Protein AF-0000000084988416 (afdb_homodimer)

InterPro domains:
  IPR000760 Inositol monophosphatase-like [PF00459] (20-254)
  IPR000760 Inositol monophosphatase-like [PR00377] (47-67)
  IPR000760 Inositol monophosphatase-like [PR00377] (88-104)
  IPR000760 Inositol monophosphatase-like [PR00377] (183-204)
  IPR000760 Inositol monophosphatase-like [PR00377] (214-238)

Organism: Nitrosospira multiformis (strain ATCC 25196 / NCIMB 11849 / C 71) (NCBI:txid323848)

pLDDT: mean 88.2, std 15.15, range [28.0, 98.81]

Foldseek 3Di:
DDPPPPPPPDDLPDDVVQVQVLFQVLLVLLVVLQDQDDDQDPVNLVVSLVVSQVVSVVSSVVSVCVSPNDAEAEPVVGDDDAQAAKYKFWRSKFPSVCSHHDDLWIKIWIFMDHSQATAWIWIATSVVGWIWIFGHPDAIDIVRHGAAADADDQQQAAEEEEEEDPDPVCRVLVVQLVVLSVVRYPYYDYGRGLLVVLLCRGRHNHAKYKYQADDCNRPRNSQRSNVRRQKAKAALVRHGDTNPGRMIMIHHPVNCVVSSVSND/DDPPPPPPPDDQPDDVVQVQVLFQVLLVLLVVLQDQDDDQDVVNLVVSLVVSQVVSVVSSVVSVCVSPNDAEAEPVVGDDDAQAAKYKFWRSKFPSVCSHHDDLWIKIWIFMDHSQATAWIWIATSVVGWIWIFGHPAAIDIVRHGAAADADDQQQAAEEEEEEDPPPVCRVLVVQLVVLSVVRYPYYDYGRGLLVVLLCRGRHNHAKYKYQADDCNRPRNSQRSLVRRQKAKAALVRHGDTNPGRMIMIHHPVNCVVSSVSND

Secondary structure (DSSP, 8-state):
--------S---SS-HHHHHHHHHHHHHHHHHH----S---HHHHHHHHHHHHHHHHHHHHHHHHHHS--EEEETTTB----SSSEEEEEEEEE-HHHHTSSS---EEEEEEEETTEEEEEEEEETTTTEEEEEETTS-EEETTEEE-------GGG-EEEE---S-GGGHHHHHHHHHHHHTT-SEEEB-S-HHHHHHHHHTTSSSEEEES---HHHHHHHHHHHHHTT-EEE-TTSSBP-TT-S-EEEE-HHHHHHHHHHH-/--------S---SS-HHHHHHHHHHHHHHHHHH----S---HHHHHHHHHHHHHHHHHHHHHHHHHHS--EEEETTTB----SSSEEEEEEEEE-HHHHTSSS---EEEEEEEETTEEEEEEEEETTTTEEEEEETTS-EEETTEEE-------GGG-EEEE---S-GGGHHHHHHHHHHHHTT-SEEEE-S-HHHHHHHHHTTSSSEEEES---HHHHHHHHHHHHHTT-EEE-TTSSBP-TT-S-EEEE-HHHHHHHHHHH-

Structure (mmCIF, N/CA/C/O backbone):
data_AF-0000000084988416-model_v1
#
loop_
_entity.id
_entity.type
_entity.pdbx_description
1 polymer 'Inositol-1(Or 4)-monophosphatase'
#
loop_
_atom_site.group_PDB
_atom_site.id
_atom_site.type_symbol
_atom_site.label_atom_id
_atom_site.label_alt_id
_atom_site.label_comp_id
_atom_site.label_asym_id
_atom_site.label_entity_id
_atom_site.label_seq_id
_atom_site.pdbx_PDB_ins_code
_atom_site.Cartn_x
_atom_site.Cartn_y
_atom_site.Cartn_z
_atom_site.occupancy
_atom_site.B_iso_or_equiv
_atom_site.auth_seq_id
_atom_site.auth_comp_id
_atom_site.auth_asym_id
_atom_site.auth_atom_id
_atom_site.pdbx_PDB_model_num
ATOM 1 N N . MET A 1 1 ? 18.469 -50.469 -33.062 1 28.23 1 MET A N 1
ATOM 2 C CA . MET A 1 1 ? 18.297 -49.938 -31.703 1 28.23 1 MET A CA 1
ATOM 3 C C . MET A 1 1 ? 17.781 -48.5 -31.734 1 28.23 1 MET A C 1
ATOM 5 O O . MET A 1 1 ? 18.5 -47.594 -32.156 1 28.23 1 MET A O 1
ATOM 9 N N . GLU A 1 2 ? 16.562 -48.188 -32.094 1 29.75 2 GLU A N 1
ATOM 10 C CA . GLU A 1 2 ? 15.828 -47 -32.594 1 29.75 2 GLU A CA 1
ATOM 11 C C . GLU A 1 2 ? 15.789 -45.906 -31.562 1 29.75 2 GLU A C 1
ATOM 13 O O . GLU A 1 2 ? 15.523 -46.156 -30.391 1 29.75 2 GLU A O 1
ATOM 18 N N . ASN A 1 3 ? 16.656 -44.906 -31.625 1 32.72 3 ASN A N 1
ATOM 19 C CA . ASN A 1 3 ? 16.859 -43.75 -30.766 1 32.72 3 ASN A CA 1
ATOM 20 C C . ASN A 1 3 ? 15.531 -43.125 -30.344 1 32.72 3 ASN A C 1
ATOM 22 O O . ASN A 1 3 ? 14.82 -42.531 -31.172 1 32.72 3 ASN A O 1
ATOM 26 N N . LEU A 1 4 ? 14.688 -43.812 -29.562 1 29.36 4 LEU A N 1
ATOM 27 C CA . LEU A 1 4 ? 13.461 -43.281 -28.984 1 29.36 4 LEU A CA 1
ATOM 28 C C . LEU A 1 4 ? 13.641 -41.844 -28.531 1 29.36 4 LEU A C 1
ATOM 30 O O . LEU A 1 4 ? 14.375 -41.594 -27.562 1 29.36 4 LEU A O 1
ATOM 34 N N . LYS A 1 5 ? 13.828 -40.969 -29.406 1 34.69 5 LYS A N 1
ATOM 35 C CA . LYS A 1 5 ? 13.758 -39.531 -29.234 1 34.69 5 LYS A CA 1
ATOM 36 C C . LYS A 1 5 ? 12.773 -39.156 -28.125 1 34.69 5 LYS A C 1
ATOM 38 O O . LYS A 1 5 ? 11.562 -39.312 -28.281 1 34.69 5 LYS A O 1
ATOM 43 N N . LEU A 1 6 ? 12.945 -39.5 -26.891 1 33.81 6 LEU A N 1
ATOM 44 C CA . LEU A 1 6 ? 12.234 -39.062 -25.703 1 33.81 6 LEU A CA 1
ATOM 45 C C . LEU A 1 6 ? 11.648 -37.656 -25.891 1 33.81 6 LEU A C 1
ATOM 47 O O . LEU A 1 6 ? 12.383 -36.719 -26.172 1 33.81 6 LEU A O 1
ATOM 51 N N . LYS A 1 7 ? 10.555 -37.562 -26.469 1 34.75 7 LYS A N 1
ATOM 52 C CA . LYS A 1 7 ? 9.703 -36.375 -26.641 1 34.75 7 LYS A CA 1
ATOM 53 C C . LYS A 1 7 ? 9.758 -35.5 -25.406 1 34.75 7 LYS A C 1
ATOM 55 O O . LYS A 1 7 ? 9.383 -35.906 -24.312 1 34.75 7 LYS A O 1
ATOM 60 N N . SER A 1 8 ? 10.766 -34.781 -25.094 1 36.84 8 SER A N 1
ATOM 61 C CA . SER A 1 8 ? 10.938 -33.812 -24.016 1 36.84 8 SER A CA 1
ATOM 62 C C . SER A 1 8 ? 9.609 -33.156 -23.641 1 36.84 8 SER A C 1
ATOM 64 O O . SER A 1 8 ? 8.859 -32.719 -24.516 1 36.84 8 SER A O 1
ATOM 66 N N . PHE A 1 9 ? 8.656 -33.719 -22.812 1 37.84 9 PHE A N 1
ATOM 67 C CA . PHE A 1 9 ? 7.461 -33.219 -22.156 1 37.84 9 PHE A CA 1
ATOM 68 C C . PHE A 1 9 ? 7.441 -31.688 -22.188 1 37.84 9 PHE A C 1
ATOM 70 O O . PHE A 1 9 ? 8.023 -31.031 -21.328 1 37.84 9 PHE A O 1
ATOM 77 N N . ALA A 1 10 ? 7.891 -30.906 -23.109 1 42.84 10 ALA A N 1
ATOM 78 C CA . ALA A 1 10 ? 8.328 -29.641 -23.688 1 42.84 10 ALA A CA 1
ATOM 79 C C . ALA A 1 10 ? 7.352 -28.516 -23.328 1 42.84 10 ALA A C 1
ATOM 81 O O . ALA A 1 10 ? 6.246 -28.781 -22.859 1 42.84 10 ALA A O 1
ATOM 82 N N . GLN A 1 11 ? 7.332 -27.281 -24.203 1 51.34 11 GLN A N 1
ATOM 83 C CA . GLN A 1 11 ? 7.086 -25.906 -24.641 1 51.34 11 GLN A CA 1
ATOM 84 C C . GLN A 1 11 ? 5.605 -25.688 -24.938 1 51.34 11 GLN A C 1
ATOM 86 O O . GLN A 1 11 ? 5.004 -26.422 -25.734 1 51.34 11 GLN A O 1
ATOM 91 N N . HIS A 1 12 ? 4.785 -25.531 -23.812 1 58.38 12 HIS A N 1
ATOM 92 C CA . HIS A 1 12 ? 3.49 -25.062 -24.281 1 58.38 12 HIS A CA 1
ATOM 93 C C . HIS A 1 12 ? 3.613 -24.359 -25.625 1 58.38 12 HIS A C 1
ATOM 95 O O . HIS A 1 12 ? 4.648 -23.766 -25.938 1 58.38 12 HIS A O 1
ATOM 101 N N . ASP A 1 13 ? 2.811 -24.812 -26.5 1 70.19 13 ASP A N 1
ATOM 102 C CA . ASP A 1 13 ? 2.787 -24.359 -27.891 1 70.19 13 ASP A CA 1
ATOM 103 C C . ASP A 1 13 ? 2.314 -22.906 -27.984 1 70.19 13 ASP A C 1
ATOM 105 O O . ASP A 1 13 ? 1.708 -22.5 -28.969 1 70.19 13 ASP A O 1
ATOM 109 N N . PHE A 1 14 ? 2.334 -22.281 -26.844 1 83 14 PHE A N 1
ATOM 110 C CA . PHE A 1 14 ? 1.997 -20.875 -26.969 1 83 14 PHE A CA 1
ATOM 111 C C . PHE A 1 14 ? 3.115 -20 -26.406 1 83 14 PHE A C 1
ATOM 113 O O . PHE A 1 14 ? 3.797 -20.391 -25.453 1 83 14 PHE A O 1
ATOM 120 N N . PRO A 1 15 ? 3.381 -19.031 -27.172 1 91.56 15 PRO A N 1
ATOM 121 C CA . PRO A 1 15 ? 4.336 -18.062 -26.609 1 91.56 15 PRO A CA 1
ATOM 122 C C . PRO A 1 15 ? 3.795 -17.328 -25.391 1 91.56 15 PRO A C 1
ATOM 124 O O . PRO A 1 15 ? 2.594 -17.062 -25.297 1 91.56 15 PRO A O 1
ATOM 127 N N . ILE A 1 16 ? 4.598 -17.031 -24.406 1 95.19 16 ILE A N 1
ATOM 128 C CA . ILE A 1 16 ? 4.172 -16.391 -23.172 1 95.19 16 ILE A CA 1
ATOM 129 C C . ILE A 1 16 ? 3.582 -15.016 -23.484 1 95.19 16 ILE A C 1
ATOM 131 O O . ILE A 1 16 ? 2.744 -14.508 -22.734 1 95.19 16 ILE A O 1
ATOM 135 N N . GLU A 1 17 ? 3.979 -14.414 -24.594 1 95.75 17 GLU A N 1
ATOM 136 C CA . GLU A 1 17 ? 3.475 -13.117 -25.031 1 95.75 17 GLU A CA 1
ATOM 137 C C . GLU A 1 17 ? 1.966 -13.156 -25.25 1 95.75 17 GLU A C 1
ATOM 139 O O . GLU A 1 17 ? 1.276 -12.156 -25.031 1 95.75 17 GLU A O 1
ATOM 144 N N . ASP A 1 18 ? 1.481 -14.281 -25.672 1 97.19 18 ASP A N 1
ATOM 145 C CA . ASP A 1 18 ? 0.038 -14.43 -25.812 1 97.19 18 ASP A CA 1
ATOM 146 C C . ASP A 1 18 ? -0.67 -14.344 -24.469 1 97.19 18 ASP A C 1
ATOM 148 O O . ASP A 1 18 ? -1.73 -13.727 -24.359 1 97.19 18 ASP A O 1
ATOM 152 N N . ILE A 1 19 ? -0.082 -14.953 -23.469 1 98 19 ILE A N 1
ATOM 153 C CA . ILE A 1 19 ? -0.656 -14.922 -22.125 1 98 19 ILE A CA 1
ATOM 154 C C . ILE A 1 19 ? -0.563 -13.508 -21.562 1 98 19 ILE A C 1
ATOM 156 O O . ILE A 1 19 ? -1.472 -13.055 -20.859 1 98 19 ILE A O 1
ATOM 160 N N . GLU A 1 20 ? 0.552 -12.844 -21.875 1 98.38 20 GLU A N 1
ATOM 161 C CA . GLU A 1 20 ? 0.711 -11.453 -21.469 1 98.38 20 GLU A CA 1
ATOM 162 C C . GLU A 1 20 ? -0.42 -10.586 -22.016 1 98.38 20 GLU A C 1
ATOM 164 O O . GLU A 1 20 ? -0.975 -9.75 -21.297 1 98.38 20 GLU A O 1
ATOM 169 N N . GLN A 1 21 ? -0.73 -10.805 -23.25 1 98.25 21 GLN A N 1
ATOM 170 C CA . GLN A 1 21 ? -1.805 -10.047 -23.875 1 98.25 21 GLN A CA 1
ATOM 171 C C . GLN A 1 21 ? -3.15 -10.352 -23.219 1 98.25 21 GLN A C 1
ATOM 173 O O . GLN A 1 21 ? -3.977 -9.453 -23.031 1 98.25 21 GLN A O 1
ATOM 178 N N . VAL A 1 22 ? -3.367 -11.578 -22.922 1 98.62 22 VAL A N 1
ATOM 179 C CA . VAL A 1 22 ? -4.594 -11.992 -22.25 1 98.62 22 VAL A CA 1
ATOM 180 C C . VAL A 1 22 ? -4.699 -11.273 -20.906 1 98.62 22 VAL A C 1
ATOM 182 O O . VAL A 1 22 ? -5.762 -10.758 -20.547 1 98.62 22 VAL A O 1
ATOM 185 N N . ALA A 1 23 ? -3.633 -11.227 -20.156 1 98.75 23 ALA A N 1
ATOM 186 C CA . ALA A 1 23 ? -3.609 -10.562 -18.859 1 98.75 23 ALA A CA 1
ATOM 187 C C . ALA A 1 23 ? -3.932 -9.07 -19 1 98.75 23 ALA A C 1
ATOM 189 O O . ALA A 1 23 ? -4.707 -8.523 -18.203 1 98.75 23 ALA A O 1
ATOM 190 N N . ARG A 1 24 ? -3.346 -8.477 -20.016 1 98.56 24 ARG A N 1
ATOM 191 C CA . ARG A 1 24 ? -3.598 -7.062 -20.25 1 98.56 24 ARG A CA 1
ATOM 192 C C . ARG A 1 24 ? -5.066 -6.812 -20.578 1 98.56 24 ARG A C 1
ATOM 194 O O . ARG A 1 24 ? -5.66 -5.852 -20.078 1 98.56 24 ARG A O 1
ATOM 201 N N . SER A 1 25 ? -5.605 -7.645 -21.406 1 98.56 25 SER A N 1
ATOM 202 C CA . SER A 1 25 ? -7.012 -7.512 -21.766 1 98.56 25 SER A CA 1
ATOM 203 C C . SER A 1 25 ? -7.914 -7.688 -20.547 1 98.56 25 SER A C 1
ATOM 205 O O . SER A 1 25 ? -8.867 -6.922 -20.359 1 98.56 25 SER A O 1
ATOM 207 N N . ALA A 1 26 ? -7.633 -8.672 -19.75 1 98.38 26 ALA A N 1
ATOM 208 C CA . ALA A 1 26 ? -8.383 -8.859 -18.516 1 98.38 26 ALA A CA 1
ATOM 209 C C . ALA A 1 26 ? -8.242 -7.648 -17.594 1 98.38 26 ALA A C 1
ATOM 211 O O . ALA A 1 26 ? -9.219 -7.215 -16.984 1 98.38 26 ALA A O 1
ATOM 212 N N . GLY A 1 27 ? -7.02 -7.137 -17.469 1 97.69 27 GLY A N 1
ATOM 213 C CA . GLY A 1 27 ? -6.77 -5.93 -16.703 1 97.69 27 GLY A CA 1
ATOM 214 C C . GLY A 1 27 ? -7.594 -4.742 -17.156 1 97.69 27 GLY A C 1
ATOM 215 O O . GLY A 1 27 ? -8.039 -3.936 -16.344 1 97.69 27 GLY A O 1
ATOM 216 N N . SER A 1 28 ? -7.766 -4.637 -18.453 1 96.94 28 SER A N 1
ATOM 217 C CA . SER A 1 28 ? -8.578 -3.562 -19 1 96.94 28 SER A CA 1
ATOM 218 C C . SER A 1 28 ? -10.031 -3.68 -18.547 1 96.94 28 SER A C 1
ATOM 220 O O . SER A 1 28 ? -10.703 -2.67 -18.312 1 96.94 28 SER A O 1
ATOM 222 N N . ILE A 1 29 ? -10.523 -4.883 -18.469 1 95.62 29 ILE A N 1
ATOM 223 C CA . ILE A 1 29 ? -11.875 -5.125 -17.984 1 95.62 29 ILE A CA 1
ATOM 224 C C . ILE A 1 29 ? -12.008 -4.621 -16.547 1 95.62 29 ILE A C 1
ATOM 226 O O . ILE A 1 29 ? -12.953 -3.906 -16.219 1 95.62 29 ILE A O 1
ATOM 230 N N . ILE A 1 30 ? -11.055 -4.93 -15.719 1 93.81 30 ILE A N 1
ATOM 231 C CA . ILE A 1 30 ? -11.062 -4.535 -14.32 1 93.81 30 ILE A CA 1
ATOM 232 C C . ILE A 1 30 ? -10.938 -3.018 -14.211 1 93.81 30 ILE A C 1
ATOM 234 O O . ILE A 1 30 ? -11.656 -2.387 -13.43 1 93.81 30 ILE A O 1
ATOM 238 N N . ARG A 1 31 ? -10.023 -2.488 -14.93 1 92.75 31 ARG A N 1
ATOM 239 C CA . ARG A 1 31 ? -9.758 -1.054 -14.891 1 92.75 31 ARG A CA 1
ATOM 240 C C . ARG A 1 31 ? -11.008 -0.26 -15.258 1 92.75 31 ARG A C 1
ATOM 242 O O . ARG A 1 31 ? -11.234 0.831 -14.727 1 92.75 31 ARG A O 1
ATOM 249 N N . ALA A 1 32 ? -11.82 -0.768 -16.156 1 90.5 32 ALA A N 1
ATOM 250 C CA . ALA A 1 32 ? -13.047 -0.107 -16.594 1 90.5 32 ALA A CA 1
ATOM 251 C C . ALA A 1 32 ? -14.023 0.056 -15.445 1 90.5 32 ALA A C 1
ATOM 253 O O . ALA A 1 32 ? -14.852 0.969 -15.445 1 90.5 32 ALA A O 1
ATOM 254 N N . HIS A 1 33 ? -13.898 -0.847 -14.5 1 87.56 33 HIS A N 1
ATOM 255 C CA . HIS A 1 33 ? -14.781 -0.791 -13.344 1 87.56 33 HIS A CA 1
ATOM 256 C C . HIS A 1 33 ? -14.133 -0.026 -12.195 1 87.56 33 HIS A C 1
ATOM 258 O O . HIS A 1 33 ? -14.781 0.237 -11.18 1 87.56 33 HIS A O 1
ATOM 264 N N . TYR A 1 34 ? -12.844 0.278 -12.328 1 84.44 34 TYR A N 1
ATOM 265 C CA . TYR A 1 34 ? -12.102 0.948 -11.266 1 84.44 34 TYR A CA 1
ATOM 266 C C . TYR A 1 34 ? -12.375 2.447 -11.273 1 84.44 34 TYR A C 1
ATOM 268 O O . TYR A 1 34 ? -12.141 3.125 -12.273 1 84.44 34 TYR A O 1
ATOM 276 N N . THR A 1 35 ? -13.148 2.891 -10.422 1 66.44 35 THR A N 1
ATOM 277 C CA . THR A 1 35 ? -13.422 4.316 -10.281 1 66.44 35 THR A CA 1
ATOM 278 C C . THR A 1 35 ? -12.805 4.852 -8.984 1 66.44 35 THR A C 1
ATOM 280 O O . THR A 1 35 ? -12.945 4.238 -7.93 1 66.44 35 THR A O 1
ATOM 283 N N . ARG A 1 36 ? -11.734 5.539 -9.141 1 60.69 36 ARG A N 1
ATOM 284 C CA . ARG A 1 36 ? -11.195 6.133 -7.926 1 60.69 36 ARG A CA 1
ATOM 285 C C . ARG A 1 36 ? -12.109 7.234 -7.398 1 60.69 36 ARG A C 1
ATOM 287 O O . ARG A 1 36 ? -11.758 7.949 -6.461 1 60.69 36 ARG A O 1
ATOM 294 N N . GLY A 1 37 ? -13.219 7.371 -8.07 1 52.56 37 GLY A N 1
ATOM 295 C CA . GLY A 1 37 ? -14.008 8.539 -7.711 1 52.56 37 GLY A CA 1
ATOM 296 C C . GLY A 1 37 ? -14.625 8.438 -6.328 1 52.56 37 GLY A C 1
ATOM 297 O O . GLY A 1 37 ? -14.688 7.352 -5.746 1 52.56 37 GLY A O 1
ATOM 298 N N . VAL A 1 38 ? -14.859 9.539 -5.684 1 48.22 38 VAL A N 1
ATOM 299 C CA . VAL A 1 38 ? -15.438 10.008 -4.43 1 48.22 38 VAL A CA 1
ATOM 300 C C . VAL A 1 38 ? -16.891 9.516 -4.316 1 48.22 38 VAL A C 1
ATOM 302 O O . VAL A 1 38 ? -17.609 9.492 -5.309 1 48.22 38 VAL A O 1
ATOM 305 N N . GLY A 1 39 ? -17.25 8.648 -3.264 1 47.25 39 GLY A N 1
ATOM 306 C CA . GLY A 1 39 ? -18.641 8.461 -2.861 1 47.25 39 GLY A CA 1
ATOM 307 C C . GLY A 1 39 ? -19.188 7.09 -3.23 1 47.25 39 GLY A C 1
ATOM 308 O O . GLY A 1 39 ? -20.375 6.941 -3.506 1 47.25 39 GLY A O 1
ATOM 309 N N . CYS A 1 40 ? -18.297 6.203 -3.451 1 49.19 40 CYS A N 1
ATOM 310 C CA . CYS A 1 40 ? -18.906 4.918 -3.783 1 49.19 40 CYS A CA 1
ATOM 311 C C . CYS A 1 40 ? -19.641 4.332 -2.582 1 49.19 40 CYS A C 1
ATOM 313 O O . CYS A 1 40 ? -19.062 4.18 -1.508 1 49.19 40 CYS A O 1
ATOM 315 N N . GLU A 1 41 ? -20.875 4.438 -2.588 1 48.97 41 GLU A N 1
ATOM 316 C CA . GLU A 1 41 ? -21.656 3.721 -1.578 1 48.97 41 GLU A CA 1
ATOM 317 C C . GLU A 1 41 ? -21.266 2.244 -1.537 1 48.97 41 GLU A C 1
ATOM 319 O O . GLU A 1 41 ? -21.047 1.624 -2.582 1 48.97 41 GLU A O 1
ATOM 324 N N . PHE A 1 42 ? -20.844 1.749 -0.296 1 51.88 42 PHE A N 1
ATOM 325 C CA . PHE A 1 42 ? -20.344 0.414 0.022 1 51.88 42 PHE A CA 1
ATOM 326 C C . PHE A 1 42 ? -21.141 -0.648 -0.726 1 51.88 42 PHE A C 1
ATOM 328 O O . PHE A 1 42 ? -20.578 -1.611 -1.242 1 51.88 42 PHE A O 1
ATOM 335 N N . LYS A 1 43 ? -22.656 -0.593 -0.512 1 49.91 43 LYS A N 1
ATOM 336 C CA . LYS A 1 43 ? -23.516 -1.585 -1.147 1 49.91 43 LYS A CA 1
ATOM 337 C C . LYS A 1 43 ? -23.188 -1.729 -2.631 1 49.91 43 LYS A C 1
ATOM 339 O O . LYS A 1 43 ? -23.203 -2.838 -3.17 1 49.91 43 LYS A O 1
ATOM 344 N N . SER A 1 44 ? -22.719 -0.719 -3.072 1 59.22 44 SER A N 1
ATOM 345 C CA . SER A 1 44 ? -22.453 -0.577 -4.5 1 59.22 44 SER A CA 1
ATOM 346 C C . SER A 1 44 ? -21 -0.94 -4.824 1 59.22 44 SER A C 1
ATOM 348 O O . SER A 1 44 ? -20.719 -1.469 -5.902 1 59.22 44 SER A O 1
ATOM 350 N N . ARG A 1 45 ? -20.312 -1.12 -3.748 1 63.75 45 ARG A N 1
ATOM 351 C CA . ARG A 1 45 ? -18.922 -1.519 -3.932 1 63.75 45 ARG A CA 1
ATOM 352 C C . ARG A 1 45 ? -18.812 -3.02 -4.18 1 63.75 45 ARG A C 1
ATOM 354 O O . ARG A 1 45 ? -18.094 -3.451 -5.082 1 63.75 45 ARG A O 1
ATOM 361 N N . ARG A 1 46 ? -19.562 -3.695 -3.35 1 69.12 46 ARG A N 1
ATOM 362 C CA . ARG A 1 46 ? -19.562 -5.148 -3.469 1 69.12 46 ARG A CA 1
ATOM 363 C C . ARG A 1 46 ? -20.078 -5.59 -4.836 1 69.12 46 ARG A C 1
ATOM 365 O O . ARG A 1 46 ? -19.562 -6.543 -5.422 1 69.12 46 ARG A O 1
ATOM 372 N N . GLN A 1 47 ? -20.953 -4.805 -5.199 1 70.19 47 GLN A N 1
ATOM 373 C CA . GLN A 1 47 ? -21.531 -5.152 -6.496 1 70.19 47 GLN A CA 1
ATOM 374 C C . GLN A 1 47 ? -20.531 -4.906 -7.625 1 70.19 47 GLN A C 1
ATOM 376 O O . GLN A 1 47 ? -20.422 -5.719 -8.547 1 70.19 47 GLN A O 1
ATOM 381 N N . VAL A 1 48 ? -19.812 -3.85 -7.535 1 72.25 48 VAL A N 1
ATOM 382 C CA . VAL A 1 48 ? -18.844 -3.492 -8.562 1 72.25 48 VAL A CA 1
ATOM 383 C C . VAL A 1 48 ? -17.734 -4.539 -8.617 1 72.25 48 VAL A C 1
ATOM 385 O O . VAL A 1 48 ? -17.359 -5.004 -9.703 1 72.25 48 VAL A O 1
ATOM 388 N N . VAL A 1 49 ? -17.391 -4.949 -7.543 1 77.62 49 VAL A N 1
ATOM 389 C CA . VAL A 1 49 ? -16.297 -5.926 -7.457 1 77.62 49 VAL A CA 1
ATOM 390 C C . VAL A 1 49 ? -16.781 -7.27 -8.008 1 77.62 49 VAL A C 1
ATOM 392 O O . VAL A 1 49 ? -16.047 -7.93 -8.758 1 77.62 49 VAL A O 1
ATOM 395 N N . THR A 1 50 ? -17.969 -7.496 -7.73 1 79.5 50 THR A N 1
ATOM 396 C CA . THR A 1 50 ? -18.531 -8.766 -8.188 1 79.5 50 THR A CA 1
ATOM 397 C C . THR A 1 50 ? -18.609 -8.812 -9.703 1 79.5 50 THR A C 1
ATOM 399 O O . THR A 1 50 ? -18.188 -9.789 -10.328 1 79.5 50 THR A O 1
ATOM 402 N N . ILE A 1 51 ? -19.031 -7.77 -10.258 1 86 51 ILE A N 1
ATOM 403 C CA . ILE A 1 51 ? -19.203 -7.723 -11.703 1 86 51 ILE A CA 1
ATOM 404 C C . ILE A 1 51 ? -17.828 -7.77 -12.383 1 86 51 ILE A C 1
ATOM 406 O O . ILE A 1 51 ? -17.625 -8.539 -13.328 1 86 51 ILE A O 1
ATOM 410 N N . ALA A 1 52 ? -16.906 -6.984 -11.906 1 89.75 52 ALA A N 1
ATOM 411 C CA . ALA A 1 52 ? -15.57 -6.949 -12.477 1 89.75 52 ALA A CA 1
ATOM 412 C C . ALA A 1 52 ? -14.891 -8.312 -12.383 1 89.75 52 ALA A C 1
ATOM 414 O O . ALA A 1 52 ? -14.289 -8.781 -13.352 1 89.75 52 ALA A O 1
ATOM 415 N N . ASP A 1 53 ? -15.062 -8.938 -11.258 1 92.38 53 ASP A N 1
ATOM 416 C CA . ASP A 1 53 ? -14.484 -10.258 -11.016 1 92.38 53 ASP A CA 1
ATOM 417 C C . ASP A 1 53 ? -15.039 -11.289 -12 1 92.38 53 ASP A C 1
ATOM 419 O O . ASP A 1 53 ? -14.273 -12.039 -12.609 1 92.38 53 ASP A O 1
ATOM 423 N N . ARG A 1 54 ? -16.281 -11.32 -12.156 1 93.12 54 ARG A N 1
ATOM 424 C CA . ARG A 1 54 ? -16.953 -12.32 -12.992 1 93.12 54 ARG A CA 1
ATOM 425 C C . ARG A 1 54 ? -16.625 -12.109 -14.469 1 93.12 54 ARG A C 1
ATOM 427 O O . ARG A 1 54 ? -16.312 -13.062 -15.18 1 93.12 54 ARG A O 1
ATOM 434 N N . GLU A 1 55 ? -16.688 -10.898 -14.914 1 95.19 55 GLU A N 1
ATOM 435 C CA . GLU A 1 55 ? -16.391 -10.586 -16.312 1 95.19 55 GLU A CA 1
ATOM 436 C C . GLU A 1 55 ? -14.945 -10.93 -16.672 1 95.19 55 GLU A C 1
ATOM 438 O O . GLU A 1 55 ? -14.68 -11.523 -17.719 1 95.19 55 GLU A O 1
ATOM 443 N N . SER A 1 56 ? -14.062 -10.555 -15.797 1 96.81 56 SER A N 1
ATOM 444 C CA . SER A 1 56 ? -12.648 -10.828 -16.016 1 96.81 56 SER A CA 1
ATOM 445 C C . SER A 1 56 ? -12.375 -12.328 -16.047 1 96.81 56 SER A C 1
ATOM 447 O O . SER A 1 56 ? -11.656 -12.82 -16.922 1 96.81 56 SER A O 1
ATOM 449 N N . GLU A 1 57 ? -12.969 -13.086 -15.125 1 97.12 57 GLU A N 1
ATOM 450 C CA . GLU A 1 57 ? -12.711 -14.516 -15.07 1 97.12 57 GLU A CA 1
ATOM 451 C C . GLU A 1 57 ? -13.273 -15.227 -16.297 1 97.12 57 GLU A C 1
ATOM 453 O O . GLU A 1 57 ? -12.641 -16.125 -16.844 1 97.12 57 GLU A O 1
ATOM 458 N N . GLN A 1 58 ? -14.469 -14.875 -16.703 1 97.12 58 GLN A N 1
ATOM 459 C CA . GLN A 1 58 ? -15.07 -15.469 -17.891 1 97.12 58 GLN A CA 1
ATOM 460 C C . GLN A 1 58 ? -14.188 -15.258 -19.125 1 97.12 58 GLN A C 1
ATOM 462 O O . GLN A 1 58 ? -13.961 -16.188 -19.891 1 97.12 58 GLN A O 1
ATOM 467 N N . PHE A 1 59 ? -13.703 -14.062 -19.281 1 98.31 59 PHE A N 1
ATOM 468 C CA . PHE A 1 59 ? -12.805 -13.742 -20.391 1 98.31 59 PHE A CA 1
ATOM 469 C C . PHE A 1 59 ? -11.547 -14.594 -20.328 1 98.31 59 PHE A C 1
ATOM 471 O O . PHE A 1 59 ? -11.117 -15.156 -21.344 1 98.31 59 PHE A O 1
ATOM 478 N N . LEU A 1 60 ? -10.977 -14.648 -19.125 1 98.56 60 LEU A N 1
ATOM 479 C CA . LEU A 1 60 ? -9.75 -15.414 -18.938 1 98.56 60 LEU A CA 1
ATOM 480 C C . LEU A 1 60 ? -9.953 -16.875 -19.281 1 98.56 60 LEU A C 1
ATOM 482 O O . LEU A 1 60 ? -9.164 -17.469 -20.031 1 98.56 60 LEU A O 1
ATOM 486 N N . LYS A 1 61 ? -10.992 -17.469 -18.766 1 98 61 LYS A N 1
ATOM 487 C CA . LYS A 1 61 ? -11.273 -18.891 -18.984 1 98 61 LYS A CA 1
ATOM 488 C C . LYS A 1 61 ? -11.43 -19.203 -20.469 1 98 61 LYS A C 1
ATOM 490 O O . LYS A 1 61 ? -10.766 -20.109 -20.984 1 98 61 LYS A O 1
ATOM 495 N N . GLU A 1 62 ? -12.203 -18.422 -21.125 1 98.19 62 GLU A N 1
ATOM 496 C CA . GLU A 1 62 ? -12.484 -18.656 -22.531 1 98.19 62 GLU A CA 1
ATOM 497 C C . GLU A 1 62 ? -11.219 -18.5 -23.375 1 98.19 62 GLU A C 1
ATOM 499 O O . GLU A 1 62 ? -10.93 -19.344 -24.234 1 98.19 62 GLU A O 1
ATOM 504 N N . THR A 1 63 ? -10.484 -17.484 -23.125 1 98.25 63 THR A N 1
ATOM 505 C CA . THR A 1 63 ? -9.328 -17.172 -23.953 1 98.25 63 THR A CA 1
ATOM 506 C C . THR A 1 63 ? -8.18 -18.141 -23.672 1 98.25 63 THR A C 1
ATOM 508 O O . THR A 1 63 ? -7.527 -18.625 -24.594 1 98.25 63 THR A O 1
ATOM 511 N N . LEU A 1 64 ? -7.934 -18.438 -22.406 1 98.06 64 LEU A N 1
ATOM 512 C CA . LEU A 1 64 ? -6.824 -19.297 -22.031 1 98.06 64 LEU A CA 1
ATOM 513 C C . LEU A 1 64 ? -7.051 -20.719 -22.531 1 98.06 64 LEU A C 1
ATOM 515 O O . LEU A 1 64 ? -6.125 -21.375 -23.016 1 98.06 64 LEU A O 1
ATOM 519 N N . LEU A 1 65 ? -8.289 -21.219 -22.422 1 97 65 LEU A N 1
ATOM 520 C CA . LEU A 1 65 ? -8.594 -22.578 -22.859 1 97 65 LEU A CA 1
ATOM 521 C C . LEU A 1 65 ? -8.523 -22.688 -24.375 1 97 65 LEU A C 1
ATOM 523 O O . LEU A 1 65 ? -8.242 -23.766 -24.906 1 97 65 LEU A O 1
ATOM 527 N N . LYS A 1 66 ? -8.758 -21.609 -25.031 1 96.38 66 LYS A N 1
ATOM 528 C CA . LYS A 1 66 ? -8.57 -21.594 -26.484 1 96.38 66 LYS A CA 1
ATOM 529 C C . LYS A 1 66 ? -7.09 -21.672 -26.844 1 96.38 66 LYS A C 1
ATOM 531 O O . LYS A 1 66 ? -6.715 -22.359 -27.812 1 96.38 66 LYS A O 1
ATOM 536 N N . LEU A 1 67 ? -6.262 -21 -26.078 1 95.38 67 LEU A N 1
ATOM 537 C CA . LEU A 1 67 ? -4.824 -20.969 -26.344 1 95.38 67 LEU A CA 1
ATOM 538 C C . LEU A 1 67 ? -4.176 -22.297 -25.969 1 95.38 67 LEU A C 1
ATOM 540 O O . LEU A 1 67 ? -3.281 -22.766 -26.672 1 95.38 67 LEU A O 1
ATOM 544 N N . HIS A 1 68 ? -4.586 -22.875 -24.875 1 96.38 68 HIS A N 1
ATOM 545 C CA . HIS A 1 68 ? -4.07 -24.141 -24.359 1 96.38 68 HIS A CA 1
ATOM 546 C C . HIS A 1 68 ? -5.145 -24.906 -23.594 1 96.38 68 HIS A C 1
ATOM 548 O O . HIS A 1 68 ? -5.336 -24.672 -22.391 1 96.38 68 HIS A O 1
ATOM 554 N N . PRO A 1 69 ? -5.836 -25.766 -24.391 1 96.31 69 PRO A N 1
ATOM 555 C CA . PRO A 1 69 ? -6.898 -26.531 -23.734 1 96.31 69 PRO A CA 1
ATOM 556 C C . PRO A 1 69 ? -6.379 -27.422 -22.609 1 96.31 69 PRO A C 1
ATOM 558 O O . PRO A 1 69 ? -5.535 -28.297 -22.859 1 96.31 69 PRO A O 1
ATOM 561 N N . CYS A 1 70 ? -6.812 -27.234 -21.422 1 96 70 CYS A N 1
ATOM 562 C CA . CYS A 1 70 ? -6.469 -28.031 -20.25 1 96 70 CYS A CA 1
ATOM 563 C C . CYS A 1 70 ? -7.449 -27.766 -19.109 1 96 70 CYS A C 1
ATOM 565 O O . CYS A 1 70 ? -8.539 -27.234 -19.328 1 96 70 CYS A O 1
ATOM 567 N N . HIS A 1 71 ? -7.156 -28.234 -17.953 1 96.75 71 HIS A N 1
ATOM 568 C CA . HIS A 1 71 ? -8.008 -27.984 -16.797 1 96.75 71 HIS A CA 1
ATOM 569 C C . HIS A 1 71 ? -7.938 -26.516 -16.375 1 96.75 71 HIS A C 1
ATOM 571 O O . HIS A 1 71 ? -6.996 -25.812 -16.719 1 96.75 71 HIS A O 1
ATOM 577 N N . PHE A 1 72 ? -9.008 -26.125 -15.625 1 97.06 72 PHE A N 1
ATOM 578 C CA . PHE A 1 72 ? -9.109 -24.719 -15.242 1 97.06 72 PHE A CA 1
ATOM 579 C C . PHE A 1 72 ? -9.578 -24.594 -13.797 1 97.06 72 PHE A C 1
ATOM 581 O O . PHE A 1 72 ? -10.516 -25.281 -13.383 1 97.06 72 PHE A O 1
ATOM 588 N N . TYR A 1 73 ? -8.859 -23.812 -13.031 1 97.12 73 TYR A N 1
ATOM 589 C CA . TYR A 1 73 ? -9.273 -23.375 -11.695 1 97.12 73 TYR A CA 1
ATOM 590 C C . TYR A 1 73 ? -9.359 -21.859 -11.625 1 97.12 73 TYR A C 1
ATOM 592 O O . TYR A 1 73 ? -8.383 -21.156 -11.914 1 97.12 73 TYR A O 1
ATOM 600 N N . GLY A 1 74 ? -10.523 -21.359 -11.266 1 94.62 74 GLY A N 1
ATOM 601 C CA . GLY A 1 74 ? -10.734 -19.938 -11.047 1 94.62 74 GLY A CA 1
ATOM 602 C C . GLY A 1 74 ? -11.133 -19.594 -9.625 1 94.62 74 GLY A C 1
ATOM 603 O O . GLY A 1 74 ? -11.891 -20.344 -9 1 94.62 74 GLY A O 1
ATOM 604 N N . GLU A 1 75 ? -10.633 -18.484 -9.102 1 87.25 75 GLU A N 1
ATOM 605 C CA . GLU A 1 75 ? -10.953 -18.078 -7.738 1 87.25 75 GLU A CA 1
ATOM 606 C C . GLU A 1 75 ? -12.461 -18.016 -7.523 1 87.25 75 GLU A C 1
ATOM 608 O O . GLU A 1 75 ? -12.969 -18.438 -6.484 1 87.25 75 GLU A O 1
ATOM 613 N N . GLU A 1 76 ? -13.164 -17.438 -8.492 1 83.88 76 GLU A N 1
ATOM 614 C CA . GLU A 1 76 ? -14.594 -17.203 -8.352 1 83.88 76 GLU A CA 1
ATOM 615 C C . GLU A 1 76 ? -15.391 -18.469 -8.633 1 83.88 76 GLU A C 1
ATOM 617 O O . GLU A 1 76 ? -16.281 -18.828 -7.863 1 83.88 76 GLU A O 1
ATOM 622 N N . SER A 1 77 ? -15.039 -19.125 -9.781 1 86.19 77 SER A N 1
ATOM 623 C CA . SER A 1 77 ? -15.781 -20.297 -10.203 1 86.19 77 SER A CA 1
ATOM 624 C C . SER A 1 77 ? -15.32 -21.547 -9.453 1 86.19 77 SER A C 1
ATOM 626 O O . SER A 1 77 ? -16.016 -22.562 -9.445 1 86.19 77 SER A O 1
ATOM 628 N N . GLY A 1 78 ? -14.172 -21.422 -8.852 1 86.94 78 GLY A N 1
ATOM 629 C CA . GLY A 1 78 ? -13.625 -22.547 -8.133 1 86.94 78 GLY A CA 1
ATOM 630 C C . GLY A 1 78 ? -13.102 -23.641 -9.055 1 86.94 78 GLY A C 1
ATOM 631 O O . GLY A 1 78 ? -12.648 -23.359 -10.164 1 86.94 78 GLY A O 1
ATOM 632 N N . GLY A 1 79 ? -13.008 -24.875 -8.562 1 88 79 GLY A N 1
ATOM 633 C CA . GLY A 1 79 ? -12.469 -26.062 -9.219 1 88 79 GLY A CA 1
ATOM 634 C C . GLY A 1 79 ? -11.562 -26.875 -8.32 1 88 79 GLY A C 1
ATOM 635 O O . GLY A 1 79 ? -11.375 -26.547 -7.148 1 88 79 GLY A O 1
ATOM 636 N N . ILE A 1 80 ? -11.188 -27.938 -8.93 1 91.06 80 ILE A N 1
ATOM 637 C CA . ILE A 1 80 ? -10.281 -28.828 -8.195 1 91.06 80 ILE A CA 1
ATOM 638 C C . ILE A 1 80 ? -8.867 -28.688 -8.75 1 91.06 80 ILE A C 1
ATOM 640 O O . ILE A 1 80 ? -8.672 -28.625 -9.969 1 91.06 80 ILE A O 1
ATOM 644 N N . ILE A 1 81 ? -7.984 -28.578 -7.781 1 93.31 81 ILE A N 1
ATOM 645 C CA . ILE A 1 81 ? -6.586 -28.562 -8.195 1 93.31 81 ILE A CA 1
ATOM 646 C C . ILE A 1 81 ? -6.137 -29.984 -8.539 1 93.31 81 ILE A C 1
ATOM 648 O O . ILE A 1 81 ? -6.305 -30.891 -7.734 1 93.31 81 ILE A O 1
ATOM 652 N N . ILE A 1 82 ? -5.5 -30.062 -9.68 1 91.56 82 ILE A N 1
ATOM 653 C CA . ILE A 1 82 ? -5.137 -31.406 -10.125 1 91.56 82 ILE A CA 1
ATOM 654 C C . ILE A 1 82 ? -3.633 -31.609 -9.961 1 91.56 82 ILE A C 1
ATOM 656 O O . ILE A 1 82 ? -2.863 -30.656 -9.953 1 91.56 82 ILE A O 1
ATOM 660 N N . GLU A 1 83 ? -3.283 -32.875 -9.852 1 92.12 83 GLU A N 1
ATOM 661 C CA . GLU A 1 83 ? -1.886 -33.219 -9.602 1 92.12 83 GLU A CA 1
ATOM 662 C C . GLU A 1 83 ? -1.203 -33.719 -10.867 1 92.12 83 GLU A C 1
ATOM 664 O O . GLU A 1 83 ? 0.019 -33.875 -10.898 1 92.12 83 GLU A O 1
ATOM 669 N N . GLN A 1 84 ? -2.045 -34.062 -11.852 1 94.31 84 GLN A N 1
ATOM 670 C CA . GLN A 1 84 ? -1.519 -34.562 -13.109 1 94.31 84 GLN A CA 1
ATOM 671 C C . GLN A 1 84 ? -2.051 -33.75 -14.289 1 94.31 84 GLN A C 1
ATOM 673 O O . GLN A 1 84 ? -3.25 -33.469 -14.367 1 94.31 84 GLN A O 1
ATOM 678 N N . GLY A 1 85 ? -1.086 -33.438 -15.18 1 95.62 85 GLY A N 1
ATOM 679 C CA . GLY A 1 85 ? -1.476 -32.656 -16.359 1 95.62 85 GLY A CA 1
ATOM 680 C C . GLY A 1 85 ? -1.343 -31.156 -16.156 1 95.62 85 GLY A C 1
ATOM 681 O O . GLY A 1 85 ? -0.743 -30.703 -15.172 1 95.62 85 GLY A O 1
ATOM 682 N N . ASP A 1 86 ? -1.826 -30.453 -17.172 1 96.94 86 ASP A N 1
ATOM 683 C CA . ASP A 1 86 ? -1.769 -28.984 -17.141 1 96.94 86 ASP A CA 1
ATOM 684 C C . ASP A 1 86 ? -3.07 -28.406 -16.609 1 96.94 86 ASP A C 1
ATOM 686 O O . ASP A 1 86 ? -4.156 -28.922 -16.891 1 96.94 86 ASP A O 1
ATOM 690 N N . GLN A 1 87 ? -2.924 -27.312 -15.859 1 97.81 87 GLN A N 1
ATOM 691 C CA . GLN A 1 87 ? -4.09 -26.609 -15.328 1 97.81 87 GLN A CA 1
ATOM 692 C C . GLN A 1 87 ? -3.834 -25.109 -15.227 1 97.81 87 GLN A C 1
ATOM 694 O O . GLN A 1 87 ? -2.84 -24.688 -14.641 1 97.81 87 GLN A O 1
ATOM 699 N N . TRP A 1 88 ? -4.758 -24.359 -15.828 1 98.06 88 TRP A N 1
ATOM 700 C CA . TRP A 1 88 ? -4.738 -22.922 -15.578 1 98.06 88 TRP A CA 1
ATOM 701 C C . TRP A 1 88 ? -5.281 -22.609 -14.195 1 98.06 88 TRP A C 1
ATOM 703 O O . TRP A 1 88 ? -6.289 -23.172 -13.766 1 98.06 88 TRP A O 1
ATOM 713 N N . VAL A 1 89 ? -4.609 -21.766 -13.492 1 98.12 89 VAL A N 1
ATOM 714 C CA . VAL A 1 89 ? -5.059 -21.25 -12.203 1 98.12 89 VAL A CA 1
ATOM 715 C C . VAL A 1 89 ? -5.066 -19.719 -12.234 1 98.12 89 VAL A C 1
ATOM 717 O O . VAL A 1 89 ? -4.023 -19.094 -12.398 1 98.12 89 VAL A O 1
ATOM 720 N N . VAL A 1 90 ? -6.305 -19.109 -12.008 1 98.38 90 VAL A N 1
ATOM 721 C CA . VAL A 1 90 ? -6.352 -17.672 -12.242 1 98.38 90 VAL A CA 1
ATOM 722 C C . VAL A 1 90 ? -7.039 -16.969 -11.07 1 98.38 90 VAL A C 1
ATOM 724 O O . VAL A 1 90 ? -7.938 -17.547 -10.445 1 98.38 90 VAL A O 1
ATOM 727 N N . ASP A 1 91 ? -6.562 -15.859 -10.727 1 97.56 91 ASP A N 1
ATOM 728 C CA . ASP A 1 91 ? -7.262 -14.836 -9.961 1 97.56 91 ASP A CA 1
ATOM 729 C C . ASP A 1 91 ? -7.586 -13.625 -10.828 1 97.56 91 ASP A C 1
ATOM 731 O O . ASP A 1 91 ? -6.691 -12.844 -11.172 1 97.56 91 ASP A O 1
ATOM 735 N N . PRO A 1 92 ? -8.82 -13.469 -11.172 1 97.19 92 PRO A N 1
ATOM 736 C CA . PRO A 1 92 ? -9.18 -12.398 -12.102 1 97.19 92 PRO A CA 1
ATOM 737 C C . PRO A 1 92 ? -8.969 -11.008 -11.508 1 97.19 92 PRO A C 1
ATOM 739 O O . PRO A 1 92 ? -8.742 -10.039 -12.242 1 97.19 92 PRO A O 1
ATOM 742 N N . LEU A 1 93 ? -9.078 -10.914 -10.25 1 94.94 93 LEU A N 1
ATOM 743 C CA . LEU A 1 93 ? -8.938 -9.633 -9.562 1 94.94 93 LEU A CA 1
ATOM 744 C C . LEU A 1 93 ? -8.477 -9.836 -8.125 1 94.94 93 LEU A C 1
ATOM 746 O O . LEU A 1 93 ? -9.297 -10.055 -7.23 1 94.94 93 LEU A O 1
ATOM 750 N N . ASP A 1 94 ? -7.219 -9.742 -7.949 1 94.12 94 ASP A N 1
ATOM 751 C CA . ASP A 1 94 ? -6.688 -9.719 -6.586 1 94.12 94 ASP A CA 1
ATOM 752 C C . ASP A 1 94 ? -6.637 -8.297 -6.043 1 94.12 94 ASP A C 1
ATOM 754 O O . ASP A 1 94 ? -6.141 -7.387 -6.715 1 94.12 94 ASP A O 1
ATOM 758 N N . GLY A 1 95 ? -7.074 -8.125 -4.785 1 91.31 95 GLY A N 1
ATOM 759 C CA . GLY A 1 95 ? -7.176 -6.797 -4.211 1 91.31 95 GLY A CA 1
ATOM 760 C C . GLY A 1 95 ? -8.562 -6.199 -4.336 1 91.31 95 GLY A C 1
ATOM 761 O O . GLY A 1 95 ? -8.711 -4.996 -4.57 1 91.31 95 GLY A O 1
ATOM 762 N N . THR A 1 96 ? -9.562 -6.977 -4.207 1 85.25 96 THR A N 1
ATOM 763 C CA . THR A 1 96 ? -10.945 -6.551 -4.359 1 85.25 96 THR A CA 1
ATOM 764 C C . THR A 1 96 ? -11.281 -5.434 -3.373 1 85.25 96 THR A C 1
ATOM 766 O O . THR A 1 96 ? -11.992 -4.488 -3.715 1 85.25 96 THR A O 1
ATOM 769 N N . GLU A 1 97 ? -10.727 -5.531 -2.197 1 83.56 97 GLU A N 1
ATOM 770 C CA . GLU A 1 97 ? -10.953 -4.496 -1.195 1 83.56 97 GLU A CA 1
ATOM 771 C C . GLU A 1 97 ? -10.391 -3.152 -1.648 1 83.56 97 GLU A C 1
ATOM 773 O O . GLU A 1 97 ? -10.953 -2.102 -1.343 1 83.56 97 GLU A O 1
ATOM 778 N N . ASN A 1 98 ? -9.328 -3.225 -2.342 1 89.44 98 ASN A N 1
ATOM 779 C CA . ASN A 1 98 ? -8.648 -2.02 -2.801 1 89.44 98 ASN A CA 1
ATOM 780 C C . ASN A 1 98 ? -9.383 -1.37 -3.971 1 89.44 98 ASN A C 1
ATOM 782 O O . ASN A 1 98 ? -9.172 -0.19 -4.258 1 89.44 98 ASN A O 1
ATOM 786 N N . MET A 1 99 ? -10.203 -2.107 -4.664 1 84.44 99 MET A N 1
ATOM 787 C CA . MET A 1 99 ? -10.938 -1.613 -5.828 1 84.44 99 MET A CA 1
ATOM 788 C C . MET A 1 99 ? -11.812 -0.422 -5.453 1 84.44 99 MET A C 1
ATOM 790 O O . MET A 1 99 ? -11.992 0.494 -6.258 1 84.44 99 MET A O 1
ATOM 794 N N . THR A 1 100 ? -12.289 -0.435 -4.238 1 77.94 100 THR A N 1
ATOM 795 C CA . THR A 1 100 ? -13.164 0.65 -3.807 1 77.94 100 THR A CA 1
ATOM 796 C C . THR A 1 100 ? -12.516 1.45 -2.68 1 77.94 100 THR A C 1
ATOM 798 O O . THR A 1 100 ? -13.18 2.26 -2.027 1 77.94 100 THR A O 1
ATOM 801 N N . GLY A 1 101 ? -11.328 1.231 -2.498 1 84.5 101 GLY A N 1
ATOM 802 C CA . GLY A 1 101 ? -10.633 1.875 -1.392 1 84.5 101 GLY A CA 1
ATOM 803 C C . GLY A 1 101 ? -9.188 2.201 -1.7 1 84.5 101 GLY A C 1
ATOM 804 O O . GLY A 1 101 ? -8.883 2.754 -2.76 1 84.5 101 GLY A O 1
ATOM 805 N N . TYR A 1 102 ? -8.445 2.018 -0.689 1 89.81 102 TYR A N 1
ATOM 806 C CA . TYR A 1 102 ? -7.012 2.291 -0.707 1 89.81 102 TYR A CA 1
ATOM 807 C C . TYR A 1 102 ? -6.23 1.153 -0.061 1 89.81 102 TYR A C 1
ATOM 809 O O . TYR A 1 102 ? -6.723 0.497 0.859 1 89.81 102 TYR A O 1
ATOM 817 N N . PRO A 1 103 ? -5.016 0.835 -0.716 1 94.44 103 PRO A N 1
ATOM 818 C CA . PRO A 1 103 ? -4.242 1.551 -1.734 1 94.44 103 PRO A CA 1
ATOM 819 C C . PRO A 1 103 ? -4.629 1.155 -3.156 1 94.44 103 PRO A C 1
ATOM 821 O O . PRO A 1 103 ? -5.375 0.192 -3.352 1 94.44 103 PRO A O 1
ATOM 824 N N . PRO A 1 104 ? -4.16 1.992 -4.164 1 93.62 104 PRO A N 1
ATOM 825 C CA . PRO A 1 104 ? -4.473 1.679 -5.559 1 93.62 104 PRO A CA 1
ATOM 826 C C . PRO A 1 104 ? -3.629 0.531 -6.109 1 93.62 104 PRO A C 1
ATOM 828 O O . PRO A 1 104 ? -2.867 0.721 -7.062 1 93.62 104 PRO A O 1
ATOM 831 N N . LEU A 1 105 ? -3.857 -0.635 -5.555 1 95.44 105 LEU A N 1
ATOM 832 C CA . LEU A 1 105 ? -3.152 -1.863 -5.906 1 95.44 105 LEU A CA 1
ATOM 833 C C . LEU A 1 105 ? -4.137 -2.996 -6.18 1 95.44 105 LEU A C 1
ATOM 835 O O . LEU A 1 105 ? -4.918 -3.371 -5.301 1 95.44 105 LEU A O 1
ATOM 839 N N . LEU A 1 106 ? -4.18 -3.461 -7.355 1 94.94 106 LEU A N 1
ATOM 840 C CA . LEU A 1 106 ? -4.926 -4.641 -7.773 1 94.94 106 LEU A CA 1
ATOM 841 C C . LEU A 1 106 ? -4.238 -5.332 -8.945 1 94.94 106 LEU A C 1
ATOM 843 O O . LEU A 1 106 ? -3.379 -4.742 -9.602 1 94.94 106 LEU A O 1
ATOM 847 N N . ALA A 1 107 ? -4.605 -6.582 -9.133 1 97.44 107 ALA A N 1
ATOM 848 C CA . ALA A 1 107 ? -3.877 -7.289 -10.18 1 97.44 107 ALA A CA 1
ATOM 849 C C . ALA A 1 107 ? -4.688 -8.469 -10.719 1 97.44 107 ALA A C 1
ATOM 851 O O . ALA A 1 107 ? -5.574 -8.984 -10.031 1 97.44 107 ALA A O 1
ATOM 852 N N . VAL A 1 108 ? -4.363 -8.82 -11.969 1 98.31 108 VAL A N 1
ATOM 853 C CA . VAL A 1 108 ? -4.762 -10.078 -12.586 1 98.31 108 VAL A CA 1
ATOM 854 C C . VAL A 1 108 ? -3.635 -11.102 -12.453 1 98.31 108 VAL A C 1
ATOM 856 O O . VAL A 1 108 ? -2.469 -10.781 -12.703 1 98.31 108 VAL A O 1
ATOM 859 N N . SER A 1 109 ? -3.998 -12.305 -12.031 1 98.69 109 SER A N 1
ATOM 860 C CA . SER A 1 109 ? -2.996 -13.352 -11.867 1 98.69 109 SER A CA 1
ATOM 861 C C . SER A 1 109 ? -3.332 -14.578 -12.711 1 98.69 109 SER A C 1
ATOM 863 O O . SER A 1 109 ? -4.434 -15.117 -12.617 1 98.69 109 SER A O 1
ATOM 865 N N . ILE A 1 110 ? -2.391 -14.969 -13.586 1 98.75 110 ILE A N 1
ATOM 866 C CA . ILE A 1 110 ? -2.523 -16.156 -14.422 1 98.75 110 ILE A CA 1
ATOM 867 C C . ILE A 1 110 ? -1.351 -17.109 -14.172 1 98.75 110 ILE A C 1
ATOM 869 O O . ILE A 1 110 ? -0.199 -16.766 -14.453 1 98.75 110 ILE A O 1
ATOM 873 N N . GLY A 1 111 ? -1.681 -18.266 -13.648 1 98.25 111 GLY A N 1
ATOM 874 C CA . GLY A 1 111 ? -0.675 -19.297 -13.453 1 98.25 111 GLY A CA 1
ATOM 875 C C . GLY A 1 111 ? -0.975 -20.578 -14.211 1 98.25 111 GLY A C 1
ATOM 876 O O . GLY A 1 111 ? -2.127 -20.844 -14.562 1 98.25 111 GLY A O 1
ATOM 877 N N . LEU A 1 112 ? 0.072 -21.328 -14.539 1 97.81 112 LEU A N 1
ATOM 878 C CA . LEU A 1 112 ? -0.058 -22.672 -15.109 1 97.81 112 LEU A CA 1
ATOM 879 C C . LEU A 1 112 ? 0.633 -23.703 -14.234 1 97.81 112 LEU A C 1
ATOM 881 O O . LEU A 1 112 ? 1.813 -23.562 -13.906 1 97.81 112 LEU A O 1
ATOM 885 N N . LEU A 1 113 ? -0.138 -24.672 -13.844 1 97.12 113 LEU A N 1
ATOM 886 C CA . LEU A 1 113 ? 0.407 -25.844 -13.164 1 97.12 113 LEU A CA 1
ATOM 887 C C . LEU A 1 113 ? 0.662 -26.984 -14.156 1 97.12 113 LEU A C 1
ATOM 889 O O . LEU A 1 113 ? -0.158 -27.234 -15.047 1 97.12 113 LEU A O 1
ATOM 893 N N . ARG A 1 114 ? 1.775 -27.594 -14.078 1 96.88 114 ARG A N 1
ATOM 894 C CA . ARG A 1 114 ? 2.086 -28.859 -14.75 1 96.88 114 ARG A CA 1
ATOM 895 C C . ARG A 1 114 ? 2.436 -29.953 -13.742 1 96.88 114 ARG A C 1
ATOM 897 O O . ARG A 1 114 ? 3.449 -29.859 -13.047 1 96.88 114 ARG A O 1
ATOM 904 N N . ASN A 1 115 ? 1.55 -30.953 -13.672 1 96.19 115 ASN A N 1
ATOM 905 C CA . ASN A 1 115 ? 1.702 -32.031 -12.688 1 96.19 115 ASN A CA 1
ATOM 906 C C . ASN A 1 115 ? 1.881 -31.453 -11.281 1 96.19 115 ASN A C 1
ATOM 908 O O . ASN A 1 115 ? 2.793 -31.859 -10.562 1 96.19 115 ASN A O 1
ATOM 912 N N . GLY A 1 116 ? 1.119 -30.359 -11.008 1 95.12 116 GLY A N 1
ATOM 913 C CA . GLY A 1 116 ? 1.069 -29.797 -9.672 1 95.12 116 GLY A CA 1
ATOM 914 C C . GLY A 1 116 ? 2.17 -28.781 -9.414 1 95.12 116 GLY A C 1
ATOM 915 O O . GLY A 1 116 ? 2.246 -28.203 -8.328 1 95.12 116 GLY A O 1
ATOM 916 N N . LYS A 1 117 ? 3.025 -28.547 -10.375 1 95.88 117 LYS A N 1
ATOM 917 C CA . LYS A 1 117 ? 4.133 -27.609 -10.219 1 95.88 117 LYS A CA 1
ATOM 918 C C . LYS A 1 117 ? 3.883 -26.328 -11 1 95.88 117 LYS A C 1
ATOM 920 O O . LYS A 1 117 ? 3.512 -26.375 -12.172 1 95.88 117 LYS A O 1
ATOM 925 N N . PRO A 1 118 ? 4.078 -25.203 -10.344 1 97.19 118 PRO A N 1
ATOM 926 C CA . PRO A 1 118 ? 3.967 -23.938 -11.086 1 97.19 118 PRO A CA 1
ATOM 927 C C . PRO A 1 118 ? 5.035 -23.797 -12.172 1 97.19 118 PRO A C 1
ATOM 929 O O . PRO A 1 118 ? 6.23 -23.828 -11.867 1 97.19 118 PRO A O 1
ATOM 932 N N . VAL A 1 119 ? 4.629 -23.547 -13.461 1 96.88 119 VAL A N 1
ATOM 933 C CA . VAL A 1 119 ? 5.617 -23.547 -14.531 1 96.88 119 VAL A CA 1
ATOM 934 C C . VAL A 1 119 ? 5.539 -22.234 -15.305 1 96.88 119 VAL A C 1
ATOM 936 O O . VAL A 1 119 ? 6.441 -21.906 -16.078 1 96.88 119 VAL A O 1
ATOM 939 N N . LEU A 1 120 ? 4.484 -21.531 -15.141 1 97.75 120 LEU A N 1
ATOM 940 C CA . LEU A 1 120 ? 4.281 -20.25 -15.805 1 97.75 120 LEU A CA 1
ATOM 941 C C . LEU A 1 120 ? 3.463 -19.297 -14.93 1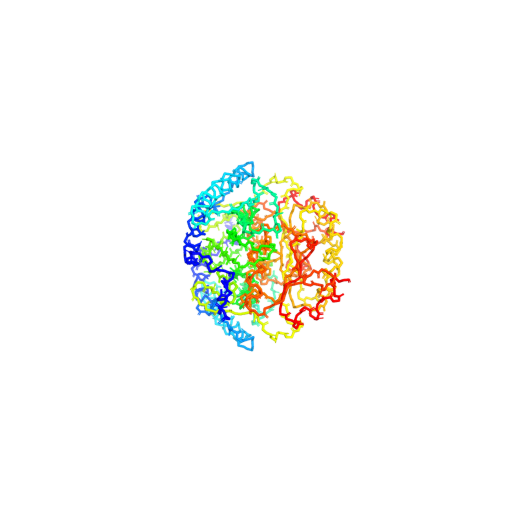 97.75 120 LEU A C 1
ATOM 943 O O . LEU A 1 120 ? 2.525 -19.734 -14.258 1 97.75 120 LEU A O 1
ATOM 947 N N . GLY A 1 121 ? 3.84 -18.031 -14.953 1 98.44 121 GLY A N 1
ATOM 948 C CA . GLY A 1 121 ? 3.092 -17 -14.25 1 98.44 121 GLY A CA 1
ATOM 949 C C . GLY A 1 121 ? 3.111 -15.656 -14.961 1 98.44 121 GLY A C 1
ATOM 950 O O . GLY A 1 121 ? 4.16 -15.211 -15.438 1 98.44 121 GLY A O 1
ATOM 951 N N . VAL A 1 122 ? 1.936 -15.094 -15.07 1 98.75 122 VAL A N 1
ATOM 952 C CA . VAL A 1 122 ? 1.778 -13.727 -15.562 1 98.75 122 VAL A CA 1
ATOM 953 C C . VAL A 1 122 ? 0.887 -12.938 -14.617 1 98.75 122 VAL A C 1
ATOM 955 O O . VAL A 1 122 ? -0.213 -13.375 -14.273 1 98.75 122 VAL A O 1
ATOM 958 N N . ILE A 1 123 ? 1.409 -11.867 -14.156 1 98.81 123 ILE A N 1
ATOM 959 C CA . ILE A 1 123 ? 0.668 -10.953 -13.289 1 98.81 123 ILE A CA 1
ATOM 960 C C . ILE A 1 123 ? 0.644 -9.555 -13.914 1 98.81 123 ILE A C 1
ATOM 962 O O . ILE A 1 123 ? 1.668 -9.07 -14.391 1 98.81 123 ILE A O 1
ATOM 966 N N . TYR A 1 124 ? -0.549 -8.977 -13.93 1 98.75 124 TYR A N 1
ATOM 967 C CA . TYR A 1 124 ? -0.682 -7.648 -14.508 1 98.75 124 TYR A CA 1
ATOM 968 C C . TYR A 1 124 ? -1.366 -6.691 -13.539 1 98.75 124 TYR A C 1
ATOM 970 O O . TYR A 1 124 ? -2.451 -6.984 -13.031 1 98.75 124 TYR A O 1
ATOM 978 N N . ASP A 1 125 ? -0.676 -5.629 -13.219 1 97.44 125 ASP A N 1
ATOM 979 C CA . ASP A 1 125 ? -1.201 -4.492 -12.461 1 97.44 125 ASP A CA 1
ATOM 980 C C . ASP A 1 125 ? -1.753 -3.42 -13.398 1 97.44 125 ASP A C 1
ATOM 982 O O . ASP A 1 125 ? -0.996 -2.609 -13.938 1 97.44 125 ASP A O 1
ATOM 986 N N . PRO A 1 126 ? -3.076 -3.375 -13.578 1 96.31 126 PRO A N 1
ATOM 987 C CA . PRO A 1 126 ? -3.65 -2.451 -14.555 1 96.31 126 PRO A CA 1
ATOM 988 C C . PRO A 1 126 ? -3.598 -0.996 -14.102 1 96.31 126 PRO A C 1
ATOM 990 O O . PRO A 1 126 ? -3.752 -0.082 -14.914 1 96.31 126 PRO A O 1
ATOM 993 N N . ILE A 1 127 ? -3.416 -0.749 -12.844 1 93.69 127 ILE A N 1
ATOM 994 C CA . ILE A 1 127 ? -3.393 0.614 -12.328 1 93.69 127 ILE A CA 1
ATOM 995 C C . ILE A 1 127 ? -2.062 1.277 -12.68 1 93.69 127 ILE A C 1
ATOM 997 O O . ILE A 1 127 ? -2.031 2.439 -13.094 1 93.69 127 ILE A O 1
ATOM 1001 N N . HIS A 1 128 ? -1.024 0.512 -12.594 1 93.31 128 HIS A N 1
ATOM 1002 C CA . HIS A 1 128 ? 0.299 1.073 -12.844 1 93.31 128 HIS A CA 1
ATOM 1003 C C . HIS A 1 128 ? 0.85 0.608 -14.188 1 93.31 128 HIS A C 1
ATOM 1005 O O . HIS A 1 128 ? 1.979 0.946 -14.555 1 93.31 128 HIS A O 1
ATOM 1011 N N . ASP A 1 129 ? 0.078 -0.164 -14.883 1 94.94 129 ASP A N 1
ATOM 1012 C CA . ASP A 1 129 ? 0.477 -0.711 -16.172 1 94.94 129 ASP A CA 1
ATOM 1013 C C . ASP A 1 129 ? 1.805 -1.458 -16.078 1 94.94 129 ASP A C 1
ATOM 1015 O O . ASP A 1 129 ? 2.736 -1.188 -16.828 1 94.94 129 ASP A O 1
ATOM 1019 N N . THR A 1 130 ? 1.883 -2.301 -15.156 1 95.88 130 THR A N 1
ATOM 1020 C CA . THR A 1 130 ? 3.068 -3.121 -14.922 1 95.88 130 THR A CA 1
ATOM 1021 C C . THR A 1 130 ? 2.758 -4.598 -15.156 1 95.88 130 THR A C 1
ATOM 1023 O O . THR A 1 130 ? 1.809 -5.137 -14.586 1 95.88 130 THR A O 1
ATOM 1026 N N . LEU A 1 131 ? 3.541 -5.207 -16 1 98.12 131 LEU A N 1
ATOM 1027 C CA . LEU A 1 131 ? 3.334 -6.609 -16.344 1 98.12 131 LEU A CA 1
ATOM 1028 C C . LEU A 1 131 ? 4.539 -7.453 -15.945 1 98.12 131 LEU A C 1
ATOM 1030 O O . LEU A 1 131 ? 5.676 -7.125 -16.297 1 98.12 131 LEU A O 1
ATOM 1034 N N . TYR A 1 132 ? 4.262 -8.484 -15.164 1 97.88 132 TYR A N 1
ATOM 1035 C CA . TYR A 1 132 ? 5.254 -9.484 -14.766 1 97.88 132 TYR A CA 1
ATOM 1036 C C . TYR A 1 132 ? 5.027 -10.797 -15.5 1 97.88 132 TYR A C 1
ATOM 1038 O O . TYR A 1 132 ? 3.891 -11.273 -15.602 1 97.88 132 TYR A O 1
ATOM 1046 N N . SER A 1 133 ? 6.062 -11.383 -16.047 1 98.12 133 SER A N 1
ATOM 1047 C CA . SER A 1 133 ? 5.91 -12.656 -16.734 1 98.12 133 SER A CA 1
ATOM 1048 C C . SER A 1 133 ? 7.129 -13.547 -16.516 1 98.12 133 SER A C 1
ATOM 1050 O O . SER A 1 133 ? 8.266 -13.078 -16.547 1 98.12 133 SER A O 1
ATOM 1052 N N . ALA A 1 134 ? 6.824 -14.789 -16.203 1 97.19 134 ALA A N 1
ATOM 1053 C CA . ALA A 1 134 ? 7.867 -15.773 -15.961 1 97.19 134 ALA A CA 1
ATOM 1054 C C . ALA A 1 134 ? 7.438 -17.156 -16.438 1 97.19 134 ALA A C 1
ATOM 1056 O O . ALA A 1 134 ? 6.266 -17.531 -16.328 1 97.19 134 ALA A O 1
ATOM 1057 N N . GLN A 1 135 ? 8.391 -17.875 -16.969 1 95.56 135 GLN A N 1
ATOM 1058 C CA . GLN A 1 135 ? 8.227 -19.266 -17.359 1 95.56 135 GLN A CA 1
ATOM 1059 C C . GLN A 1 135 ? 9.414 -20.109 -16.906 1 95.56 135 GLN A C 1
ATOM 1061 O O . GLN A 1 135 ? 10.555 -19.641 -16.922 1 95.56 135 GLN A O 1
ATOM 1066 N N . GLU A 1 136 ? 9.07 -21.281 -16.484 1 91.19 136 GLU A N 1
ATOM 1067 C CA . GLU A 1 136 ? 10.133 -22.172 -16.031 1 91.19 136 GLU A CA 1
ATOM 1068 C C . GLU A 1 136 ? 11.266 -22.234 -17.047 1 91.19 136 GLU A C 1
ATOM 1070 O O . GLU A 1 136 ? 11.031 -22.266 -18.25 1 91.19 136 GLU A O 1
ATOM 1075 N N . GLU A 1 137 ? 12.523 -22.219 -16.594 1 86.5 137 GLU A N 1
ATOM 1076 C CA . GLU A 1 137 ? 13.766 -22.328 -17.344 1 86.5 137 GLU A CA 1
ATOM 1077 C C . GLU A 1 137 ? 14.031 -21.062 -18.141 1 86.5 137 GLU A C 1
ATOM 1079 O O . GLU A 1 137 ? 14.836 -21.062 -19.078 1 86.5 137 GLU A O 1
ATOM 1084 N N . HIS A 1 138 ? 13.242 -20.047 -17.938 1 89.56 138 HIS A N 1
ATOM 1085 C CA . HIS A 1 138 ? 13.484 -18.719 -18.5 1 89.56 138 HIS A CA 1
ATOM 1086 C C . HIS A 1 138 ? 13.742 -17.688 -17.406 1 89.56 138 HIS A C 1
ATOM 1088 O O . HIS A 1 138 ? 14.281 -18.016 -16.344 1 89.56 138 HIS A O 1
ATOM 1094 N N . GLN A 1 139 ? 13.516 -16.422 -17.781 1 91.44 139 GLN A N 1
ATOM 1095 C CA . GLN A 1 139 ? 13.758 -15.328 -16.828 1 91.44 139 GLN A CA 1
ATOM 1096 C C . GLN A 1 139 ? 12.469 -14.578 -16.516 1 91.44 139 GLN A C 1
ATOM 1098 O O . GLN A 1 139 ? 11.516 -14.617 -17.281 1 91.44 139 GLN A O 1
ATOM 1103 N N . LEU A 1 140 ? 12.461 -14.031 -15.398 1 95.5 140 LEU A N 1
ATOM 1104 C CA . LEU A 1 140 ? 11.375 -13.109 -15.07 1 95.5 140 LEU A CA 1
ATOM 1105 C C . LEU A 1 140 ? 11.555 -11.773 -15.773 1 95.5 140 LEU A C 1
ATOM 1107 O O . LEU A 1 140 ? 12.664 -11.227 -15.797 1 95.5 140 LEU A O 1
ATOM 1111 N N . LYS A 1 141 ? 10.469 -11.312 -16.328 1 95.81 141 LYS A N 1
ATOM 1112 C CA . LYS A 1 141 ? 10.477 -9.992 -16.938 1 95.81 141 LYS A CA 1
ATOM 1113 C C . LYS A 1 141 ? 9.422 -9.086 -16.312 1 95.81 141 LYS A C 1
ATOM 1115 O O . LYS A 1 141 ? 8.32 -9.539 -15.992 1 95.81 141 LYS A O 1
ATOM 1120 N N . ILE A 1 142 ? 9.805 -7.863 -16.156 1 94.69 142 ILE A N 1
ATOM 1121 C CA . ILE A 1 142 ? 8.883 -6.785 -15.805 1 94.69 142 ILE A CA 1
ATOM 1122 C C . ILE A 1 142 ? 8.812 -5.777 -16.953 1 94.69 142 ILE A C 1
ATOM 1124 O O . ILE A 1 142 ? 9.812 -5.133 -17.281 1 94.69 142 ILE A O 1
ATOM 1128 N N . ASN A 1 143 ? 7.676 -5.73 -17.484 1 94.62 143 ASN A N 1
ATOM 1129 C CA . ASN A 1 143 ? 7.496 -4.898 -18.672 1 94.62 143 ASN A CA 1
ATOM 1130 C C . ASN A 1 143 ? 8.586 -5.156 -19.703 1 94.62 143 ASN A C 1
ATOM 1132 O O . ASN A 1 143 ? 9.148 -4.215 -20.266 1 94.62 143 ASN A O 1
ATOM 1136 N N . GLY A 1 144 ? 8.875 -6.348 -19.844 1 92.94 144 GLY A N 1
ATOM 1137 C CA . GLY A 1 144 ? 9.781 -6.773 -20.891 1 92.94 144 GLY A CA 1
ATOM 1138 C C . GLY A 1 144 ? 11.234 -6.766 -20.453 1 92.94 144 GLY A C 1
ATOM 1139 O O . GLY A 1 144 ? 12.109 -7.262 -21.172 1 92.94 144 GLY A O 1
ATOM 1140 N N . GLU A 1 145 ? 11.586 -6.301 -19.312 1 92.75 145 GLU A N 1
ATOM 1141 C CA . GLU A 1 145 ? 12.961 -6.234 -18.812 1 92.75 145 GLU A CA 1
ATOM 1142 C C . GLU A 1 145 ? 13.227 -7.316 -17.781 1 92.75 145 GLU A C 1
ATOM 1144 O O . GLU A 1 145 ? 12.445 -7.496 -16.844 1 92.75 145 GLU A O 1
ATOM 1149 N N . VAL A 1 146 ? 14.375 -7.949 -17.922 1 94 146 VAL A N 1
ATOM 1150 C CA . VAL A 1 146 ? 14.727 -9.039 -17.031 1 94 146 VAL A CA 1
ATOM 1151 C C . VAL A 1 146 ? 15.031 -8.492 -15.633 1 94 146 VAL A C 1
ATOM 1153 O O . VAL A 1 146 ? 15.672 -7.449 -15.5 1 94 146 VAL A O 1
ATOM 1156 N N . THR A 1 147 ? 14.523 -9.18 -14.641 1 91.56 147 THR A N 1
ATOM 1157 C CA . THR A 1 147 ? 14.82 -8.836 -13.25 1 91.56 147 THR A CA 1
ATOM 1158 C C . THR A 1 147 ? 14.953 -10.094 -12.398 1 91.56 147 THR A C 1
ATOM 1160 O O . THR A 1 147 ? 14.688 -11.203 -12.867 1 91.56 147 THR A O 1
ATOM 1163 N N . ARG A 1 148 ? 15.5 -9.875 -11.164 1 92.81 148 ARG A N 1
ATOM 1164 C CA . ARG A 1 148 ? 15.727 -10.984 -10.25 1 92.81 148 ARG A CA 1
ATOM 1165 C C . ARG A 1 148 ? 15.516 -10.555 -8.797 1 92.81 148 ARG A C 1
ATOM 1167 O O . ARG A 1 148 ? 15.461 -9.359 -8.5 1 92.81 148 ARG A O 1
ATOM 1174 N N . VAL A 1 149 ? 15.352 -11.547 -7.969 1 92.81 149 VAL A N 1
ATOM 1175 C CA . VAL A 1 149 ? 15.25 -11.297 -6.535 1 92.81 149 VAL A CA 1
ATOM 1176 C C . VAL A 1 149 ? 16.484 -10.562 -6.047 1 92.81 149 VAL A C 1
ATOM 1178 O O . VAL A 1 149 ? 17.594 -10.758 -6.578 1 92.81 149 VAL A O 1
ATOM 1181 N N . ARG A 1 150 ? 16.266 -9.727 -5.062 1 85.75 150 ARG A N 1
ATOM 1182 C CA . ARG A 1 150 ? 17.406 -9.023 -4.48 1 85.75 150 ARG A CA 1
ATOM 1183 C C . ARG A 1 150 ? 18.266 -9.977 -3.66 1 85.75 150 ARG A C 1
ATOM 1185 O O . ARG A 1 150 ? 17.766 -10.672 -2.773 1 85.75 150 ARG A O 1
ATOM 1192 N N . SER A 1 151 ? 19.516 -10.195 -3.977 1 72.81 151 SER A N 1
ATOM 1193 C CA . SER A 1 151 ? 20.406 -11.172 -3.371 1 72.81 151 SER A CA 1
ATOM 1194 C C . SER A 1 151 ? 20.812 -10.758 -1.962 1 72.81 151 SER A C 1
ATOM 1196 O O . SER A 1 151 ? 20.984 -11.609 -1.084 1 72.81 151 SER A O 1
ATOM 1198 N N . SER A 1 152 ? 21.328 -9.617 -1.623 1 61.69 152 SER A N 1
ATOM 1199 C CA . SER A 1 152 ? 22.078 -9.539 -0.372 1 61.69 152 SER A CA 1
ATOM 1200 C C . SER A 1 152 ? 21.656 -8.32 0.446 1 61.69 152 SER A C 1
ATOM 1202 O O . SER A 1 152 ? 22.469 -7.438 0.716 1 61.69 152 SER A O 1
ATOM 1204 N N . PRO A 1 153 ? 20.281 -8.367 0.851 1 67.06 153 PRO A N 1
ATOM 1205 C CA . PRO A 1 153 ? 20.094 -7.262 1.796 1 67.06 153 PRO A CA 1
ATOM 1206 C C . PRO A 1 153 ? 20.438 -7.652 3.232 1 67.06 153 PRO A C 1
ATOM 1208 O O . PRO A 1 153 ? 20.391 -8.836 3.584 1 67.06 153 PRO A O 1
ATOM 1211 N N . GLU A 1 154 ? 21.219 -6.922 3.973 1 85.56 154 GLU A N 1
ATOM 1212 C CA . GLU A 1 154 ? 21.25 -7.098 5.422 1 85.56 154 GLU A CA 1
ATOM 1213 C C . GLU A 1 154 ? 19.844 -7.305 5.988 1 85.56 154 GLU A C 1
ATOM 1215 O O . GLU A 1 154 ? 18.953 -6.504 5.734 1 85.56 154 GLU A O 1
ATOM 1220 N N . PRO A 1 155 ? 19.656 -8.469 6.617 1 89.56 155 PRO A N 1
ATOM 1221 C CA . PRO A 1 155 ? 18.328 -8.758 7.164 1 89.56 155 PRO A CA 1
ATOM 1222 C C . PRO A 1 155 ? 17.719 -7.57 7.898 1 89.56 155 PRO A C 1
ATOM 1224 O O . PRO A 1 155 ? 16.5 -7.344 7.82 1 89.56 155 PRO A O 1
ATOM 1227 N N . ALA A 1 156 ? 18.578 -6.789 8.539 1 89.19 156 ALA A N 1
ATOM 1228 C CA . ALA A 1 156 ? 18.094 -5.652 9.32 1 89.19 156 ALA A CA 1
ATOM 1229 C C . ALA A 1 156 ? 17.547 -4.555 8.414 1 89.19 156 ALA A C 1
ATOM 1231 O O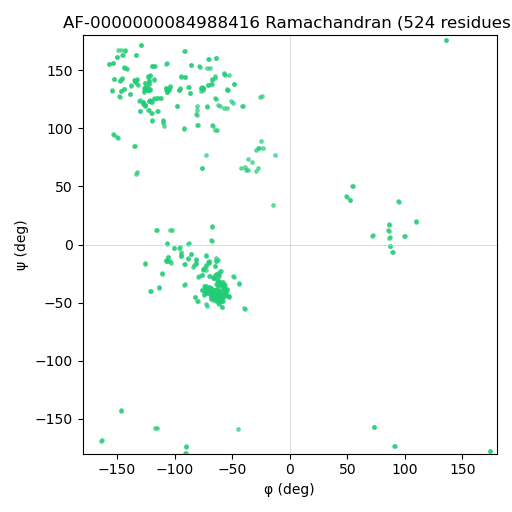 . ALA A 1 156 ? 16.828 -3.66 8.875 1 89.19 156 ALA A O 1
ATOM 1232 N N . ASN A 1 157 ? 17.828 -4.621 7.141 1 87.19 157 ASN A N 1
ATOM 1233 C CA . ASN A 1 157 ? 17.359 -3.617 6.191 1 87.19 157 ASN A CA 1
ATOM 1234 C C . ASN A 1 157 ? 16.188 -4.133 5.359 1 87.19 157 ASN A C 1
ATOM 1236 O O . ASN A 1 157 ? 15.75 -3.473 4.418 1 87.19 157 ASN A O 1
ATOM 1240 N N . ALA A 1 158 ? 15.609 -5.254 5.75 1 91.44 158 ALA A N 1
ATOM 1241 C CA . ALA A 1 158 ? 14.594 -5.926 4.945 1 91.44 158 ALA A CA 1
ATOM 1242 C C . ALA A 1 158 ? 13.25 -5.215 5.059 1 91.44 158 ALA A C 1
ATOM 1244 O O . ALA A 1 158 ? 12.867 -4.766 6.141 1 91.44 158 ALA A O 1
ATOM 1245 N N . VAL A 1 159 ? 12.688 -5.059 3.963 1 92.56 159 VAL A N 1
ATOM 1246 C CA . VAL A 1 159 ? 11.273 -4.695 3.914 1 92.56 159 VAL A CA 1
ATOM 1247 C C . VAL A 1 159 ? 10.43 -5.945 3.682 1 92.56 159 VAL A C 1
ATOM 1249 O O . VAL A 1 159 ? 10.555 -6.605 2.648 1 92.56 159 VAL A O 1
ATOM 1252 N N . VAL A 1 160 ? 9.562 -6.215 4.645 1 95.06 160 VAL A N 1
ATOM 1253 C CA . VAL A 1 160 ? 8.836 -7.484 4.66 1 95.06 160 VAL A CA 1
ATOM 1254 C C . VAL A 1 160 ? 7.355 -7.234 4.398 1 95.06 160 VAL A C 1
ATOM 1256 O O . VAL A 1 160 ? 6.742 -6.367 5.031 1 95.06 160 VAL A O 1
ATOM 1259 N N . GLY A 1 161 ? 6.836 -7.945 3.381 1 96 161 GLY A N 1
ATOM 1260 C CA . GLY A 1 161 ? 5.402 -7.938 3.158 1 96 161 GLY A CA 1
ATOM 1261 C C . GLY A 1 161 ? 4.68 -9.055 3.889 1 96 161 GLY A C 1
ATOM 1262 O O . GLY A 1 161 ? 5.199 -10.164 4.004 1 96 161 GLY A O 1
ATOM 1263 N N . LEU A 1 162 ? 3.498 -8.711 4.34 1 93.31 162 LEU A N 1
ATOM 1264 C CA . LEU A 1 162 ? 2.65 -9.734 4.949 1 93.31 162 LEU A CA 1
ATOM 1265 C C . LEU A 1 162 ? 1.183 -9.492 4.617 1 93.31 162 LEU A C 1
ATOM 1267 O O . LEU A 1 162 ? 0.799 -8.375 4.262 1 93.31 162 LEU A O 1
ATOM 1271 N N . ASP A 1 163 ? 0.436 -10.5 4.582 1 89.75 163 ASP A N 1
ATOM 1272 C CA . ASP A 1 163 ? -1.018 -10.398 4.504 1 89.75 163 ASP A CA 1
ATOM 1273 C C . ASP A 1 163 ? -1.683 -11.203 5.621 1 89.75 163 ASP A C 1
ATOM 1275 O O . ASP A 1 163 ? -1.314 -12.352 5.875 1 89.75 163 ASP A O 1
ATOM 1279 N N . PHE A 1 164 ? -2.648 -10.43 6.242 1 85.62 164 PHE A N 1
ATOM 1280 C CA . PHE A 1 164 ? -3.451 -11.141 7.234 1 85.62 164 PHE A CA 1
ATOM 1281 C C . PHE A 1 164 ? -4.555 -11.945 6.559 1 85.62 164 PHE A C 1
ATOM 1283 O O . PHE A 1 164 ? -5.223 -11.453 5.648 1 85.62 164 PHE A O 1
ATOM 1290 N N . SER A 1 165 ? -4.547 -13.18 6.715 1 73.38 165 SER A N 1
ATOM 1291 C CA . SER A 1 165 ? -5.578 -14.031 6.125 1 73.38 165 SER A CA 1
ATOM 1292 C C . SER A 1 165 ? -6.973 -13.586 6.562 1 73.38 165 SER A C 1
ATOM 1294 O O . SER A 1 165 ? -7.133 -12.984 7.625 1 73.38 165 SER A O 1
ATOM 1296 N N . SER A 1 166 ? -7.926 -13.75 5.645 1 68.38 166 SER A N 1
ATOM 1297 C CA . SER A 1 166 ? -9.32 -13.484 5.988 1 68.38 166 SER A CA 1
ATOM 1298 C C . SER A 1 166 ? -9.82 -14.438 7.066 1 68.38 166 SER A C 1
ATOM 1300 O O . SER A 1 166 ? -10.859 -14.211 7.676 1 68.38 166 SER A O 1
ATOM 1302 N N . GLU A 1 167 ? -8.992 -15.492 7.25 1 71.5 167 GLU A N 1
ATOM 1303 C CA . GLU A 1 167 ? -9.336 -16.453 8.297 1 71.5 167 GLU A CA 1
ATOM 1304 C C . GLU A 1 167 ? -8.891 -15.945 9.672 1 71.5 167 GLU A C 1
ATOM 1306 O O . GLU A 1 167 ? -7.715 -16.047 10.023 1 71.5 167 GLU A O 1
ATOM 1311 N N . MET A 1 168 ? -9.797 -15.633 10.5 1 72.12 168 MET A N 1
ATOM 1312 C CA . MET A 1 168 ? -9.562 -14.961 11.773 1 72.12 168 MET A CA 1
ATOM 1313 C C . MET A 1 168 ? -8.719 -15.828 12.703 1 72.12 168 MET A C 1
ATOM 1315 O O . MET A 1 168 ? -7.922 -15.305 13.492 1 72.12 168 MET A O 1
ATOM 1319 N N . HIS A 1 169 ? -8.906 -17.141 12.516 1 77.25 169 HIS A N 1
ATOM 1320 C CA . HIS A 1 169 ? -8.234 -18.031 13.453 1 77.25 169 HIS A CA 1
ATOM 1321 C C . HIS A 1 169 ? -6.727 -18.031 13.242 1 77.25 169 HIS A C 1
ATOM 1323 O O . HIS A 1 169 ? -5.973 -18.453 14.117 1 77.25 169 HIS A O 1
ATOM 1329 N N . THR A 1 170 ? -6.238 -17.531 12.125 1 76.12 170 THR A N 1
ATOM 1330 C CA . THR A 1 170 ? -4.809 -17.484 11.844 1 76.12 170 THR A CA 1
ATOM 1331 C C . THR A 1 170 ? -4.184 -16.203 12.383 1 76.12 170 THR A C 1
ATOM 1333 O O . THR A 1 170 ? -2.957 -16.094 12.477 1 76.12 170 THR A O 1
ATOM 1336 N N . ARG A 1 171 ? -4.965 -15.305 12.766 1 79.38 171 ARG A N 1
ATOM 1337 C CA . ARG A 1 171 ? -4.492 -13.945 13.031 1 79.38 171 ARG A CA 1
ATOM 1338 C C . ARG A 1 171 ? -3.594 -13.914 14.266 1 79.38 171 ARG A C 1
ATOM 1340 O O . ARG A 1 171 ? -2.547 -13.266 14.258 1 79.38 171 ARG A O 1
ATOM 1347 N N . PRO A 1 172 ? -3.922 -14.688 15.344 1 80.5 172 PRO A N 1
ATOM 1348 C CA . PRO A 1 172 ? -3.021 -14.664 16.5 1 80.5 172 PRO A CA 1
ATOM 1349 C C . PRO A 1 172 ? -1.617 -15.164 16.156 1 80.5 172 PRO A C 1
ATOM 1351 O O . PRO A 1 172 ? -0.627 -14.57 16.594 1 80.5 172 PRO A O 1
ATOM 1354 N N . GLU A 1 173 ? -1.581 -16.203 15.398 1 83.19 173 GLU A N 1
ATOM 1355 C CA . GLU A 1 173 ? -0.281 -16.719 14.992 1 83.19 173 GLU A CA 1
ATOM 1356 C C . GLU A 1 173 ? 0.476 -15.719 14.133 1 83.19 173 GLU A C 1
ATOM 1358 O O . GLU A 1 173 ? 1.68 -15.523 14.312 1 83.19 173 GLU A O 1
ATOM 1363 N N . THR A 1 174 ? -0.219 -15.117 13.25 1 86.12 174 THR A N 1
ATOM 1364 C CA . THR A 1 174 ? 0.388 -14.117 12.375 1 86.12 174 THR A CA 1
ATOM 1365 C C . THR A 1 174 ? 0.907 -12.938 13.188 1 86.12 174 THR A C 1
ATOM 1367 O O . THR A 1 174 ? 1.97 -12.391 12.883 1 86.12 174 THR A O 1
ATOM 1370 N N . LEU A 1 175 ? 0.215 -12.633 14.219 1 88.38 175 LEU A N 1
ATOM 1371 C CA . LEU A 1 175 ? 0.621 -11.523 15.086 1 88.38 175 LEU A CA 1
ATOM 1372 C C . LEU A 1 175 ? 1.907 -11.867 15.828 1 88.38 175 LEU A C 1
ATOM 1374 O O . LEU A 1 175 ? 2.777 -11.008 15.992 1 88.38 175 LEU A O 1
ATOM 1378 N N . GLY A 1 176 ? 1.966 -13.039 16.312 1 87.81 176 GLY A N 1
ATOM 1379 C CA . GLY A 1 176 ? 3.205 -13.477 16.938 1 87.81 176 GLY A CA 1
ATOM 1380 C C . GLY A 1 176 ? 4.395 -13.43 15.992 1 87.81 176 GLY A C 1
ATOM 1381 O O . GLY A 1 176 ? 5.473 -12.969 16.375 1 87.81 176 GLY A O 1
ATOM 1382 N N . GLN A 1 177 ? 4.219 -13.883 14.812 1 89.62 177 GLN A N 1
ATOM 1383 C CA . GLN A 1 177 ? 5.254 -13.828 13.789 1 89.62 177 GLN A CA 1
ATOM 1384 C C . GLN A 1 177 ? 5.656 -12.391 13.492 1 89.62 177 GLN A C 1
ATOM 1386 O O . GLN A 1 177 ? 6.848 -12.078 13.414 1 89.62 177 GLN A O 1
ATOM 1391 N N . LEU A 1 178 ? 4.648 -11.609 13.383 1 90.25 178 LEU A N 1
ATOM 1392 C CA . LEU A 1 178 ? 4.879 -10.195 13.102 1 90.25 178 LEU A CA 1
ATOM 1393 C C . LEU A 1 178 ? 5.707 -9.547 14.211 1 90.25 178 LEU A C 1
ATOM 1395 O O . LEU A 1 178 ? 6.613 -8.758 13.938 1 90.25 178 LEU A O 1
ATOM 1399 N N . SER A 1 179 ? 5.402 -9.867 15.398 1 90.75 179 SER A N 1
ATOM 1400 C CA . SER A 1 179 ? 6.141 -9.328 16.531 1 90.75 179 SER A CA 1
ATOM 1401 C C . SER A 1 179 ? 7.629 -9.641 16.422 1 90.75 179 SER A C 1
ATOM 1403 O O . SER A 1 179 ? 8.469 -8.781 16.688 1 90.75 179 SER A O 1
ATOM 1405 N N . ARG A 1 180 ? 7.922 -10.797 16.031 1 91.75 180 ARG A N 1
ATOM 1406 C CA . ARG A 1 180 ? 9.312 -11.211 15.898 1 91.75 180 ARG A CA 1
ATOM 1407 C C . ARG A 1 180 ? 9.969 -10.562 14.688 1 91.75 180 ARG A C 1
ATOM 1409 O O . ARG A 1 180 ? 11.109 -10.109 14.758 1 91.75 180 ARG A O 1
ATOM 1416 N N . ILE A 1 181 ? 9.266 -10.445 13.633 1 92.06 181 ILE A N 1
ATOM 1417 C CA . ILE A 1 181 ? 9.773 -9.859 12.398 1 92.06 181 ILE A CA 1
ATOM 1418 C C . ILE A 1 181 ? 10.086 -8.383 12.625 1 92.06 181 ILE A C 1
ATOM 1420 O O . ILE A 1 181 ? 11.102 -7.875 12.141 1 92.06 181 ILE A O 1
ATOM 1424 N N . LEU A 1 182 ? 9.227 -7.75 13.359 1 90.44 182 LEU A N 1
ATOM 1425 C CA . LEU A 1 182 ? 9.359 -6.316 13.586 1 90.44 182 LEU A CA 1
ATOM 1426 C C . LEU A 1 182 ? 10.625 -6.008 14.383 1 90.44 182 LEU A C 1
ATOM 1428 O O . LEU A 1 182 ? 11.102 -4.871 14.383 1 90.44 182 LEU A O 1
ATOM 1432 N N . GLN A 1 183 ? 11.141 -6.953 15.016 1 88.81 183 GLN A N 1
ATOM 1433 C CA . GLN A 1 183 ? 12.367 -6.758 15.781 1 88.81 183 GLN A CA 1
ATOM 1434 C C . GLN A 1 183 ? 13.594 -6.82 14.875 1 88.81 183 GLN A C 1
ATOM 1436 O O . GLN A 1 183 ? 14.688 -6.398 15.273 1 88.81 183 GLN A O 1
ATOM 1441 N N . GLN A 1 184 ? 13.383 -7.258 13.75 1 89 184 GLN A N 1
ATOM 1442 C CA . GLN A 1 184 ? 14.531 -7.504 12.875 1 89 184 GLN A CA 1
ATOM 1443 C C . GLN A 1 184 ? 14.43 -6.684 11.594 1 89 184 GLN A C 1
ATOM 1445 O O . GLN A 1 184 ? 15.43 -6.129 11.125 1 89 184 GLN A O 1
ATOM 1450 N N . ALA A 1 185 ? 13.258 -6.594 11.062 1 90.62 185 ALA A N 1
ATOM 1451 C CA . ALA A 1 185 ? 13.055 -5.98 9.758 1 90.62 185 ALA A CA 1
ATOM 1452 C C . ALA A 1 185 ? 13.078 -4.457 9.859 1 90.62 185 ALA A C 1
ATOM 1454 O O . ALA A 1 185 ? 12.742 -3.891 10.898 1 90.62 185 ALA A O 1
ATOM 1455 N N . ARG A 1 186 ? 13.453 -3.861 8.766 1 87.25 186 ARG A N 1
ATOM 1456 C CA . ARG A 1 186 ? 13.398 -2.404 8.688 1 87.25 186 ARG A CA 1
ATOM 1457 C C . ARG A 1 186 ? 11.961 -1.907 8.625 1 87.25 186 ARG A C 1
ATOM 1459 O O . ARG A 1 186 ? 11.617 -0.91 9.258 1 87.25 186 ARG A O 1
ATOM 1466 N N . ALA A 1 187 ? 11.227 -2.604 7.863 1 89.94 187 ALA A N 1
ATOM 1467 C CA . ALA A 1 187 ? 9.836 -2.193 7.676 1 89.94 187 ALA A CA 1
ATOM 1468 C C . ALA A 1 187 ? 8.953 -3.387 7.316 1 89.94 187 ALA A C 1
ATOM 1470 O O . ALA A 1 187 ? 9.445 -4.395 6.801 1 89.94 187 ALA A O 1
ATOM 1471 N N . VAL A 1 188 ? 7.684 -3.201 7.625 1 93.25 188 VAL A N 1
ATOM 1472 C CA . VAL A 1 188 ? 6.672 -4.188 7.262 1 93.25 188 VAL A CA 1
ATOM 1473 C C . VAL A 1 188 ? 5.559 -3.516 6.465 1 93.25 188 VAL A C 1
ATOM 1475 O O . VAL A 1 188 ? 5.168 -2.385 6.762 1 93.25 188 VAL A O 1
ATOM 1478 N N . LYS A 1 189 ? 5.129 -4.211 5.449 1 95.88 189 LYS A N 1
ATOM 1479 C CA . LYS A 1 189 ? 4.043 -3.719 4.602 1 95.88 189 LYS A CA 1
ATOM 1480 C C . LYS A 1 189 ? 2.875 -4.699 4.578 1 95.88 189 LYS A C 1
ATOM 1482 O O . LYS A 1 189 ? 3.076 -5.91 4.473 1 95.88 189 LYS A O 1
ATOM 1487 N N . VAL A 1 190 ? 1.692 -4.188 4.746 1 95.88 190 VAL A N 1
ATOM 1488 C CA . VAL A 1 190 ? 0.444 -4.914 4.551 1 95.88 190 VAL A CA 1
ATOM 1489 C C . VAL A 1 190 ? -0.384 -4.242 3.459 1 95.88 190 VAL A C 1
ATOM 1491 O O . VAL A 1 190 ? -1.047 -3.232 3.707 1 95.88 190 VAL A O 1
ATOM 1494 N N . LEU A 1 191 ? -0.434 -4.883 2.314 1 95.94 191 LEU A N 1
ATOM 1495 C CA . LEU A 1 191 ? -0.928 -4.188 1.13 1 95.94 191 LEU A CA 1
ATOM 1496 C C . LEU A 1 191 ? -2.273 -4.758 0.689 1 95.94 191 LEU A C 1
ATOM 1498 O O . LEU A 1 191 ? -3.004 -4.113 -0.067 1 95.94 191 LEU A O 1
ATOM 1502 N N . GLY A 1 192 ? -2.543 -5.977 1.011 1 93.31 192 GLY A N 1
ATOM 1503 C CA . GLY A 1 192 ? -3.822 -6.59 0.693 1 93.31 192 GLY A CA 1
ATOM 1504 C C . GLY A 1 192 ? -3.859 -7.203 -0.694 1 93.31 192 GLY A C 1
ATOM 1505 O O . GLY A 1 192 ? -4.934 -7.504 -1.218 1 93.31 192 GLY A O 1
ATOM 1506 N N . VAL A 1 193 ? -2.727 -7.316 -1.314 1 95.31 193 VAL A N 1
ATOM 1507 C CA . VAL A 1 193 ? -2.627 -7.906 -2.646 1 95.31 193 VAL A CA 1
ATOM 1508 C C . VAL A 1 193 ? -1.453 -8.883 -2.695 1 95.31 193 VAL A C 1
ATOM 1510 O O . VAL A 1 193 ? -0.391 -8.562 -3.232 1 95.31 193 VAL A O 1
ATOM 1513 N N . PRO A 1 194 ? -1.691 -10.109 -2.275 1 95.38 194 PRO A N 1
ATOM 1514 C CA . PRO A 1 194 ? -0.595 -11.078 -2.188 1 95.38 194 PRO A CA 1
ATOM 1515 C C . PRO A 1 194 ? 0.047 -11.367 -3.543 1 95.38 194 PRO A C 1
ATOM 1517 O O . PRO A 1 194 ? 1.252 -11.617 -3.617 1 95.38 194 PRO A O 1
ATOM 1520 N N . VAL A 1 195 ? -0.728 -11.32 -4.598 1 96.75 195 VAL A N 1
ATOM 1521 C CA . VAL A 1 195 ? -0.213 -11.586 -5.938 1 96.75 195 VAL A CA 1
ATOM 1522 C C . VAL A 1 195 ? 0.876 -10.57 -6.277 1 96.75 195 VAL A C 1
ATOM 1524 O O . VAL A 1 195 ? 1.953 -10.938 -6.75 1 96.75 195 VAL A O 1
ATOM 1527 N N . LEU A 1 196 ? 0.603 -9.359 -5.98 1 97.69 196 LEU A N 1
ATOM 1528 C CA . LEU A 1 196 ? 1.59 -8.32 -6.258 1 97.69 196 LEU A CA 1
ATOM 1529 C C . LEU A 1 196 ? 2.752 -8.406 -5.273 1 97.69 196 LEU A C 1
ATOM 1531 O O . LEU A 1 196 ? 3.895 -8.109 -5.633 1 97.69 196 LEU A O 1
ATOM 1535 N N . SER A 1 197 ? 2.488 -8.75 -4.07 1 97.44 197 SER A N 1
ATOM 1536 C CA . SER A 1 197 ? 3.566 -8.906 -3.1 1 97.44 197 SER A CA 1
ATOM 1537 C C . SER A 1 197 ? 4.574 -9.953 -3.551 1 97.44 197 SER A C 1
ATOM 1539 O O . SER A 1 197 ? 5.785 -9.727 -3.49 1 97.44 197 SER A O 1
ATOM 1541 N N . LEU A 1 198 ? 4.086 -11.047 -4.023 1 97.75 198 LEU A N 1
ATOM 1542 C CA . LEU A 1 198 ? 4.977 -12.086 -4.52 1 97.75 198 LEU A CA 1
ATOM 1543 C C . LEU A 1 198 ? 5.742 -11.609 -5.75 1 97.75 198 LEU A C 1
ATOM 1545 O O . LEU A 1 198 ? 6.945 -11.859 -5.875 1 97.75 198 LEU A O 1
ATOM 1549 N N . ALA A 1 199 ? 5.027 -10.969 -6.652 1 97.69 199 ALA A N 1
ATOM 1550 C CA . ALA A 1 199 ? 5.68 -10.43 -7.848 1 97.69 199 ALA A CA 1
ATOM 1551 C C . ALA A 1 199 ? 6.805 -9.469 -7.473 1 97.69 199 ALA A C 1
ATOM 1553 O O . ALA A 1 199 ? 7.867 -9.477 -8.102 1 97.69 199 ALA A O 1
ATOM 1554 N N . GLU A 1 200 ? 6.578 -8.711 -6.469 1 95.75 200 GLU A N 1
ATOM 1555 C CA . GLU A 1 200 ? 7.543 -7.68 -6.098 1 95.75 200 GLU A CA 1
ATOM 1556 C C . GLU A 1 200 ? 8.711 -8.273 -5.32 1 95.75 200 GLU A C 1
ATOM 1558 O O . GLU A 1 200 ? 9.82 -7.73 -5.348 1 95.75 200 GLU A O 1
ATOM 1563 N N . VAL A 1 201 ? 8.484 -9.344 -4.637 1 96.19 201 VAL A N 1
ATOM 1564 C CA . VAL A 1 201 ? 9.617 -10.109 -4.113 1 96.19 201 VAL A CA 1
ATOM 1565 C C . VAL A 1 201 ? 10.484 -10.609 -5.266 1 96.19 201 VAL A C 1
ATOM 1567 O O . VAL A 1 201 ? 11.703 -10.438 -5.254 1 96.19 201 VAL A O 1
ATOM 1570 N N . ALA A 1 202 ? 9.828 -11.234 -6.219 1 96.69 202 ALA A N 1
ATOM 1571 C CA . ALA A 1 202 ? 10.539 -11.766 -7.379 1 96.69 202 ALA A CA 1
ATOM 1572 C C . ALA A 1 202 ? 11.328 -10.672 -8.086 1 96.69 202 ALA A C 1
ATOM 1574 O O . ALA A 1 202 ? 12.422 -10.914 -8.602 1 96.69 202 ALA A O 1
ATOM 1575 N N . ALA A 1 203 ? 10.789 -9.516 -8.078 1 93.69 203 ALA A N 1
ATOM 1576 C CA . ALA A 1 203 ? 11.391 -8.398 -8.805 1 93.69 203 ALA A CA 1
ATOM 1577 C C . ALA A 1 203 ? 12.453 -7.699 -7.953 1 93.69 203 ALA A C 1
ATOM 1579 O O . ALA A 1 203 ? 13.094 -6.75 -8.406 1 93.69 203 ALA A O 1
ATOM 1580 N N . GLY A 1 204 ? 12.555 -8.039 -6.742 1 91.12 204 GLY A N 1
ATOM 1581 C CA . GLY A 1 204 ? 13.594 -7.484 -5.879 1 91.12 204 GLY A CA 1
ATOM 1582 C C . GLY A 1 204 ? 13.188 -6.176 -5.23 1 91.12 204 GLY A C 1
ATOM 1583 O O . GLY A 1 204 ? 14.031 -5.434 -4.734 1 91.12 204 GLY A O 1
ATOM 1584 N N . ARG A 1 205 ? 11.93 -5.895 -5.219 1 90.88 205 ARG A N 1
ATOM 1585 C CA . ARG A 1 205 ? 11.469 -4.633 -4.656 1 90.88 205 ARG A CA 1
ATOM 1586 C C . ARG A 1 205 ? 10.805 -4.852 -3.299 1 90.88 205 ARG A C 1
ATOM 1588 O O . ARG A 1 205 ? 10.516 -3.891 -2.582 1 90.88 205 ARG A O 1
ATOM 1595 N N . LEU A 1 206 ? 10.547 -6.023 -2.943 1 93.31 206 LEU A N 1
ATOM 1596 C CA . LEU A 1 206 ? 10.289 -6.535 -1.602 1 93.31 206 LEU A CA 1
ATOM 1597 C C . LEU A 1 206 ? 11.281 -7.629 -1.236 1 93.31 206 LEU A C 1
ATOM 1599 O O . LEU A 1 206 ? 11.688 -8.422 -2.094 1 93.31 206 LEU A O 1
ATOM 1603 N N . ASP A 1 207 ? 11.656 -7.676 0.016 1 94 207 ASP A N 1
ATOM 1604 C CA . ASP A 1 207 ? 12.719 -8.609 0.378 1 94 207 ASP A CA 1
ATOM 1605 C C . ASP A 1 207 ? 12.148 -9.961 0.8 1 94 207 ASP A C 1
ATOM 1607 O O . ASP A 1 207 ? 12.789 -10.992 0.618 1 94 207 ASP A O 1
ATOM 1611 N N . LEU A 1 208 ? 11.055 -9.891 1.397 1 96.06 208 LEU A N 1
ATOM 1612 C CA . LEU A 1 208 ? 10.414 -11.094 1.908 1 96.06 208 LEU A CA 1
ATOM 1613 C C . LEU A 1 208 ? 8.898 -10.922 1.974 1 96.06 208 LEU A C 1
ATOM 1615 O O . LEU A 1 208 ? 8.414 -9.82 2.25 1 96.06 208 LEU A O 1
ATOM 1619 N N . PHE A 1 209 ? 8.203 -12 1.651 1 97.19 209 PHE A N 1
ATOM 1620 C CA . PHE A 1 209 ? 6.758 -12.039 1.824 1 97.19 209 PHE A CA 1
ATOM 1621 C C . PHE A 1 209 ? 6.332 -13.32 2.529 1 97.19 209 PHE A C 1
ATOM 1623 O O . PHE A 1 209 ? 6.859 -14.398 2.242 1 97.19 209 PHE A O 1
ATOM 1630 N N . PHE A 1 210 ? 5.41 -13.172 3.471 1 94.94 210 PHE A N 1
ATOM 1631 C CA . PHE A 1 210 ? 4.867 -14.375 4.094 1 94.94 210 PHE A CA 1
ATOM 1632 C C . PHE A 1 210 ? 3.373 -14.219 4.348 1 94.94 210 PHE A C 1
ATOM 1634 O O . PHE A 1 210 ? 2.873 -13.109 4.512 1 94.94 210 PHE A O 1
ATOM 1641 N N . ARG A 1 211 ? 2.703 -15.281 4.332 1 93.12 211 ARG A N 1
ATOM 1642 C CA . ARG A 1 211 ? 1.259 -15.375 4.52 1 93.12 211 ARG A CA 1
ATOM 1643 C C . ARG A 1 211 ? 0.865 -16.75 5.062 1 93.12 211 ARG A C 1
ATOM 1645 O O . ARG A 1 211 ? 1.285 -17.766 4.527 1 93.12 211 ARG A O 1
ATOM 1652 N N . PRO A 1 212 ? 0.016 -16.766 6.109 1 87.69 212 PRO A N 1
ATOM 1653 C CA . PRO A 1 212 ? -0.318 -18.031 6.754 1 87.69 212 PRO A CA 1
ATOM 1654 C C . PRO A 1 212 ? -1.309 -18.859 5.941 1 87.69 212 PRO A C 1
ATOM 1656 O O . PRO A 1 212 ? -1.423 -20.078 6.148 1 87.69 212 PRO A O 1
ATOM 1659 N N . SER A 1 213 ? -2.086 -18.25 5.164 1 82.56 213 SER A N 1
ATOM 1660 C CA . SER A 1 213 ? -3.059 -18.984 4.359 1 82.56 213 SER A CA 1
ATOM 1661 C C . SER A 1 213 ? -2.863 -18.719 2.873 1 82.56 213 SER A C 1
ATOM 1663 O O . SER A 1 213 ? -2.578 -17.578 2.479 1 82.56 213 SER A O 1
ATOM 1665 N N . THR A 1 214 ? -3.002 -19.891 2.221 1 79.12 214 THR A N 1
ATOM 1666 C CA . THR A 1 214 ? -2.723 -19.766 0.794 1 79.12 214 THR A CA 1
ATOM 1667 C C . THR A 1 214 ? -3.918 -20.234 -0.033 1 79.12 214 THR A C 1
ATOM 1669 O O . THR A 1 214 ? -4.582 -21.203 0.319 1 79.12 214 THR A O 1
ATOM 1672 N N . LYS A 1 215 ? -4.262 -19.5 -0.949 1 87.56 215 LYS A N 1
ATOM 1673 C CA . LYS A 1 215 ? -5.137 -19.906 -2.049 1 87.56 215 LYS A CA 1
ATOM 1674 C C . LYS A 1 215 ? -4.348 -20.062 -3.346 1 87.56 215 LYS A C 1
ATOM 1676 O O . LYS A 1 215 ? -3.498 -19.234 -3.67 1 87.56 215 LYS A O 1
ATOM 1681 N N . ALA A 1 216 ? -4.641 -21.156 -4.012 1 91.5 216 ALA A N 1
ATOM 1682 C CA . ALA A 1 216 ? -3.869 -21.469 -5.211 1 91.5 216 ALA A CA 1
ATOM 1683 C C . ALA A 1 216 ? -3.855 -20.297 -6.184 1 91.5 216 ALA A C 1
ATOM 1685 O O . ALA A 1 216 ? -2.805 -19.938 -6.719 1 91.5 216 ALA A O 1
ATOM 1686 N N . ALA A 1 217 ? -5 -19.703 -6.367 1 94.31 217 ALA A N 1
ATOM 1687 C CA . ALA A 1 217 ? -5.137 -18.625 -7.34 1 94.31 217 ALA A CA 1
ATOM 1688 C C . ALA A 1 217 ? -4.227 -17.453 -6.992 1 94.31 217 ALA A C 1
ATOM 1690 O O . ALA A 1 217 ? -3.762 -16.734 -7.879 1 94.31 217 ALA A O 1
ATOM 1691 N N . ASP A 1 218 ? -3.846 -17.344 -5.738 1 93.94 218 ASP A N 1
ATOM 1692 C CA . ASP A 1 218 ? -3.016 -16.25 -5.273 1 93.94 218 ASP A CA 1
ATOM 1693 C C . ASP A 1 218 ? -1.532 -16.594 -5.355 1 93.94 218 ASP A C 1
ATOM 1695 O O . ASP A 1 218 ? -0.674 -15.711 -5.297 1 93.94 218 ASP A O 1
ATOM 1699 N N . MET A 1 219 ? -1.234 -17.844 -5.488 1 96.31 219 MET A N 1
ATOM 1700 C CA . MET A 1 219 ? 0.142 -18.234 -5.195 1 96.31 219 MET A CA 1
ATOM 1701 C C . MET A 1 219 ? 0.85 -18.719 -6.457 1 96.31 219 MET A C 1
ATOM 1703 O O . MET A 1 219 ? 2.033 -18.438 -6.656 1 96.31 219 MET A O 1
ATOM 1707 N N . VAL A 1 220 ? 0.181 -19.406 -7.328 1 97.44 220 VAL A N 1
ATOM 1708 C CA . VAL A 1 220 ? 0.803 -20.203 -8.375 1 97.44 220 VAL A CA 1
ATOM 1709 C C . VAL A 1 220 ? 1.684 -19.328 -9.258 1 97.44 220 VAL A C 1
ATOM 1711 O O . VAL A 1 220 ? 2.871 -19.609 -9.438 1 97.44 220 VAL A O 1
ATOM 1714 N N . ALA A 1 221 ? 1.13 -18.25 -9.789 1 98.31 221 ALA A N 1
ATOM 1715 C CA . ALA A 1 221 ? 1.896 -17.359 -10.656 1 98.31 221 ALA A CA 1
ATOM 1716 C C . ALA A 1 221 ? 3.096 -16.766 -9.922 1 98.31 221 ALA A C 1
ATOM 1718 O O . ALA A 1 221 ? 4.215 -16.781 -10.438 1 98.31 221 ALA A O 1
ATOM 1719 N N . GLY A 1 222 ? 2.859 -16.297 -8.719 1 98.25 222 GLY A N 1
ATOM 1720 C CA . GLY A 1 222 ? 3.91 -15.672 -7.934 1 98.25 222 GLY A CA 1
ATOM 1721 C C . GLY A 1 222 ? 5.023 -16.625 -7.551 1 98.25 222 GLY A C 1
ATOM 1722 O O . GLY A 1 222 ? 6.199 -16.266 -7.566 1 98.25 222 GLY A O 1
ATOM 1723 N N . VAL A 1 223 ? 4.672 -17.828 -7.199 1 98.19 223 VAL A N 1
ATOM 1724 C CA . VAL A 1 223 ? 5.66 -18.844 -6.828 1 98.19 223 VAL A CA 1
ATOM 1725 C C . VAL A 1 223 ? 6.582 -19.125 -8.016 1 98.19 223 VAL A C 1
ATOM 1727 O O . VAL A 1 223 ? 7.805 -19.172 -7.859 1 98.19 223 VAL A O 1
ATOM 1730 N N . CYS A 1 224 ? 6.004 -19.297 -9.16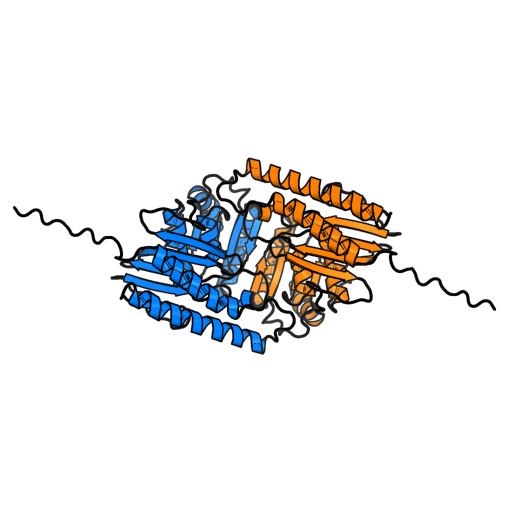4 1 98.19 224 CYS A N 1
ATOM 1731 C CA . CYS A 1 224 ? 6.805 -19.5 -10.367 1 98.19 224 CYS A CA 1
ATOM 1732 C C . CYS A 1 224 ? 7.773 -18.328 -10.562 1 98.19 224 CYS A C 1
ATOM 1734 O O . CYS A 1 224 ? 8.961 -18.547 -10.82 1 98.19 224 CYS A O 1
ATOM 1736 N N . MET A 1 225 ? 7.297 -17.141 -10.359 1 98.31 225 MET A N 1
ATOM 1737 C CA . MET A 1 225 ? 8.102 -15.938 -10.578 1 98.31 225 MET A CA 1
ATOM 1738 C C . MET A 1 225 ? 9.281 -15.891 -9.617 1 98.31 225 MET A C 1
ATOM 1740 O O . MET A 1 225 ? 10.414 -15.633 -10.031 1 98.31 225 MET A O 1
ATOM 1744 N N . VAL A 1 226 ? 9.031 -16.109 -8.352 1 97.94 226 VAL A N 1
ATOM 1745 C CA . VAL A 1 226 ? 10.086 -16.016 -7.34 1 97.94 226 VAL A CA 1
ATOM 1746 C C . VAL A 1 226 ? 11.156 -17.062 -7.621 1 97.94 226 VAL A C 1
ATOM 1748 O O . VAL A 1 226 ? 12.352 -16.766 -7.594 1 97.94 226 VAL A O 1
ATOM 1751 N N . ARG A 1 227 ? 10.766 -18.25 -7.977 1 97.69 227 ARG A N 1
ATOM 1752 C CA . ARG A 1 227 ? 11.719 -19.328 -8.242 1 97.69 227 ARG A CA 1
ATOM 1753 C C . ARG A 1 227 ? 12.547 -19.031 -9.484 1 97.69 227 ARG A C 1
ATOM 1755 O O . ARG A 1 227 ? 13.773 -19.141 -9.469 1 97.69 227 ARG A O 1
ATOM 1762 N N . VAL A 1 228 ? 11.898 -18.578 -10.516 1 96.88 228 VAL A N 1
ATOM 1763 C CA . VAL A 1 228 ? 12.555 -18.297 -11.789 1 96.88 228 VAL A CA 1
ATOM 1764 C C . VAL A 1 228 ? 13.531 -17.141 -11.617 1 96.88 228 VAL A C 1
ATOM 1766 O O . VAL A 1 228 ? 14.578 -17.094 -12.266 1 96.88 228 VAL A O 1
ATOM 1769 N N . SER A 1 229 ? 13.266 -16.281 -10.703 1 96.06 229 SER A N 1
ATOM 1770 C CA . SER A 1 229 ? 14.086 -15.086 -10.5 1 96.06 229 SER A CA 1
ATOM 1771 C C . SER A 1 229 ? 15.242 -15.375 -9.539 1 96.06 229 SER A C 1
ATOM 1773 O O . SER A 1 229 ? 16.031 -14.477 -9.219 1 96.06 229 SER A O 1
ATOM 1775 N N . GLY A 1 230 ? 15.336 -16.578 -9.078 1 95.38 230 GLY A N 1
ATOM 1776 C CA . GLY A 1 230 ? 16.469 -16.984 -8.25 1 95.38 230 GLY A CA 1
ATOM 1777 C C . GLY A 1 230 ? 16.125 -16.984 -6.766 1 95.38 230 GLY A C 1
ATOM 1778 O O . GLY A 1 230 ? 17.016 -17.203 -5.93 1 95.38 230 GLY A O 1
ATOM 1779 N N . GLY A 1 231 ? 14.875 -16.781 -6.465 1 96.62 231 GLY A N 1
ATOM 1780 C CA . GLY A 1 231 ? 14.445 -16.812 -5.074 1 96.62 231 GLY A CA 1
ATOM 1781 C C . GLY A 1 231 ? 14.016 -18.203 -4.625 1 96.62 231 GLY A C 1
ATOM 1782 O O . GLY A 1 231 ? 14.156 -19.172 -5.367 1 96.62 231 GLY A O 1
ATOM 1783 N N . LYS A 1 232 ? 13.609 -18.219 -3.357 1 97.06 232 LYS A N 1
ATOM 1784 C CA . LYS A 1 232 ? 13.102 -19.438 -2.734 1 97.06 232 LYS A CA 1
ATOM 1785 C C . LYS A 1 232 ? 11.695 -19.234 -2.18 1 97.06 232 LYS A C 1
ATOM 1787 O O . LYS A 1 232 ? 11.367 -18.141 -1.716 1 97.06 232 LYS A O 1
ATOM 1792 N N . VAL A 1 233 ? 10.922 -20.266 -2.281 1 98.19 233 VAL A N 1
ATOM 1793 C CA . VAL A 1 233 ? 9.594 -20.281 -1.685 1 98.19 233 VAL A CA 1
ATOM 1794 C C . VAL A 1 233 ? 9.445 -21.516 -0.802 1 98.19 233 VAL A C 1
ATOM 1796 O O . VAL A 1 233 ? 9.594 -22.656 -1.273 1 98.19 233 VAL A O 1
ATOM 1799 N N . VAL A 1 234 ? 9.141 -21.281 0.468 1 97.62 234 VAL A N 1
ATOM 1800 C CA . VAL A 1 234 ? 9.023 -22.375 1.42 1 97.62 234 VAL A CA 1
ATOM 1801 C C . VAL A 1 234 ? 7.754 -22.219 2.248 1 97.62 234 VAL A C 1
ATOM 1803 O O . VAL A 1 234 ? 7.105 -21.156 2.197 1 97.62 234 VAL A O 1
ATOM 1806 N N . ASP A 1 235 ? 7.367 -23.297 2.883 1 95.31 235 ASP A N 1
ATOM 1807 C CA . ASP A 1 235 ? 6.262 -23.203 3.836 1 95.31 235 ASP A CA 1
ATOM 1808 C C . ASP A 1 235 ? 6.777 -22.891 5.238 1 95.31 235 ASP A C 1
ATOM 1810 O O . ASP A 1 235 ? 7.949 -22.547 5.414 1 95.31 235 ASP A O 1
ATOM 1814 N N . TYR A 1 236 ? 5.918 -22.891 6.234 1 91.56 236 TYR A N 1
ATOM 1815 C CA . TYR A 1 236 ? 6.262 -22.453 7.582 1 91.56 236 TYR A CA 1
ATOM 1816 C C . TYR A 1 236 ? 7.152 -23.484 8.281 1 91.56 236 TYR A C 1
ATOM 1818 O O . TYR A 1 236 ? 7.734 -23.188 9.328 1 91.56 236 TYR A O 1
ATOM 1826 N N . GLU A 1 237 ? 7.316 -24.625 7.688 1 92.44 237 GLU A N 1
ATOM 1827 C CA . GLU A 1 237 ? 8.227 -25.641 8.219 1 92.44 237 GLU A CA 1
ATOM 1828 C C . GLU A 1 237 ? 9.594 -25.562 7.539 1 92.44 237 GLU A C 1
ATOM 1830 O O . GLU A 1 237 ? 10.492 -26.344 7.859 1 92.44 237 GLU A O 1
ATOM 1835 N N . GLY A 1 238 ? 9.734 -24.703 6.602 1 94.19 238 GLY A N 1
ATOM 1836 C CA . GLY A 1 238 ? 10.984 -24.531 5.875 1 94.19 238 GLY A CA 1
ATOM 1837 C C . GLY A 1 238 ? 11.109 -25.469 4.688 1 94.19 238 GLY A C 1
ATOM 1838 O O . GLY A 1 238 ? 12.164 -25.516 4.043 1 94.19 238 GLY A O 1
ATOM 1839 N N . MET A 1 239 ? 10.109 -26.156 4.418 1 96.06 239 MET A N 1
ATOM 1840 C CA . MET A 1 239 ? 10.102 -27.078 3.279 1 96.06 239 MET A CA 1
ATOM 1841 C C . MET A 1 239 ? 9.703 -26.344 2 1 96.06 239 MET A C 1
ATOM 1843 O O . MET A 1 239 ? 8.992 -25.344 2.049 1 96.06 239 MET A O 1
ATOM 1847 N N . GLU A 1 240 ? 10.172 -26.906 0.874 1 97.19 240 GLU A N 1
ATOM 1848 C CA . GLU A 1 240 ? 9.781 -26.328 -0.405 1 97.19 240 GLU A CA 1
ATOM 1849 C C . GLU A 1 240 ? 8.258 -26.219 -0.518 1 97.19 240 GLU A C 1
ATOM 1851 O O . GLU A 1 240 ? 7.539 -27.172 -0.21 1 97.19 240 GLU A O 1
ATOM 1856 N N . TRP A 1 241 ? 7.781 -25.109 -0.936 1 97.19 241 TRP A N 1
ATOM 1857 C CA . TRP A 1 241 ? 6.348 -24.859 -1.028 1 97.19 241 TRP A CA 1
ATOM 1858 C C . TRP A 1 241 ? 5.719 -25.719 -2.123 1 97.19 241 TRP A C 1
ATOM 1860 O O . TRP A 1 241 ? 6.285 -25.859 -3.209 1 97.19 241 TRP A O 1
ATOM 1870 N N . THR A 1 242 ? 4.57 -26.266 -1.851 1 95.56 242 THR A N 1
ATOM 1871 C CA . THR A 1 242 ? 3.713 -26.938 -2.818 1 95.56 242 THR A CA 1
ATOM 1872 C C . THR A 1 242 ? 2.285 -26.406 -2.738 1 95.56 242 THR A C 1
ATOM 1874 O O . THR A 1 242 ? 1.959 -25.625 -1.844 1 95.56 242 THR A O 1
ATOM 1877 N N . ILE A 1 243 ? 1.476 -26.812 -3.66 1 93.5 243 ILE A N 1
ATOM 1878 C CA . ILE A 1 243 ? 0.093 -26.359 -3.729 1 93.5 243 ILE A CA 1
ATOM 1879 C C . ILE A 1 243 ? -0.66 -26.797 -2.475 1 93.5 243 ILE A C 1
ATOM 1881 O O . ILE A 1 243 ? -1.75 -26.297 -2.189 1 93.5 243 ILE A O 1
ATOM 1885 N N . HIS A 1 244 ? -0.102 -27.688 -1.684 1 91.69 244 HIS A N 1
ATOM 1886 C CA . HIS A 1 244 ? -0.738 -28.219 -0.482 1 91.69 244 HIS A CA 1
ATOM 1887 C C . HIS A 1 244 ? -0.2 -27.531 0.772 1 91.69 244 HIS A C 1
ATOM 1889 O O . HIS A 1 244 ? -0.685 -27.781 1.877 1 91.69 244 HIS A O 1
ATOM 1895 N N . SER A 1 245 ? 0.71 -26.688 0.617 1 92.75 245 SER A N 1
ATOM 1896 C CA . SER A 1 245 ? 1.307 -26.016 1.764 1 92.75 245 SER A CA 1
ATOM 1897 C C . SER A 1 245 ? 0.306 -25.078 2.436 1 92.75 245 SER A C 1
ATOM 1899 O O . SER A 1 245 ? -0.478 -24.406 1.758 1 92.75 245 SER A O 1
ATOM 1901 N N . LYS A 1 246 ? 0.223 -24.906 3.791 1 84.06 246 LYS A N 1
ATOM 1902 C CA . LYS A 1 246 ? -0.703 -24.078 4.551 1 84.06 246 LYS A CA 1
ATOM 1903 C C . LYS A 1 246 ? -0.21 -22.641 4.625 1 84.06 246 LYS A C 1
ATOM 1905 O O . LYS A 1 246 ? -1.006 -21.703 4.797 1 84.06 246 LYS A O 1
ATOM 1910 N N . GLY A 1 247 ? 1.053 -22.375 4.395 1 91.06 247 GLY A N 1
ATOM 1911 C CA . GLY A 1 247 ? 1.652 -21.047 4.41 1 91.06 247 GLY A CA 1
ATOM 1912 C C . GLY A 1 247 ? 2.775 -20.891 3.406 1 91.06 247 GLY A C 1
ATOM 1913 O O . GLY A 1 247 ? 3.201 -21.859 2.781 1 91.06 247 GLY A O 1
ATOM 1914 N N . ILE A 1 248 ? 3.09 -19.641 3.281 1 95.56 248 ILE A N 1
ATOM 1915 C CA . ILE A 1 248 ? 4.121 -19.375 2.285 1 95.56 248 ILE A CA 1
ATOM 1916 C C . ILE A 1 248 ? 5.109 -18.344 2.83 1 95.56 248 ILE A C 1
ATOM 1918 O O . ILE A 1 248 ? 4.715 -17.391 3.496 1 95.56 248 ILE A O 1
ATOM 1922 N N . ILE A 1 249 ? 6.348 -18.562 2.637 1 96.56 249 ILE A N 1
ATOM 1923 C CA . ILE A 1 249 ? 7.449 -17.625 2.826 1 96.56 249 ILE A CA 1
ATOM 1924 C C . ILE A 1 249 ? 8.273 -17.531 1.543 1 96.56 249 ILE A C 1
ATOM 1926 O O . ILE A 1 249 ? 8.75 -18.547 1.026 1 96.56 249 ILE A O 1
ATOM 1930 N N . ALA A 1 250 ? 8.359 -16.375 0.998 1 97.69 250 ALA A N 1
ATOM 1931 C CA . ALA A 1 250 ? 9.062 -16.172 -0.267 1 97.69 250 ALA A CA 1
ATOM 1932 C C . ALA A 1 250 ? 10.125 -15.094 -0.139 1 97.69 250 ALA A C 1
ATOM 1934 O O . ALA A 1 250 ? 9.891 -14.047 0.466 1 97.69 250 ALA A O 1
ATOM 1935 N N . GLY A 1 251 ? 11.305 -15.273 -0.602 1 96.62 251 GLY A N 1
ATOM 1936 C CA . GLY A 1 251 ? 12.438 -14.359 -0.578 1 96.62 251 GLY A CA 1
ATOM 1937 C C . GLY A 1 251 ? 13.719 -14.977 -1.107 1 96.62 251 GLY A C 1
ATOM 1938 O O . GLY A 1 251 ? 13.695 -16.078 -1.677 1 96.62 251 GLY A O 1
ATOM 1939 N N . SER A 1 252 ? 14.766 -14.234 -1.071 1 95.56 252 SER A N 1
ATOM 1940 C CA . SER A 1 252 ? 16.062 -14.828 -1.365 1 95.56 252 SER A CA 1
ATOM 1941 C C . SER A 1 252 ? 16.438 -15.883 -0.335 1 95.56 252 SER A C 1
ATOM 1943 O O . SER A 1 252 ? 15.852 -15.945 0.746 1 95.56 252 SER A O 1
ATOM 1945 N N . SER A 1 253 ? 17.375 -16.734 -0.727 1 94.19 253 SER A N 1
ATOM 1946 C CA . SER A 1 253 ? 17.828 -17.75 0.204 1 94.19 253 SER A CA 1
ATOM 1947 C C . SER A 1 253 ? 18.312 -17.141 1.51 1 94.19 253 SER A C 1
ATOM 1949 O O . SER A 1 253 ? 18.016 -17.641 2.594 1 94.19 253 SER A O 1
ATOM 1951 N N . ALA A 1 254 ? 19.016 -16.062 1.416 1 93.19 254 ALA A N 1
ATOM 1952 C CA . ALA A 1 254 ? 19.547 -15.383 2.592 1 93.19 254 ALA A CA 1
ATOM 1953 C C . ALA A 1 254 ? 18.422 -14.867 3.486 1 93.19 254 ALA A C 1
ATOM 1955 O O . ALA A 1 254 ? 18.5 -14.984 4.711 1 93.19 254 ALA A O 1
ATOM 1956 N N . MET A 1 255 ? 17.438 -14.312 2.875 1 94.69 255 MET A N 1
ATOM 1957 C CA . MET A 1 255 ? 16.312 -13.766 3.641 1 94.69 255 MET A CA 1
ATOM 1958 C C . MET A 1 255 ? 15.531 -14.891 4.32 1 94.69 255 MET A C 1
ATOM 1960 O O . MET A 1 255 ? 15.125 -14.75 5.477 1 94.69 255 MET A O 1
ATOM 1964 N N . ILE A 1 256 ? 15.305 -15.961 3.6 1 95.12 256 ILE A N 1
ATOM 1965 C CA . ILE A 1 256 ? 14.594 -17.094 4.176 1 95.12 256 ILE A CA 1
ATOM 1966 C C . ILE A 1 256 ? 15.359 -17.625 5.387 1 95.12 256 ILE A C 1
ATOM 1968 O O . ILE A 1 256 ? 14.773 -17.859 6.445 1 95.12 256 ILE A O 1
ATOM 1972 N N . GLU A 1 257 ? 16.609 -17.781 5.273 1 93.69 257 GLU A N 1
ATOM 1973 C CA . GLU A 1 257 ? 17.438 -18.281 6.371 1 93.69 257 GLU A CA 1
ATOM 1974 C C . GLU A 1 257 ? 17.359 -17.359 7.582 1 93.69 257 GLU A C 1
ATOM 1976 O O . GLU A 1 257 ? 17.266 -17.812 8.719 1 93.69 257 GLU A O 1
ATOM 1981 N N . ALA A 1 258 ? 17.359 -16.125 7.336 1 94.38 258 ALA A N 1
ATOM 1982 C CA . ALA A 1 258 ? 17.391 -15.125 8.406 1 94.38 258 ALA A CA 1
ATOM 1983 C C . ALA A 1 258 ? 16.047 -15.039 9.117 1 94.38 258 ALA A C 1
ATOM 1985 O O . ALA A 1 258 ? 15.992 -14.812 10.328 1 94.38 258 ALA A O 1
ATOM 1986 N N . TYR A 1 259 ? 14.953 -15.188 8.359 1 95.19 259 TYR A N 1
ATOM 1987 C CA . TYR A 1 259 ? 13.664 -14.828 8.93 1 95.19 259 TYR A CA 1
ATOM 1988 C C . TYR A 1 259 ? 12.844 -16.078 9.25 1 95.19 259 TYR A C 1
ATOM 1990 O O . TYR A 1 259 ? 11.844 -16 9.969 1 95.19 259 TYR A O 1
ATOM 1998 N N . LEU A 1 260 ? 13.203 -17.234 8.758 1 94.75 260 LEU A N 1
ATOM 1999 C CA . LEU A 1 260 ? 12.461 -18.469 9.008 1 94.75 260 LEU A CA 1
ATOM 2000 C C . LEU A 1 260 ? 12.305 -18.703 10.508 1 94.75 260 LEU A C 1
ATOM 2002 O O . LEU A 1 260 ? 11.227 -19.078 10.977 1 94.75 260 LEU A O 1
ATOM 2006 N N . PRO A 1 261 ? 13.25 -18.453 11.367 1 92.94 261 PRO A N 1
ATOM 2007 C CA . PRO A 1 261 ? 13.094 -18.672 12.812 1 92.94 261 PRO A CA 1
ATOM 2008 C C . PRO A 1 261 ? 12.023 -17.781 13.43 1 92.94 261 PRO A C 1
ATOM 2010 O O . PRO A 1 261 ? 11.445 -18.125 14.461 1 92.94 261 PRO A O 1
ATOM 2013 N N . CYS A 1 262 ? 11.766 -16.625 12.789 1 91.25 262 CYS A N 1
ATOM 2014 C CA . CYS A 1 262 ? 10.727 -15.719 13.281 1 91.25 262 CYS A CA 1
ATOM 2015 C C . CYS A 1 262 ? 9.336 -16.25 12.977 1 91.25 262 CYS A C 1
ATOM 2017 O O . CYS A 1 262 ? 8.352 -15.828 13.578 1 91.25 262 CYS A O 1
ATOM 2019 N N . LEU A 1 263 ? 9.258 -17.141 12.023 1 87.25 263 LEU A N 1
ATOM 2020 C CA . LEU A 1 263 ? 7.953 -17.516 11.484 1 87.25 263 LEU A CA 1
ATOM 2021 C C . LEU A 1 263 ? 7.559 -18.922 11.945 1 87.25 263 LEU A C 1
ATOM 2023 O O . LEU A 1 263 ? 6.426 -19.344 11.727 1 87.25 263 LEU A O 1
ATOM 2027 N N . THR A 1 264 ? 8.539 -19.656 12.5 1 77.44 264 THR A N 1
ATOM 2028 C CA . THR A 1 264 ? 8.305 -21.016 13 1 77.44 264 THR A CA 1
ATOM 2029 C C . THR A 1 264 ? 8.18 -21.016 14.516 1 77.44 264 THR A C 1
ATOM 2031 O O . THR A 1 264 ? 8.703 -20.125 15.195 1 77.44 264 THR A O 1
ATOM 2034 N N . MET B 1 1 ? -19.516 55.5 19.578 1 28 1 MET B N 1
ATOM 2035 C CA . MET B 1 1 ? -19.516 54.094 19.891 1 28 1 MET B CA 1
ATOM 2036 C C . MET B 1 1 ? -19.016 53.281 18.703 1 28 1 MET B C 1
ATOM 2038 O O . MET B 1 1 ? -19.781 53 17.766 1 28 1 MET B O 1
ATOM 2042 N N . GLU B 1 2 ? -17.812 53.438 18.172 1 29.36 2 GLU B N 1
ATOM 2043 C CA . GLU B 1 2 ? -17.109 53.125 16.922 1 29.36 2 GLU B CA 1
ATOM 2044 C C . GLU B 1 2 ? -17.031 51.625 16.703 1 29.36 2 GLU B C 1
ATOM 2046 O O . GLU B 1 2 ? -16.734 50.875 17.625 1 29.36 2 GLU B O 1
ATOM 2051 N N . ASN B 1 3 ? -17.922 51.062 15.891 1 33 3 ASN B N 1
ATOM 2052 C CA . ASN B 1 3 ? -18.016 49.656 15.453 1 33 3 ASN B CA 1
ATOM 2053 C C . ASN B 1 3 ? -16.641 49.062 15.211 1 33 3 ASN B C 1
ATOM 2055 O O . ASN B 1 3 ? -15.953 49.438 14.258 1 33 3 ASN B O 1
ATOM 2059 N N . LEU B 1 4 ? -15.797 48.938 16.219 1 30.62 4 LEU B N 1
ATOM 2060 C CA . LEU B 1 4 ? -14.531 48.219 16.156 1 30.62 4 LEU B CA 1
ATOM 2061 C C . LEU B 1 4 ? -14.648 46.969 15.266 1 30.62 4 LEU B C 1
ATOM 2063 O O . LEU B 1 4 ? -15.305 46 15.648 1 30.62 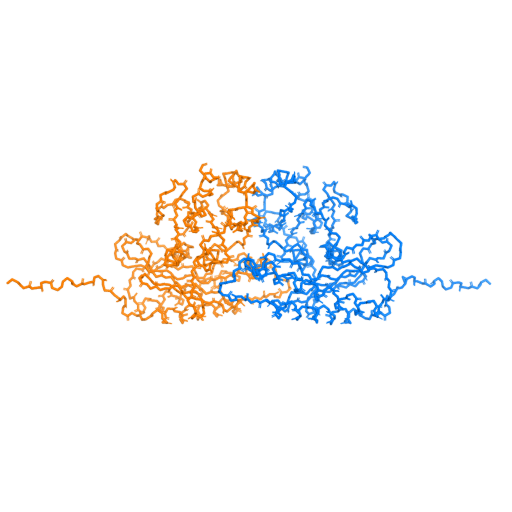4 LEU B O 1
ATOM 2067 N N . LYS B 1 5 ? -14.898 47.188 14.031 1 35.09 5 LYS B N 1
ATOM 2068 C CA . LYS B 1 5 ? -14.758 46.188 12.969 1 35.09 5 LYS B CA 1
ATOM 2069 C C . LYS B 1 5 ? -13.695 45.156 13.32 1 35.09 5 LYS B C 1
ATOM 2071 O O . LYS B 1 5 ? -12.5 45.469 13.352 1 35.09 5 LYS B O 1
ATOM 2076 N N . LEU B 1 6 ? -13.812 44.312 14.32 1 32.69 6 LEU B N 1
ATOM 2077 C CA . LEU B 1 6 ? -13.016 43.156 14.672 1 32.69 6 LEU B CA 1
ATOM 2078 C C . LEU B 1 6 ? -12.367 42.531 13.438 1 32.69 6 LEU B C 1
ATOM 2080 O O . LEU B 1 6 ? -13.07 42.156 12.5 1 32.69 6 LEU B O 1
ATOM 2084 N N . LYS B 1 7 ? -11.266 43.031 12.984 1 33.69 7 LYS B N 1
ATOM 2085 C CA . LYS B 1 7 ? -10.383 42.5 11.953 1 33.69 7 LYS B CA 1
ATOM 2086 C C . LYS B 1 7 ? -10.375 40.969 11.961 1 33.69 7 LYS B C 1
ATOM 2088 O O . LYS B 1 7 ? -10.008 40.344 12.961 1 33.69 7 LYS B O 1
ATOM 2093 N N . SER B 1 8 ? -11.383 40.25 11.57 1 37.38 8 SER B N 1
ATOM 2094 C CA . SER B 1 8 ? -11.484 38.812 11.383 1 37.38 8 SER B CA 1
ATOM 2095 C C . SER B 1 8 ? -10.125 38.188 11.117 1 37.38 8 SER B C 1
ATOM 2097 O O . SER B 1 8 ? -9.312 38.75 10.375 1 37.38 8 SER B O 1
ATOM 2099 N N . PHE B 1 9 ? -9.266 37.719 12.086 1 37.69 9 PHE B N 1
ATOM 2100 C CA . PHE B 1 9 ? -8.039 36.938 12.023 1 37.69 9 PHE B CA 1
ATOM 2101 C C . PHE B 1 9 ? -7.852 36.344 10.633 1 37.69 9 PHE B C 1
ATOM 2103 O O . PHE B 1 9 ? -8.594 35.438 10.227 1 37.69 9 PHE B O 1
ATOM 2110 N N . ALA B 1 10 ? -7.434 36.969 9.547 1 42.69 10 ALA B N 1
ATOM 2111 C CA . ALA B 1 10 ? -7.316 37.219 8.117 1 42.69 10 ALA B CA 1
ATOM 2112 C C . ALA B 1 10 ? -6.848 36 7.355 1 42.69 10 ALA B C 1
ATOM 2114 O O . ALA B 1 10 ? -6.109 35.156 7.898 1 42.69 10 ALA B O 1
ATOM 2115 N N . GLN B 1 11 ? -7.418 35.531 6.168 1 52.75 11 GLN B N 1
ATOM 2116 C CA . GLN B 1 11 ? -7.328 34.875 4.859 1 52.75 11 GLN B CA 1
ATOM 2117 C C . GLN B 1 11 ? -5.91 34.969 4.301 1 52.75 11 GLN B C 1
ATOM 2119 O O . GLN B 1 11 ? -5.316 36.062 4.277 1 52.75 11 GLN B O 1
ATOM 2124 N N . HIS B 1 12 ? -5 34 4.77 1 58.91 12 HIS B N 1
ATOM 2125 C CA . HIS B 1 12 ? -3.768 34.094 3.996 1 58.91 12 HIS B CA 1
ATOM 2126 C C . HIS B 1 12 ? -4.023 34.688 2.611 1 58.91 12 HIS B C 1
ATOM 2128 O O . HIS B 1 12 ? -5.109 34.5 2.051 1 58.91 12 HIS B O 1
ATOM 2134 N N . ASP B 1 13 ? -3.271 35.688 2.326 1 70.56 13 ASP B N 1
ATOM 2135 C CA . ASP B 1 13 ? -3.365 36.469 1.092 1 70.56 13 ASP B CA 1
ATOM 2136 C C . ASP B 1 13 ? -2.957 35.625 -0.116 1 70.56 13 ASP B C 1
ATOM 2138 O O . ASP B 1 13 ? -2.445 36.156 -1.104 1 70.56 13 ASP B O 1
ATOM 2142 N N . PHE B 1 14 ? -2.926 34.312 0.125 1 82.75 14 PHE B N 1
ATOM 2143 C CA . PHE B 1 14 ? -2.646 33.531 -1.063 1 82.75 14 PHE B CA 1
ATOM 2144 C C . PHE B 1 14 ? -3.756 32.5 -1.307 1 82.75 14 PHE B C 1
ATOM 2146 O O . PHE B 1 14 ? -4.355 32 -0.359 1 82.75 14 PHE B O 1
ATOM 2153 N N . PRO B 1 15 ? -4.105 32.469 -2.514 1 91.56 15 PRO B N 1
ATOM 2154 C CA . PRO B 1 15 ? -5.055 31.406 -2.84 1 91.56 15 PRO B CA 1
ATOM 2155 C C . PRO B 1 15 ? -4.453 30.016 -2.666 1 91.56 15 PRO B C 1
ATOM 2157 O O . PRO B 1 15 ? -3.256 29.812 -2.887 1 91.56 15 PRO B O 1
ATOM 2160 N N . ILE B 1 16 ? -5.195 29.031 -2.234 1 95.19 16 ILE B N 1
ATOM 2161 C CA . ILE B 1 16 ? -4.707 27.688 -1.976 1 95.19 16 ILE B CA 1
ATOM 2162 C C . ILE B 1 16 ? -4.18 27.062 -3.27 1 95.19 16 ILE B C 1
ATOM 2164 O O . ILE B 1 16 ? -3.309 26.188 -3.24 1 95.19 16 ILE B O 1
ATOM 2168 N N . GLU B 1 17 ? -4.668 27.531 -4.418 1 95.75 17 GLU B N 1
ATOM 2169 C CA . GLU B 1 17 ? -4.23 27.047 -5.727 1 95.75 17 GLU B CA 1
ATOM 2170 C C . GLU B 1 17 ? -2.738 27.297 -5.934 1 95.75 17 GLU B C 1
ATOM 2172 O O . GLU B 1 17 ? -2.066 26.516 -6.613 1 95.75 17 GLU B O 1
ATOM 2177 N N . ASP B 1 18 ? -2.254 28.359 -5.359 1 97.19 18 ASP B N 1
ATOM 2178 C CA . ASP B 1 18 ? -0.819 28.609 -5.438 1 97.19 18 ASP B CA 1
ATOM 2179 C C . ASP B 1 18 ? -0.027 27.531 -4.695 1 97.19 18 ASP B C 1
ATOM 2181 O O . ASP B 1 18 ? 1.021 27.094 -5.172 1 97.19 18 ASP B O 1
ATOM 2185 N N . ILE B 1 19 ? -0.532 27.141 -3.559 1 98 19 ILE B N 1
ATOM 2186 C CA . ILE B 1 19 ? 0.128 26.109 -2.771 1 98 19 ILE B CA 1
ATOM 2187 C C . ILE B 1 19 ? 0.032 24.766 -3.496 1 98 19 ILE B C 1
ATOM 2189 O O . ILE B 1 19 ? 0.971 23.969 -3.463 1 98 19 ILE B O 1
ATOM 2193 N N . GLU B 1 20 ? -1.117 24.547 -4.133 1 98.38 20 GLU B N 1
ATOM 2194 C CA . GLU B 1 20 ? -1.289 23.328 -4.941 1 98.38 20 GLU B CA 1
ATOM 2195 C C . GLU B 1 20 ? -0.223 23.234 -6.027 1 98.38 20 GLU B C 1
ATOM 2197 O O . GLU B 1 20 ? 0.354 22.172 -6.25 1 98.38 20 GLU B O 1
ATOM 2202 N N . GLN B 1 21 ? 0.006 24.344 -6.66 1 98.25 21 GLN B N 1
ATOM 2203 C CA . GLN B 1 21 ? 1.013 24.391 -7.715 1 98.25 21 GLN B CA 1
ATOM 2204 C C . GLN B 1 21 ? 2.408 24.125 -7.152 1 98.25 21 GLN B C 1
ATOM 2206 O O . GLN B 1 21 ? 3.217 23.438 -7.781 1 98.25 21 GLN B O 1
ATOM 2211 N N . VAL B 1 22 ? 2.682 24.688 -6.031 1 98.62 22 VAL B N 1
ATOM 2212 C CA . VAL B 1 22 ? 3.961 24.453 -5.367 1 98.62 22 VAL B CA 1
ATOM 2213 C C . VAL B 1 22 ? 4.133 22.969 -5.07 1 98.62 22 VAL B C 1
ATOM 2215 O O . VAL B 1 22 ? 5.199 22.406 -5.312 1 98.62 22 VAL B O 1
ATOM 2218 N N . ALA B 1 23 ? 3.121 22.328 -4.566 1 98.75 23 ALA B N 1
ATOM 2219 C CA . ALA B 1 23 ? 3.164 20.891 -4.258 1 98.75 23 ALA B CA 1
ATOM 2220 C C . ALA B 1 23 ? 3.43 20.078 -5.512 1 98.75 23 ALA B C 1
ATOM 2222 O O . ALA B 1 23 ? 4.238 19.141 -5.488 1 98.7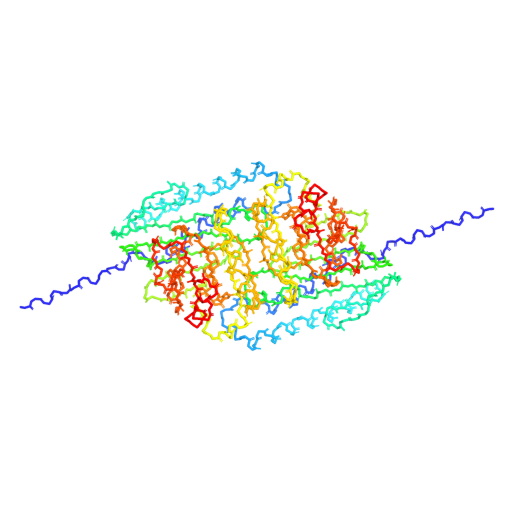5 23 ALA B O 1
ATOM 2223 N N . ARG B 1 24 ? 2.762 20.453 -6.57 1 98.56 24 ARG B N 1
ATOM 2224 C CA . ARG B 1 24 ? 2.955 19.75 -7.832 1 98.56 24 ARG B CA 1
ATOM 2225 C C . ARG B 1 24 ? 4.391 19.891 -8.328 1 98.56 24 ARG B C 1
ATOM 2227 O O . ARG B 1 24 ? 4.988 18.922 -8.797 1 98.56 24 ARG B O 1
ATOM 2234 N N . SER B 1 25 ? 4.895 21.078 -8.25 1 98.56 25 SER B N 1
ATOM 2235 C CA . SER B 1 25 ? 6.27 21.312 -8.672 1 98.56 25 SER B CA 1
ATOM 2236 C C . SER B 1 25 ? 7.254 20.516 -7.828 1 98.56 25 SER B C 1
ATOM 2238 O O . SER B 1 25 ? 8.195 19.922 -8.359 1 98.56 25 SER B O 1
ATOM 2240 N N . ALA B 1 26 ? 7.055 20.516 -6.539 1 98.38 26 ALA B N 1
ATOM 2241 C CA . ALA B 1 26 ? 7.895 19.703 -5.664 1 98.38 26 ALA B CA 1
ATOM 2242 C C . ALA B 1 26 ? 7.777 18.219 -6.012 1 98.38 26 ALA B C 1
ATOM 2244 O O . ALA B 1 26 ? 8.781 17.5 -6.016 1 98.38 26 ALA B O 1
ATOM 2245 N N . GLY B 1 27 ? 6.555 17.766 -6.25 1 97.69 27 GLY B N 1
ATOM 2246 C CA . GLY B 1 27 ? 6.324 16.391 -6.672 1 97.69 27 GLY B CA 1
ATOM 2247 C C . GLY B 1 27 ? 7.074 16.016 -7.938 1 97.69 27 GLY B C 1
ATOM 2248 O O . GLY B 1 27 ? 7.555 14.891 -8.07 1 97.69 27 GLY B O 1
ATOM 2249 N N . SER B 1 28 ? 7.152 16.953 -8.844 1 96.94 28 SER B N 1
ATOM 2250 C CA . SER B 1 28 ? 7.895 16.734 -10.078 1 96.94 28 SER B CA 1
ATOM 2251 C C . SER B 1 28 ? 9.375 16.5 -9.797 1 96.94 28 SER B C 1
ATOM 2253 O O . SER B 1 28 ? 10.023 15.695 -10.477 1 96.94 28 SER B O 1
ATOM 2255 N N . ILE B 1 29 ? 9.906 17.219 -8.852 1 95.5 29 ILE B N 1
ATOM 2256 C CA . ILE B 1 29 ? 11.297 17.031 -8.445 1 95.5 29 ILE B CA 1
ATOM 2257 C C . ILE B 1 29 ? 11.508 15.609 -7.938 1 95.5 29 ILE B C 1
ATOM 2259 O O . ILE B 1 29 ? 12.453 14.93 -8.344 1 95.5 29 ILE B O 1
ATOM 2263 N N . ILE B 1 30 ? 10.617 15.141 -7.117 1 93.69 30 ILE B N 1
ATOM 2264 C CA . ILE B 1 30 ? 10.703 13.812 -6.539 1 93.69 30 ILE B CA 1
ATOM 2265 C C . ILE B 1 30 ? 10.547 12.758 -7.637 1 93.69 30 ILE B C 1
ATOM 2267 O O . ILE B 1 30 ? 11.297 11.781 -7.676 1 93.69 30 ILE B O 1
ATOM 2271 N N . ARG B 1 31 ? 9.578 12.945 -8.43 1 92.62 31 ARG B N 1
ATOM 2272 C CA . ARG B 1 31 ? 9.281 12 -9.5 1 92.62 31 ARG B CA 1
ATOM 2273 C C . ARG B 1 31 ? 10.477 11.82 -10.422 1 92.62 31 ARG B C 1
ATOM 2275 O O . ARG B 1 31 ? 10.703 10.727 -10.953 1 92.62 31 ARG B O 1
ATOM 2282 N N . ALA B 1 32 ? 11.234 12.867 -10.664 1 90.12 32 ALA B N 1
ATOM 2283 C CA . ALA B 1 32 ? 12.406 12.828 -11.531 1 90.12 32 ALA B CA 1
ATOM 2284 C C . ALA B 1 32 ? 13.453 11.859 -10.984 1 90.12 32 ALA B C 1
ATOM 2286 O O . ALA B 1 32 ? 14.258 11.312 -11.75 1 90.12 32 ALA B O 1
ATOM 2287 N N . HIS B 1 33 ? 13.414 11.695 -9.688 1 87.06 33 HIS B N 1
ATOM 2288 C CA . HIS B 1 33 ? 14.367 10.797 -9.062 1 87.06 33 HIS B CA 1
ATOM 2289 C C . HIS B 1 33 ? 13.773 9.398 -8.883 1 87.06 33 HIS B C 1
ATOM 2291 O O . HIS B 1 33 ? 14.477 8.477 -8.469 1 87.06 33 HIS B O 1
ATOM 2297 N N . TYR B 1 34 ? 12.477 9.273 -9.125 1 84.44 34 TYR B N 1
ATOM 2298 C CA . TYR B 1 34 ? 11.781 8 -8.93 1 84.44 34 TYR B CA 1
ATOM 2299 C C . TYR B 1 34 ? 12.016 7.062 -10.109 1 84.44 34 TYR B C 1
ATOM 2301 O O . TYR B 1 34 ? 11.711 7.406 -11.25 1 84.44 34 TYR B O 1
ATOM 2309 N N . THR B 1 35 ? 12.82 6.156 -9.945 1 65.75 35 THR B N 1
ATOM 2310 C CA . THR B 1 35 ? 13.07 5.148 -10.969 1 65.75 35 THR B CA 1
ATOM 2311 C C . THR B 1 35 ? 12.508 3.795 -10.547 1 65.75 35 THR B C 1
ATOM 2313 O O . THR B 1 35 ? 12.711 3.359 -9.406 1 65.75 35 THR B O 1
ATOM 2316 N N . ARG B 1 36 ? 11.398 3.459 -11.086 1 60.25 36 ARG B N 1
ATOM 2317 C CA . ARG B 1 36 ? 10.898 2.129 -10.758 1 60.25 36 ARG B CA 1
ATOM 2318 C C . ARG B 1 36 ? 11.789 1.042 -11.344 1 60.25 36 ARG B C 1
ATOM 2320 O O . ARG B 1 36 ? 11.477 -0.146 -11.25 1 60.25 36 ARG B O 1
ATOM 2327 N N . GLY B 1 37 ? 12.836 1.466 -11.953 1 52.28 37 GLY B N 1
ATOM 2328 C CA . GLY B 1 37 ? 13.586 0.456 -12.688 1 52.28 37 GLY B CA 1
ATOM 2329 C C . GLY B 1 37 ? 14.328 -0.51 -11.781 1 52.28 37 GLY B C 1
ATOM 2330 O O . GLY B 1 37 ? 14.508 -0.241 -10.594 1 52.28 37 GLY B O 1
ATOM 2331 N N . VAL B 1 38 ? 14.547 -1.717 -12.211 1 47.78 38 VAL B N 1
ATOM 2332 C CA . VAL B 1 38 ? 15.211 -2.955 -11.82 1 47.78 38 VAL B CA 1
ATOM 2333 C C . VAL B 1 38 ? 16.672 -2.674 -11.477 1 47.78 38 VAL B C 1
ATOM 2335 O O . VAL B 1 38 ? 17.328 -1.873 -12.148 1 47.78 38 VAL B O 1
ATOM 2338 N N . GLY B 1 39 ? 17.141 -2.918 -10.156 1 47.03 39 GLY B N 1
ATOM 2339 C CA . GLY B 1 39 ? 18.562 -3.053 -9.852 1 47.03 39 GLY B CA 1
ATOM 2340 C C . GLY B 1 39 ? 19.125 -1.874 -9.07 1 47.03 39 GLY B C 1
ATOM 2341 O O . GLY B 1 39 ? 20.297 -1.528 -9.219 1 47.03 39 GLY B O 1
ATOM 2342 N N . CYS B 1 40 ? 18.234 -1.166 -8.477 1 48.91 40 CYS B N 1
ATOM 2343 C CA . CYS B 1 40 ? 18.875 -0.07 -7.754 1 48.91 40 CYS B CA 1
ATOM 2344 C C . CYS B 1 40 ? 19.719 -0.596 -6.59 1 48.91 40 CYS B C 1
ATOM 2346 O O . CYS B 1 40 ? 19.203 -1.336 -5.746 1 48.91 40 CYS B O 1
ATOM 2348 N N . GLU B 1 41 ? 20.922 -0.646 -6.762 1 48.5 41 GLU B N 1
ATOM 2349 C CA . GLU B 1 41 ? 21.797 -0.938 -5.625 1 48.5 41 GLU B CA 1
ATOM 2350 C C . GLU B 1 41 ? 21.453 -0.051 -4.43 1 48.5 41 GLU B C 1
ATOM 2352 O O .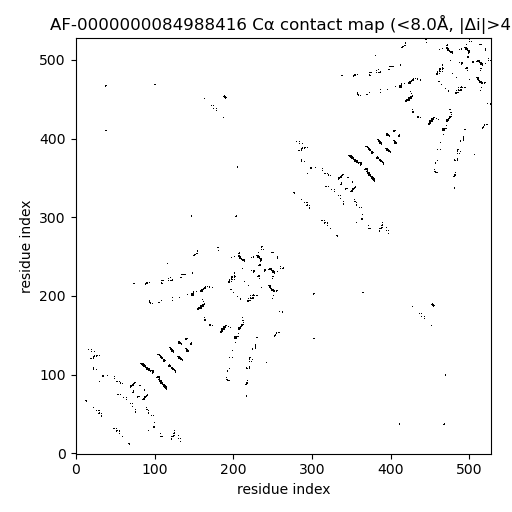 GLU B 1 41 ? 21.188 1.141 -4.594 1 48.5 41 GLU B O 1
ATOM 2357 N N . PHE B 1 42 ? 21.094 -0.709 -3.24 1 51.53 42 PHE B N 1
ATOM 2358 C CA . PHE B 1 42 ? 20.672 -0.123 -1.976 1 51.53 42 PHE B CA 1
ATOM 2359 C C . PHE B 1 42 ? 21.469 1.139 -1.665 1 51.53 42 PHE B C 1
ATOM 2361 O O . PHE B 1 42 ? 20.906 2.135 -1.202 1 51.53 42 PHE B O 1
ATOM 2368 N N . LYS B 1 43 ? 22.984 0.972 -1.655 1 49.47 43 LYS B N 1
ATOM 2369 C CA . LYS B 1 43 ? 23.844 2.104 -1.322 1 49.47 43 LYS B CA 1
ATOM 2370 C C . LYS B 1 43 ? 23.453 3.348 -2.111 1 49.47 43 LYS B C 1
ATOM 2372 O O . LYS B 1 43 ? 23.469 4.461 -1.58 1 49.47 43 LYS B O 1
ATOM 2377 N N . SER B 1 44 ? 22.938 3.062 -3.162 1 58.81 44 SER B N 1
ATOM 2378 C CA . SER B 1 44 ? 22.594 4.086 -4.141 1 58.81 44 SER B CA 1
ATOM 2379 C C . SER B 1 44 ? 21.141 4.527 -3.982 1 58.81 44 SER B C 1
ATOM 2381 O O . SER B 1 44 ? 20.797 5.688 -4.238 1 58.81 44 SER B O 1
ATOM 2383 N N . ARG B 1 45 ? 20.531 3.783 -3.111 1 63.25 45 ARG B N 1
ATOM 2384 C CA . ARG B 1 45 ? 19.141 4.137 -2.84 1 63.25 45 ARG B CA 1
ATOM 2385 C C . ARG B 1 45 ? 19.047 5.273 -1.825 1 63.25 45 ARG B C 1
ATOM 2387 O O . ARG B 1 45 ? 18.281 6.223 -2.014 1 63.25 45 ARG B O 1
ATOM 2394 N N . ARG B 1 46 ? 19.859 5.07 -0.812 1 68.75 46 ARG B N 1
ATOM 2395 C CA . ARG B 1 46 ? 19.891 6.082 0.239 1 68.75 46 ARG B CA 1
ATOM 2396 C C . ARG B 1 46 ? 20.328 7.434 -0.315 1 68.75 46 ARG B C 1
ATOM 2398 O O . ARG B 1 46 ? 19.797 8.477 0.087 1 68.75 46 ARG B O 1
ATOM 2405 N N . GLN B 1 47 ? 21.172 7.242 -1.212 1 69.56 47 GLN B N 1
ATOM 2406 C CA . GLN B 1 47 ? 21.672 8.484 -1.793 1 69.56 47 GLN B CA 1
ATOM 2407 C C . GLN B 1 47 ? 20.609 9.172 -2.633 1 69.56 47 GLN B C 1
ATOM 2409 O O . GLN B 1 47 ? 20.453 10.398 -2.582 1 69.56 47 GLN B O 1
ATOM 2414 N N . VAL B 1 48 ? 19.859 8.414 -3.342 1 71.81 48 VAL B N 1
ATOM 2415 C CA . VAL B 1 48 ? 18.812 8.953 -4.207 1 71.81 48 VAL B CA 1
ATOM 2416 C C . VAL B 1 48 ? 17.734 9.617 -3.361 1 71.81 48 VAL B C 1
ATOM 2418 O O . VAL B 1 48 ? 17.297 10.734 -3.664 1 71.81 48 VAL B O 1
ATOM 2421 N N . VAL B 1 49 ? 17.469 9.039 -2.348 1 77.19 49 VAL B N 1
ATOM 2422 C CA . VAL B 1 49 ? 16.422 9.555 -1.469 1 77.19 49 VAL B CA 1
ATOM 2423 C C . VAL B 1 49 ? 16.891 10.852 -0.812 1 77.19 49 VAL B C 1
ATOM 2425 O O . VAL B 1 49 ? 16.125 11.82 -0.729 1 77.19 49 VAL B O 1
ATOM 2428 N N . THR B 1 50 ? 18.109 10.82 -0.541 1 79.06 50 THR B N 1
ATOM 2429 C CA . THR B 1 50 ? 18.672 11.992 0.121 1 79.06 50 THR B CA 1
ATOM 2430 C C . THR B 1 50 ? 18.656 13.203 -0.813 1 79.06 50 THR B C 1
ATOM 2432 O O . THR B 1 50 ? 18.219 14.289 -0.424 1 79.06 50 THR B O 1
ATOM 2435 N N . ILE B 1 51 ? 19.016 12.969 -1.993 1 85.62 51 ILE B N 1
ATOM 2436 C CA . ILE B 1 51 ? 19.078 14.062 -2.957 1 85.62 51 ILE B CA 1
ATOM 2437 C C . ILE B 1 51 ? 17.672 14.578 -3.264 1 85.62 51 ILE B C 1
ATOM 2439 O O . ILE B 1 51 ? 17.438 15.781 -3.252 1 85.62 51 ILE B O 1
ATOM 2443 N N . ALA B 1 52 ? 16.766 13.68 -3.502 1 89.56 52 ALA B N 1
ATOM 2444 C CA . ALA B 1 52 ? 15.391 14.047 -3.807 1 89.56 52 ALA B CA 1
ATOM 2445 C C . ALA B 1 52 ? 14.766 14.82 -2.65 1 89.56 52 ALA B C 1
ATOM 2447 O O . ALA B 1 52 ? 14.109 15.852 -2.863 1 89.56 52 ALA B O 1
ATOM 2448 N N . ASP B 1 53 ? 15.023 14.352 -1.465 1 92.25 53 ASP B N 1
ATOM 2449 C CA . ASP B 1 53 ? 14.5 14.984 -0.257 1 92.25 53 ASP B CA 1
ATOM 2450 C C . ASP B 1 53 ? 15.023 16.422 -0.119 1 92.25 53 ASP B C 1
ATOM 2452 O O . ASP B 1 53 ? 14.242 17.344 0.12 1 92.25 53 ASP B O 1
ATOM 2456 N N . ARG B 1 54 ? 16.25 16.609 -0.272 1 92.88 54 ARG B N 1
ATOM 2457 C CA . ARG B 1 54 ? 16.891 17.906 -0.074 1 92.88 54 ARG B CA 1
ATOM 2458 C C . ARG B 1 54 ? 16.469 18.906 -1.149 1 92.88 54 ARG B C 1
ATOM 2460 O O . ARG B 1 54 ? 16.141 20.047 -0.846 1 92.88 54 ARG B O 1
ATOM 2467 N N . GLU B 1 55 ? 16.453 18.484 -2.371 1 95 55 GLU B N 1
ATOM 2468 C CA . GLU B 1 55 ? 16.078 19.359 -3.471 1 95 55 GLU B CA 1
ATOM 2469 C C . GLU B 1 55 ? 14.617 19.797 -3.338 1 95 55 GLU B C 1
ATOM 2471 O O . GLU B 1 55 ? 14.297 20.969 -3.525 1 95 55 GLU B O 1
ATOM 2476 N N . SER B 1 56 ? 13.789 18.859 -3.025 1 96.69 56 SER B N 1
ATOM 2477 C CA . SER B 1 56 ? 12.367 19.156 -2.863 1 96.69 56 SER B CA 1
ATOM 2478 C C . SER B 1 56 ? 12.133 20.125 -1.7 1 96.69 56 SER B C 1
ATOM 2480 O O . SER B 1 56 ? 11.375 21.078 -1.826 1 96.69 56 SER B O 1
ATOM 2482 N N . GLU B 1 57 ? 12.812 19.922 -0.58 1 97.12 57 GLU B N 1
ATOM 2483 C CA . GLU B 1 57 ? 12.609 20.781 0.582 1 97.12 57 GLU B CA 1
ATOM 2484 C C . GLU B 1 57 ? 13.109 22.188 0.312 1 97.12 57 GLU B C 1
ATOM 2486 O O . GLU B 1 57 ? 12.469 23.172 0.702 1 97.12 57 GLU B O 1
ATOM 2491 N N . GLN B 1 58 ? 14.266 22.312 -0.292 1 97.12 58 GLN B N 1
ATOM 2492 C CA . GLN B 1 58 ? 14.805 23.625 -0.624 1 97.12 58 GLN B CA 1
ATOM 2493 C C . GLN B 1 58 ? 13.836 24.406 -1.511 1 97.12 58 GLN B C 1
ATOM 2495 O O . GLN B 1 58 ? 13.586 25.594 -1.272 1 97.12 58 GLN B O 1
ATOM 2500 N N . PHE B 1 59 ? 13.305 23.766 -2.502 1 98.31 59 PHE B N 1
ATOM 2501 C CA . PHE B 1 59 ? 12.328 24.391 -3.393 1 98.31 59 PHE B CA 1
ATOM 2502 C C . PHE B 1 59 ? 11.094 24.844 -2.615 1 98.31 59 PHE B C 1
ATOM 2504 O O . PHE B 1 59 ? 10.625 25.969 -2.789 1 98.31 59 PHE B O 1
ATOM 2511 N N . LEU B 1 60 ? 10.617 23.938 -1.768 1 98.56 60 LEU B N 1
ATOM 2512 C CA . LEU B 1 60 ? 9.43 24.234 -0.982 1 98.56 60 LEU B CA 1
ATOM 2513 C C . LEU B 1 60 ? 9.656 25.438 -0.082 1 98.56 60 LEU B C 1
ATOM 2515 O O . LEU B 1 60 ? 8.844 26.359 -0.051 1 98.56 60 LEU B O 1
ATOM 2519 N N . LYS B 1 61 ? 10.742 25.438 0.643 1 98 61 LYS B N 1
ATOM 2520 C CA . LYS B 1 61 ? 11.055 26.516 1.581 1 98 61 LYS B CA 1
ATOM 2521 C C . LYS B 1 61 ? 11.117 27.859 0.87 1 98 61 LYS B C 1
ATOM 2523 O O . LYS B 1 61 ? 10.453 28.812 1.28 1 98 61 LYS B O 1
ATOM 2528 N N . GLU B 1 62 ? 11.82 27.906 -0.2 1 98.12 62 GLU B N 1
ATOM 2529 C CA . GLU B 1 62 ? 12.016 29.156 -0.934 1 98.12 62 GLU B CA 1
ATOM 2530 C C . GLU B 1 62 ? 10.695 29.672 -1.502 1 98.12 62 GLU B C 1
ATOM 2532 O O . GLU B 1 62 ? 10.375 30.844 -1.378 1 98.12 62 GLU B O 1
ATOM 2537 N N . THR B 1 63 ? 9.945 28.797 -2.078 1 98.25 63 THR B N 1
ATOM 2538 C CA . THR B 1 63 ? 8.727 29.203 -2.77 1 98.25 63 THR B CA 1
ATOM 2539 C C . THR B 1 63 ? 7.629 29.562 -1.77 1 98.25 63 THR B C 1
ATOM 2541 O O . THR B 1 63 ? 6.934 30.562 -1.935 1 98.25 63 THR B O 1
ATOM 2544 N N . LEU B 1 64 ? 7.488 28.766 -0.719 1 98.12 64 LEU B N 1
ATOM 2545 C CA . LEU B 1 64 ? 6.434 28.984 0.262 1 98.12 64 LEU B CA 1
ATOM 2546 C C . LEU B 1 64 ? 6.672 30.281 1.029 1 98.12 64 LEU B C 1
ATOM 2548 O O . LEU B 1 64 ? 5.734 31.047 1.282 1 98.12 64 LEU B O 1
ATOM 2552 N N . LEU B 1 65 ? 7.922 30.562 1.391 1 97.06 65 LEU B N 1
ATOM 2553 C CA . LEU B 1 65 ? 8.242 31.766 2.148 1 97.06 65 LEU B CA 1
ATOM 2554 C C . LEU B 1 65 ? 8.078 33 1.284 1 97.06 65 LEU B C 1
ATOM 2556 O O . LEU B 1 65 ? 7.793 34.094 1.798 1 97.06 65 LEU B O 1
ATOM 2560 N N . LYS B 1 66 ? 8.234 32.844 0.001 1 96.38 66 LYS B N 1
ATOM 2561 C CA . LYS B 1 66 ? 7.949 33.938 -0.91 1 96.38 66 LYS B CA 1
ATOM 2562 C C . LYS B 1 66 ? 6.449 34.219 -0.978 1 96.38 66 LYS B C 1
ATOM 2564 O O . LYS B 1 66 ? 6.035 35.406 -1.037 1 96.38 66 LYS B O 1
ATOM 2569 N N . LEU B 1 67 ? 5.656 33.188 -0.958 1 95.44 67 LEU B N 1
ATOM 2570 C CA . LEU B 1 67 ? 4.207 33.312 -1.049 1 95.44 67 LEU B CA 1
ATOM 2571 C C . LEU B 1 67 ? 3.627 33.875 0.252 1 95.44 67 LEU B C 1
ATOM 2573 O O . LEU B 1 67 ? 2.701 34.688 0.232 1 95.44 67 LEU B O 1
ATOM 2577 N N . HIS B 1 68 ? 4.125 33.406 1.366 1 96.38 68 HIS B N 1
ATOM 2578 C CA . HIS B 1 68 ? 3.684 33.781 2.701 1 96.38 68 HIS B CA 1
ATOM 2579 C C . HIS B 1 68 ? 4.832 33.688 3.703 1 96.38 68 HIS B C 1
ATOM 2581 O O . HIS B 1 68 ? 5.094 32.625 4.27 1 96.38 68 HIS B O 1
ATOM 2587 N N . PRO B 1 69 ? 5.5 34.906 3.832 1 96.38 69 PRO B N 1
ATOM 2588 C CA . PRO B 1 69 ? 6.629 34.906 4.762 1 96.38 69 PRO B CA 1
ATOM 2589 C C . PRO B 1 69 ? 6.211 34.594 6.199 1 96.38 69 PRO B C 1
ATOM 2591 O O . PRO B 1 69 ? 5.387 35.312 6.773 1 96.38 69 PRO B O 1
ATOM 2594 N N . CYS B 1 70 ? 6.715 33.562 6.773 1 96 70 CYS B N 1
ATOM 2595 C CA . CYS B 1 70 ? 6.473 33.156 8.156 1 96 70 CYS B CA 1
ATOM 2596 C C . CYS B 1 70 ? 7.516 32.156 8.609 1 96 70 CYS B C 1
ATOM 2598 O O . CYS B 1 70 ? 8.578 32.031 7.992 1 96 70 CYS B O 1
ATOM 2600 N N . HIS B 1 71 ? 7.309 31.531 9.711 1 96.69 71 HIS B N 1
ATOM 2601 C CA . HIS B 1 71 ? 8.227 30.516 10.188 1 96.69 71 HIS B CA 1
ATOM 2602 C C . HIS B 1 71 ? 8.141 29.25 9.336 1 96.69 71 HIS B C 1
ATOM 2604 O O . HIS B 1 71 ? 7.16 29.047 8.617 1 96.69 71 HIS B O 1
ATOM 2610 N N . PHE B 1 72 ? 9.258 28.453 9.445 1 97.06 72 PHE B N 1
ATOM 2611 C CA . PHE B 1 72 ? 9.336 27.266 8.602 1 97.06 72 PHE B CA 1
ATOM 2612 C C . PHE B 1 72 ? 9.898 26.078 9.375 1 97.06 72 PHE B C 1
ATOM 2614 O O . PHE B 1 72 ? 10.875 26.234 10.117 1 97.06 72 PHE B O 1
ATOM 2621 N N . TYR B 1 73 ? 9.203 24.984 9.305 1 97.06 73 TYR B N 1
ATOM 2622 C CA . TYR B 1 73 ? 9.688 23.688 9.781 1 97.06 73 TYR B CA 1
ATOM 2623 C C . TYR B 1 73 ? 9.734 22.672 8.648 1 97.06 73 TYR B C 1
ATOM 2625 O O . TYR B 1 73 ? 8.727 22.422 7.988 1 97.06 73 TYR B O 1
ATOM 2633 N N . GLY B 1 74 ? 10.898 22.125 8.422 1 94.56 74 GLY B N 1
ATOM 2634 C CA . GLY B 1 74 ? 11.078 21.047 7.441 1 94.56 74 GLY B CA 1
ATOM 2635 C C . GLY B 1 74 ? 11.562 19.75 8.055 1 94.56 74 GLY B C 1
ATOM 2636 O O . GLY B 1 74 ? 12.383 19.766 8.977 1 94.56 74 GLY B O 1
ATOM 2637 N N . GLU B 1 75 ? 11.07 18.641 7.559 1 87.25 75 GLU B N 1
ATOM 2638 C CA . GLU B 1 75 ? 11.469 17.328 8.078 1 87.25 75 GLU B CA 1
ATOM 2639 C C . GLU B 1 75 ? 12.984 17.172 8.062 1 87.25 75 GLU B C 1
ATOM 2641 O O . GLU B 1 75 ? 13.57 16.656 9.016 1 87.25 75 GLU B O 1
ATOM 2646 N N . GLU B 1 76 ? 13.594 17.578 6.969 1 83.75 76 GLU B N 1
ATOM 2647 C CA . GLU B 1 76 ? 15.031 17.359 6.785 1 83.75 76 GLU B CA 1
ATOM 2648 C C . GLU B 1 76 ? 15.844 18.406 7.539 1 83.75 76 GLU B C 1
ATOM 2650 O O . GLU B 1 76 ? 16.797 18.078 8.234 1 83.75 76 GLU B O 1
ATOM 2655 N N . SER B 1 77 ? 15.43 19.688 7.332 1 86.12 77 SER B N 1
ATOM 2656 C CA . SER B 1 77 ? 16.188 20.797 7.93 1 86.12 77 SER B CA 1
ATOM 2657 C C . SER B 1 77 ? 15.805 20.984 9.391 1 86.12 77 SER B C 1
ATOM 2659 O O . SER B 1 77 ? 16.531 21.656 10.141 1 86.12 77 SER B O 1
ATOM 2661 N N . GLY B 1 78 ? 14.695 20.406 9.75 1 86.88 78 GLY B N 1
ATOM 2662 C CA . GLY B 1 78 ? 14.227 20.562 11.117 1 86.88 78 GLY B CA 1
ATOM 2663 C C . GLY B 1 78 ? 13.68 21.938 11.406 1 86.88 78 GLY B C 1
ATOM 2664 O O . GLY B 1 78 ? 13.141 22.609 10.523 1 86.88 78 GLY B O 1
ATOM 2665 N N . GLY B 1 79 ? 13.664 22.328 12.688 1 87.81 79 GLY B N 1
ATOM 2666 C CA . GLY B 1 79 ? 13.117 23.578 13.219 1 87.81 79 GLY B CA 1
ATOM 2667 C C . GLY B 1 79 ? 12.297 23.375 14.477 1 87.81 79 GLY B C 1
ATOM 2668 O O . GLY B 1 79 ? 12.18 22.25 14.977 1 87.81 79 GLY B O 1
ATOM 2669 N N . ILE B 1 80 ? 11.906 24.516 14.945 1 90.88 80 ILE B N 1
ATOM 2670 C CA . ILE B 1 80 ? 11.086 24.484 16.141 1 90.88 80 ILE B CA 1
ATOM 2671 C C . ILE B 1 80 ? 9.633 24.781 15.789 1 90.88 80 ILE B C 1
ATOM 2673 O O . ILE B 1 80 ? 9.352 25.672 14.977 1 90.88 80 ILE B O 1
ATOM 2677 N N . ILE B 1 81 ? 8.82 23.922 16.359 1 93.38 81 ILE B N 1
ATOM 2678 C CA . ILE B 1 81 ? 7.398 24.188 16.188 1 93.38 81 ILE B CA 1
ATOM 2679 C C . ILE B 1 81 ? 6.969 25.344 17.094 1 93.38 81 ILE B C 1
ATOM 2681 O O . ILE B 1 81 ? 7.219 25.312 18.297 1 93.38 81 ILE B O 1
ATOM 2685 N N . ILE B 1 82 ? 6.246 26.25 16.484 1 91.62 82 ILE B N 1
ATOM 2686 C CA . ILE B 1 82 ? 5.895 27.438 17.25 1 91.62 82 ILE B CA 1
ATOM 2687 C C . ILE B 1 82 ? 4.414 27.406 17.609 1 91.62 82 ILE B C 1
ATOM 2689 O O . ILE B 1 82 ? 3.615 26.766 16.922 1 91.62 82 ILE B O 1
ATOM 2693 N N . GLU B 1 83 ? 4.113 28.109 18.672 1 92.12 83 GLU B N 1
ATOM 2694 C CA . GLU B 1 83 ? 2.748 28.094 19.188 1 92.12 83 GLU B CA 1
ATOM 2695 C C . GLU B 1 83 ? 2.012 29.375 18.828 1 92.12 83 GLU B C 1
ATOM 2697 O O . GLU B 1 83 ? 0.799 29.484 19.031 1 92.12 83 GLU B O 1
ATOM 2702 N N . GLN B 1 84 ? 2.803 30.359 18.406 1 94.38 84 GLN B N 1
ATOM 2703 C CA . GLN B 1 84 ? 2.219 31.641 18.031 1 94.38 84 GLN B CA 1
ATOM 2704 C C . GLN B 1 84 ? 2.643 32.062 16.625 1 94.38 84 GLN B C 1
ATOM 2706 O O . GLN B 1 84 ? 3.824 31.984 16.281 1 94.38 84 GLN B O 1
ATOM 2711 N N . GLY B 1 85 ? 1.611 32.531 15.875 1 95.62 85 GLY B N 1
ATOM 2712 C CA . GLY B 1 85 ? 1.894 32.938 14.516 1 95.62 85 GLY B CA 1
ATOM 2713 C C . GLY B 1 85 ? 1.729 31.828 13.492 1 95.62 85 GLY B C 1
ATOM 2714 O O . GLY B 1 85 ? 1.183 30.766 13.805 1 95.62 85 GLY B O 1
ATOM 2715 N N . ASP B 1 86 ? 2.123 32.188 12.273 1 96.94 86 ASP B N 1
ATOM 2716 C CA . ASP B 1 86 ? 2.02 31.219 11.172 1 96.94 86 ASP B CA 1
ATOM 2717 C C . ASP B 1 86 ? 3.334 30.469 10.969 1 96.94 86 ASP B C 1
ATOM 2719 O O . ASP B 1 86 ? 4.414 31.047 11.125 1 96.94 86 ASP B O 1
ATOM 2723 N N . GLN B 1 87 ? 3.199 29.203 10.602 1 97.81 87 GLN B N 1
ATOM 2724 C CA . GLN B 1 87 ? 4.375 28.391 10.32 1 97.81 87 GLN B CA 1
ATOM 2725 C C . GLN B 1 87 ? 4.078 27.344 9.242 1 97.81 87 GLN B C 1
ATOM 2727 O O . GLN B 1 87 ? 3.111 26.594 9.352 1 97.81 87 GLN B O 1
ATOM 2732 N N . TRP B 1 88 ? 4.938 27.359 8.242 1 98.06 88 TRP B N 1
ATOM 2733 C CA . TRP B 1 88 ? 4.891 26.25 7.285 1 98.06 88 TRP B CA 1
ATOM 2734 C C . TRP B 1 88 ? 5.512 25 7.875 1 98.06 88 TRP B C 1
ATOM 2736 O O . TRP B 1 88 ? 6.566 25.062 8.516 1 98.06 88 TRP B O 1
ATOM 2746 N N . VAL B 1 89 ? 4.863 23.906 7.715 1 98.12 89 VAL B N 1
ATOM 2747 C CA . VAL B 1 89 ? 5.379 22.594 8.102 1 98.12 89 VAL B CA 1
ATOM 2748 C C . VAL B 1 89 ? 5.34 21.641 6.906 1 98.12 89 VAL B C 1
ATOM 2750 O O . VAL B 1 89 ? 4.266 21.344 6.387 1 98.12 89 VAL B O 1
ATOM 2753 N N . VAL B 1 90 ? 6.562 21.125 6.492 1 98.31 90 VAL B N 1
ATOM 2754 C CA . VAL B 1 90 ? 6.551 20.391 5.23 1 98.31 90 VAL B CA 1
ATOM 2755 C C . VAL B 1 90 ? 7.293 19.078 5.391 1 98.31 90 VAL B C 1
ATOM 2757 O O . VAL B 1 90 ? 8.25 18.984 6.168 1 98.31 90 VAL B O 1
ATOM 2760 N N . ASP B 1 91 ? 6.809 18.078 4.781 1 97.5 91 ASP B N 1
ATOM 2761 C CA . ASP B 1 91 ? 7.527 16.859 4.43 1 97.5 91 ASP B CA 1
ATOM 2762 C C . ASP B 1 91 ? 7.75 16.766 2.92 1 97.5 91 ASP B C 1
ATOM 2764 O O . ASP B 1 91 ? 6.812 16.516 2.162 1 97.5 91 ASP B O 1
ATOM 2768 N N . PRO B 1 92 ? 8.961 16.984 2.51 1 97.12 92 PRO B N 1
ATOM 2769 C CA . PRO B 1 92 ? 9.219 17.031 1.069 1 97.12 92 PRO B CA 1
ATOM 2770 C C . PRO B 1 92 ? 9 15.68 0.387 1 97.12 92 PRO B C 1
ATOM 2772 O O . PRO B 1 92 ? 8.695 15.625 -0.807 1 97.12 92 PRO B O 1
ATOM 2775 N N . LEU B 1 93 ? 9.203 14.656 1.104 1 94.81 93 LEU B N 1
ATOM 2776 C CA . LEU B 1 93 ? 9.07 13.312 0.56 1 94.81 93 LEU B CA 1
ATOM 2777 C C . LEU B 1 93 ? 8.703 12.312 1.656 1 94.81 93 LEU B C 1
ATOM 2779 O O . LEU B 1 93 ? 9.586 11.781 2.336 1 94.81 93 LEU B O 1
ATOM 2783 N N . ASP B 1 94 ? 7.449 12.086 1.777 1 94 94 ASP B N 1
ATOM 2784 C CA . ASP B 1 94 ? 7.004 11.008 2.656 1 94 94 ASP B CA 1
ATOM 2785 C C . ASP B 1 94 ? 6.949 9.68 1.906 1 94 94 ASP B C 1
ATOM 2787 O O . ASP B 1 94 ? 6.391 9.602 0.809 1 94 94 ASP B O 1
ATOM 2791 N N . GLY B 1 95 ? 7.461 8.617 2.553 1 91.25 95 GLY B N 1
ATOM 2792 C CA . GLY B 1 95 ? 7.566 7.324 1.889 1 91.25 95 GLY B CA 1
ATOM 2793 C C . GLY B 1 95 ? 8.922 7.086 1.252 1 91.25 95 GLY B C 1
ATOM 2794 O O . GLY B 1 95 ? 9.008 6.504 0.169 1 91.25 95 GLY B O 1
ATOM 2795 N N . THR B 1 96 ? 9.945 7.516 1.867 1 85.06 96 THR B N 1
ATOM 2796 C CA . THR B 1 96 ? 11.305 7.41 1.348 1 85.06 96 THR B CA 1
ATOM 2797 C C . THR B 1 96 ? 11.672 5.949 1.086 1 85.06 96 THR B C 1
ATOM 2799 O O . THR B 1 96 ? 12.328 5.641 0.092 1 85.06 96 THR B O 1
ATOM 2802 N N . GLU B 1 97 ? 11.211 5.086 1.93 1 83.44 97 GLU B N 1
ATOM 2803 C CA . GLU B 1 97 ? 11.477 3.664 1.745 1 83.44 97 GLU B CA 1
ATOM 2804 C C . GLU B 1 97 ? 10.836 3.141 0.464 1 83.44 97 GLU B C 1
ATOM 2806 O O . GLU B 1 97 ? 11.383 2.252 -0.194 1 83.44 97 GLU B O 1
ATOM 2811 N N . ASN B 1 98 ? 9.734 3.686 0.15 1 89.31 98 ASN B N 1
ATOM 2812 C CA . ASN B 1 98 ? 8.977 3.25 -1.021 1 89.31 98 ASN B CA 1
ATOM 2813 C C . ASN B 1 98 ? 9.609 3.758 -2.314 1 89.31 98 ASN B C 1
ATOM 2815 O O . ASN B 1 98 ? 9.344 3.223 -3.391 1 89.31 98 ASN B O 1
ATOM 2819 N N . MET B 1 99 ? 10.398 4.797 -2.246 1 84.19 99 MET B N 1
ATOM 2820 C CA . MET B 1 99 ? 11.039 5.398 -3.414 1 84.19 99 MET B CA 1
ATOM 2821 C C . MET B 1 99 ? 11.891 4.379 -4.156 1 84.19 99 MET B C 1
ATOM 2823 O O . MET B 1 99 ? 11.992 4.422 -5.383 1 84.19 99 MET B O 1
ATOM 2827 N N . THR B 1 100 ? 12.453 3.455 -3.398 1 77.62 100 THR B N 1
ATOM 2828 C CA . THR B 1 100 ? 13.32 2.457 -4.02 1 77.62 100 THR B CA 1
ATOM 2829 C C . THR B 1 100 ? 12.719 1.061 -3.873 1 77.62 100 THR B C 1
ATOM 2831 O O . THR B 1 100 ? 13.398 0.061 -4.125 1 77.62 100 THR B O 1
ATOM 2834 N N . GLY B 1 101 ? 11.555 1.021 -3.508 1 84.38 101 GLY B N 1
ATOM 2835 C CA . GLY B 1 101 ? 10.922 -0.261 -3.252 1 84.38 101 GLY B CA 1
ATOM 2836 C C . GLY B 1 101 ? 9.445 -0.273 -3.605 1 84.38 101 GLY B C 1
ATOM 2837 O O . GLY B 1 101 ? 9.055 0.19 -4.68 1 84.38 101 GLY B O 1
ATOM 2838 N N . TYR B 1 102 ? 8.781 -0.961 -2.781 1 89.81 102 TYR B N 1
ATOM 2839 C CA . TYR B 1 102 ? 7.344 -1.165 -2.91 1 89.81 102 TYR B CA 1
ATOM 2840 C C . TYR B 1 102 ? 6.645 -0.969 -1.571 1 89.81 102 TYR B C 1
ATOM 2842 O O . TYR B 1 102 ? 7.215 -1.255 -0.517 1 89.81 102 TYR B O 1
ATOM 2850 N N . PRO B 1 103 ? 5.41 -0.289 -1.661 1 94.44 103 PRO B N 1
ATOM 2851 C CA . PRO B 1 103 ? 4.551 0.016 -2.807 1 94.44 103 PRO B CA 1
ATOM 2852 C C . PRO B 1 103 ? 4.855 1.376 -3.43 1 94.44 103 PRO B C 1
ATOM 2854 O O . PRO B 1 103 ? 5.609 2.166 -2.855 1 94.44 103 PRO B O 1
ATOM 2857 N N . PRO B 1 104 ? 4.285 1.606 -4.68 1 93.62 104 PRO B N 1
ATOM 2858 C CA . PRO B 1 104 ? 4.512 2.891 -5.348 1 93.62 104 PRO B CA 1
ATOM 2859 C C . PRO B 1 104 ? 3.67 4.02 -4.754 1 93.62 104 PRO B C 1
ATOM 2861 O O . PRO B 1 104 ? 2.844 4.609 -5.457 1 93.62 104 PRO B O 1
ATOM 2864 N N . LEU B 1 105 ? 3.979 4.336 -3.512 1 95.44 105 LEU B N 1
ATOM 2865 C CA . LEU B 1 105 ? 3.291 5.363 -2.736 1 95.44 105 LEU B CA 1
ATOM 2866 C C . LEU B 1 105 ? 4.289 6.324 -2.1 1 95.44 105 LEU B C 1
ATOM 2868 O O . LEU B 1 105 ? 5.141 5.906 -1.309 1 95.44 105 LEU B O 1
ATOM 2872 N N . LEU B 1 106 ? 4.27 7.535 -2.496 1 94.88 106 LEU B N 1
ATOM 2873 C CA . LEU B 1 106 ? 5.023 8.633 -1.897 1 94.88 106 LEU B CA 1
ATOM 2874 C C . LEU B 1 106 ? 4.285 9.953 -2.064 1 94.88 106 LEU B C 1
ATOM 2876 O O . LEU B 1 106 ? 3.365 10.055 -2.881 1 94.88 106 LEU B O 1
ATOM 2880 N N . ALA B 1 107 ? 4.672 10.914 -1.241 1 97.38 107 ALA B N 1
ATOM 2881 C CA . ALA B 1 107 ? 3.898 12.148 -1.314 1 97.38 107 ALA B CA 1
ATOM 2882 C C . ALA B 1 107 ? 4.707 13.336 -0.8 1 97.38 107 ALA B C 1
ATOM 2884 O O . ALA B 1 107 ? 5.648 13.156 -0.023 1 97.38 107 ALA B O 1
ATOM 2885 N N . VAL B 1 108 ? 4.32 14.5 -1.293 1 98.31 108 VAL B N 1
ATOM 2886 C CA . VAL B 1 108 ? 4.715 15.789 -0.738 1 98.31 108 VAL B CA 1
ATOM 2887 C C . VAL B 1 108 ? 3.629 16.312 0.203 1 98.31 108 VAL B C 1
ATOM 2889 O O . VAL B 1 108 ? 2.441 16.25 -0.124 1 98.31 108 VAL B O 1
ATOM 2892 N N . SER B 1 109 ? 4.059 16.766 1.37 1 98.69 109 SER B N 1
ATOM 2893 C CA . SER B 1 109 ? 3.104 17.266 2.348 1 98.69 109 SER B CA 1
ATOM 2894 C C . SER B 1 109 ? 3.42 18.703 2.734 1 98.69 109 SER B C 1
ATOM 2896 O O . SER B 1 109 ? 4.543 19.016 3.141 1 98.69 109 SER B O 1
ATOM 2898 N N . ILE B 1 110 ? 2.438 19.609 2.561 1 98.75 110 ILE B N 1
ATOM 2899 C CA . ILE B 1 110 ? 2.551 21 2.938 1 98.75 110 ILE B CA 1
ATOM 2900 C C . ILE B 1 110 ? 1.426 21.375 3.904 1 98.75 110 ILE B C 1
ATOM 2902 O O . ILE B 1 110 ? 0.249 21.344 3.539 1 98.75 110 ILE B O 1
ATOM 2906 N N . GLY B 1 111 ? 1.828 21.719 5.109 1 98.25 111 GLY B N 1
ATOM 2907 C CA . GLY B 1 111 ? 0.871 22.188 6.098 1 98.25 111 GLY B CA 1
ATOM 2908 C C . GLY B 1 111 ? 1.157 23.594 6.578 1 98.25 111 GLY B C 1
ATOM 2909 O O . GLY B 1 111 ? 2.291 24.078 6.488 1 98.25 111 GLY B O 1
ATOM 2910 N N . LEU B 1 112 ? 0.112 24.297 7.027 1 97.81 112 LEU B N 1
ATOM 2911 C CA . LEU B 1 112 ? 0.246 25.594 7.691 1 97.81 112 LEU B CA 1
ATOM 2912 C C . LEU B 1 112 ? -0.353 25.547 9.094 1 97.81 112 LEU B C 1
ATOM 2914 O O . LEU B 1 112 ? -1.513 25.172 9.266 1 97.81 112 LEU B O 1
ATOM 2918 N N . LEU B 1 113 ? 0.475 25.891 10.039 1 97.12 113 LEU B N 1
ATOM 2919 C CA . LEU B 1 113 ? 0.012 26.094 11.406 1 97.12 113 LEU B CA 1
ATOM 2920 C C . LEU B 1 113 ? -0.271 27.562 11.672 1 97.12 113 LEU B C 1
ATOM 2922 O O . LEU B 1 113 ? 0.494 28.438 11.242 1 97.12 113 LEU B O 1
ATOM 2926 N N . ARG B 1 114 ? -1.351 27.859 12.281 1 96.88 114 ARG B N 1
ATOM 2927 C CA . ARG B 1 114 ? -1.662 29.172 12.844 1 96.88 114 ARG B CA 1
ATOM 2928 C C . ARG B 1 114 ? -1.903 29.062 14.352 1 96.88 114 ARG B C 1
ATOM 2930 O O . ARG B 1 114 ? -2.869 28.438 14.789 1 96.88 114 ARG B O 1
ATOM 2937 N N . ASN B 1 115 ? -0.982 29.672 15.109 1 96.19 115 ASN B N 1
ATOM 2938 C CA . ASN B 1 115 ? -1.032 29.594 16.562 1 96.19 115 ASN B CA 1
ATOM 2939 C C . ASN B 1 115 ? -1.135 28.141 17.031 1 96.19 115 ASN B C 1
ATOM 2941 O O . ASN B 1 115 ? -1.98 27.812 17.875 1 96.19 115 ASN B O 1
ATOM 2945 N N . GLY B 1 116 ? -0.398 27.25 16.312 1 95.12 116 GLY B N 1
ATOM 2946 C CA . GLY B 1 116 ? -0.281 25.859 16.703 1 95.12 116 GLY B CA 1
ATOM 2947 C C . GLY B 1 116 ? -1.396 24.984 16.156 1 95.12 116 GLY B C 1
ATOM 2948 O O . GLY B 1 116 ? -1.419 23.781 16.406 1 95.12 116 GLY B O 1
ATOM 2949 N N . LYS B 1 117 ? -2.316 25.562 15.438 1 95.88 117 LYS B N 1
ATOM 2950 C CA . LYS B 1 117 ? -3.443 24.812 14.891 1 95.88 117 LYS B CA 1
ATOM 2951 C C . LYS B 1 117 ? -3.289 24.609 13.383 1 95.88 117 LYS B C 1
ATOM 2953 O O . LYS B 1 117 ? -2.996 25.562 12.648 1 95.88 117 LYS B O 1
ATOM 2958 N N . PRO B 1 118 ? -3.48 23.375 12.938 1 97.19 118 PRO B N 1
ATOM 2959 C CA . PRO B 1 118 ? -3.459 23.172 11.492 1 97.19 118 PRO B CA 1
ATOM 2960 C C . PRO B 1 118 ? -4.602 23.875 10.773 1 97.19 118 PRO B C 1
ATOM 2962 O O . PRO B 1 118 ? -5.773 23.609 11.055 1 97.19 118 PRO B O 1
ATOM 2965 N N . VAL B 1 119 ? -4.285 24.734 9.734 1 96.88 119 VAL B N 1
ATOM 2966 C CA . VAL B 1 119 ? -5.344 25.531 9.125 1 96.88 119 VAL B CA 1
ATOM 2967 C C . VAL B 1 119 ? -5.359 25.297 7.613 1 96.88 119 VAL B C 1
ATOM 2969 O O . VAL B 1 119 ? -6.32 25.656 6.934 1 96.88 119 VAL B O 1
ATOM 2972 N N . LEU B 1 120 ? -4.32 24.75 7.098 1 97.75 120 LEU B N 1
ATOM 2973 C CA . LEU B 1 120 ? -4.207 24.453 5.676 1 97.75 120 LEU B CA 1
ATOM 2974 C C . LEU B 1 120 ? -3.363 23.203 5.445 1 97.75 120 LEU B C 1
ATOM 2976 O O . LEU B 1 120 ? -2.371 22.984 6.141 1 97.75 120 LEU B O 1
ATOM 2980 N N . GLY B 1 121 ? -3.777 22.391 4.465 1 98.44 121 GLY B N 1
ATOM 2981 C CA . GLY B 1 121 ? -3.018 21.219 4.066 1 98.44 121 GLY B CA 1
ATOM 2982 C C . GLY B 1 121 ? -3.127 20.922 2.584 1 98.44 121 GLY B C 1
ATOM 2983 O O . GLY B 1 121 ? -4.219 20.969 2.014 1 98.44 121 GLY B O 1
ATOM 2984 N N . VAL B 1 122 ? -1.98 20.688 2.012 1 98.75 122 VAL B N 1
ATOM 2985 C CA . VAL B 1 122 ? -1.899 20.203 0.636 1 98.75 122 VAL B CA 1
ATOM 2986 C C . VAL B 1 122 ? -0.975 19 0.566 1 98.75 122 VAL B C 1
ATOM 2988 O O . VAL B 1 122 ? 0.158 19.047 1.052 1 98.75 122 VAL B O 1
ATOM 2991 N N . ILE B 1 123 ? -1.493 17.938 0.058 1 98.81 123 ILE B N 1
ATOM 2992 C CA . ILE B 1 123 ? -0.726 16.719 -0.151 1 98.81 123 ILE B CA 1
ATOM 2993 C C . ILE B 1 123 ? -0.788 16.312 -1.622 1 98.81 123 ILE B C 1
ATOM 2995 O O . ILE B 1 123 ? -1.856 16.344 -2.236 1 98.81 123 ILE B O 1
ATOM 2999 N N . TYR B 1 124 ? 0.383 16 -2.156 1 98.75 124 TYR B N 1
ATOM 3000 C CA . TYR B 1 124 ? 0.435 15.609 -3.562 1 98.75 124 TYR B CA 1
ATOM 3001 C C . TYR B 1 124 ? 1.152 14.273 -3.73 1 98.75 124 TYR B C 1
ATOM 3003 O O . TYR B 1 124 ? 2.277 14.102 -3.256 1 98.75 124 TYR B O 1
ATOM 3011 N N . ASP B 1 125 ? 0.449 13.32 -4.297 1 97.44 125 ASP B N 1
ATOM 3012 C CA . ASP B 1 125 ? 0.987 12.039 -4.73 1 97.44 125 ASP B CA 1
ATOM 3013 C C . ASP B 1 125 ? 1.442 12.094 -6.188 1 97.44 125 ASP B C 1
ATOM 3015 O O . ASP B 1 125 ? 0.627 11.961 -7.102 1 97.44 125 ASP B O 1
ATOM 3019 N N . PRO B 1 126 ? 2.758 12.258 -6.426 1 96.25 126 PRO B N 1
ATOM 3020 C CA . PRO B 1 126 ? 3.238 12.445 -7.797 1 96.25 126 PRO B CA 1
ATOM 3021 C C . PRO B 1 126 ? 3.172 11.164 -8.625 1 96.25 126 PRO B C 1
ATOM 3023 O O . PRO B 1 126 ? 3.24 11.219 -9.852 1 96.25 126 PRO B O 1
ATOM 3026 N N . ILE B 1 127 ? 3.062 10.031 -8.016 1 93.56 127 ILE B N 1
ATOM 3027 C CA . ILE B 1 127 ? 3.029 8.766 -8.734 1 93.56 127 ILE B CA 1
ATOM 3028 C C . ILE B 1 127 ? 1.661 8.57 -9.383 1 93.56 127 ILE B C 1
ATOM 3030 O O . ILE B 1 127 ? 1.568 8.148 -10.539 1 93.56 127 ILE B O 1
ATOM 3034 N N . HIS B 1 128 ? 0.664 8.961 -8.672 1 93.31 128 HIS B N 1
ATOM 3035 C CA . HIS B 1 128 ? -0.689 8.758 -9.172 1 93.31 128 HIS B CA 1
ATOM 3036 C C . HIS B 1 128 ? -1.313 10.07 -9.633 1 93.31 128 HIS B C 1
ATOM 3038 O O . HIS B 1 128 ? -2.471 10.094 -10.055 1 93.31 128 HIS B O 1
ATOM 3044 N N . ASP B 1 129 ? -0.575 11.117 -9.523 1 95 129 ASP B N 1
ATOM 3045 C CA . ASP B 1 129 ? -1.041 12.453 -9.891 1 95 129 ASP B CA 1
ATOM 3046 C C . ASP B 1 129 ? -2.338 12.797 -9.164 1 95 129 ASP B C 1
ATOM 3048 O O . ASP B 1 129 ? -3.324 13.188 -9.797 1 95 129 ASP B O 1
ATOM 3052 N N . THR B 1 130 ? -2.33 12.617 -7.926 1 95.88 130 THR B N 1
ATOM 3053 C CA . THR B 1 130 ? -3.475 12.922 -7.074 1 95.88 130 THR B CA 1
ATOM 3054 C C . THR B 1 130 ? -3.139 14.055 -6.105 1 95.88 130 THR B C 1
ATOM 3056 O O . THR B 1 130 ? -2.135 13.984 -5.391 1 95.88 130 THR B O 1
ATOM 3059 N N . LEU B 1 131 ? -3.951 15.07 -6.109 1 98.12 131 LEU B N 1
ATOM 3060 C CA . LEU B 1 131 ? -3.723 16.234 -5.262 1 98.12 131 LEU B CA 1
ATOM 3061 C C . LEU B 1 131 ? -4.871 16.422 -4.273 1 98.12 131 LEU B C 1
ATOM 3063 O O . LEU B 1 131 ? -6.039 16.438 -4.672 1 98.12 131 LEU B O 1
ATOM 3067 N N . TYR B 1 132 ? -4.508 16.5 -3 1 97.88 132 TYR B N 1
ATOM 3068 C CA . TYR B 1 132 ? -5.441 16.797 -1.919 1 97.88 132 TYR B CA 1
ATOM 3069 C C . TYR B 1 132 ? -5.223 18.203 -1.379 1 97.88 132 TYR B C 1
ATOM 3071 O O . TYR B 1 132 ? -4.082 18.609 -1.151 1 97.88 132 TYR B O 1
ATOM 3079 N N . SER B 1 133 ? -6.27 18.953 -1.205 1 98.06 133 SER B N 1
ATOM 3080 C CA . SER B 1 133 ? -6.125 20.297 -0.666 1 98.06 133 SER B CA 1
ATOM 3081 C C . SER B 1 133 ? -7.297 20.672 0.242 1 98.06 133 SER B C 1
ATOM 3083 O O . SER B 1 133 ? -8.453 20.359 -0.068 1 98.06 133 SER B O 1
ATOM 3085 N N . ALA B 1 134 ? -6.941 21.219 1.367 1 97.19 134 ALA B N 1
ATOM 3086 C CA . ALA B 1 134 ? -7.934 21.625 2.357 1 97.19 134 ALA B CA 1
ATOM 3087 C C . ALA B 1 134 ? -7.492 22.875 3.098 1 97.19 134 ALA B C 1
ATOM 3089 O O . ALA B 1 134 ? -6.305 23.062 3.379 1 97.19 134 ALA B O 1
ATOM 3090 N N . GLN B 1 135 ? -8.445 23.719 3.371 1 95.5 135 GLN B N 1
ATOM 3091 C CA . GLN B 1 135 ? -8.266 24.906 4.195 1 95.5 135 GLN B CA 1
ATOM 3092 C C . GLN B 1 135 ? -9.398 25.047 5.215 1 95.5 135 GLN B C 1
ATOM 3094 O O . GLN B 1 135 ? -10.547 24.734 4.918 1 95.5 135 GLN B O 1
ATOM 3099 N N . GLU B 1 136 ? -8.984 25.484 6.363 1 91.19 136 GLU B N 1
ATOM 3100 C CA . GLU B 1 136 ? -9.984 25.672 7.41 1 91.19 136 GLU B CA 1
ATOM 3101 C C . GLU B 1 136 ? -11.188 26.453 6.895 1 91.19 136 GLU B C 1
ATOM 3103 O O . GLU B 1 136 ? -11.031 27.406 6.141 1 91.19 136 GLU B O 1
ATOM 3108 N N . GLU B 1 137 ? -12.406 26.047 7.262 1 86.31 137 GLU B N 1
ATOM 3109 C CA . GLU B 1 137 ? -13.688 26.672 6.945 1 86.31 137 GLU B CA 1
ATOM 3110 C C . GLU B 1 137 ? -14.047 26.469 5.477 1 86.31 137 GLU B C 1
ATOM 3112 O O . GLU B 1 137 ? -14.914 27.172 4.949 1 86.31 137 GLU B O 1
ATOM 3117 N N . HIS B 1 138 ? -13.289 25.672 4.777 1 89.38 138 HIS B N 1
ATOM 3118 C CA . HIS B 1 138 ? -13.609 25.281 3.414 1 89.38 138 HIS B CA 1
ATOM 3119 C C . HIS B 1 138 ? -13.828 23.766 3.32 1 89.38 138 HIS B C 1
ATOM 3121 O O . HIS B 1 138 ? -14.281 23.141 4.281 1 89.38 138 HIS B O 1
ATOM 3127 N N . GLN B 1 139 ? -13.664 23.25 2.094 1 91.31 139 GLN B N 1
ATOM 3128 C CA . GLN B 1 139 ? -13.883 21.828 1.866 1 91.31 139 GLN B CA 1
ATOM 3129 C C . GLN B 1 139 ? -12.602 21.141 1.402 1 91.31 139 GLN B C 1
ATOM 3131 O O . GLN B 1 139 ? -11.695 21.797 0.881 1 91.31 139 GLN B O 1
ATOM 3136 N N . LEU B 1 140 ? -12.531 19.938 1.673 1 95.38 140 LEU B N 1
ATOM 3137 C CA . LEU B 1 140 ? -11.453 19.141 1.101 1 95.38 140 LEU B CA 1
ATOM 3138 C C . LEU B 1 140 ? -11.734 18.828 -0.368 1 95.38 140 LEU B C 1
ATOM 3140 O O . LEU B 1 140 ? -12.852 18.469 -0.731 1 95.38 140 LEU B O 1
ATOM 3144 N N . LYS B 1 141 ? -10.688 19 -1.137 1 95.75 141 LYS B N 1
ATOM 3145 C CA . LYS B 1 141 ? -10.781 18.625 -2.547 1 95.75 141 LYS B CA 1
ATOM 3146 C C . LYS B 1 141 ? -9.719 17.594 -2.918 1 95.75 141 LYS B C 1
ATOM 3148 O O . LYS B 1 141 ? -8.586 17.672 -2.441 1 95.75 141 LYS B O 1
ATOM 3153 N N . ILE B 1 142 ? -10.125 16.672 -3.725 1 94.62 142 ILE B N 1
ATOM 3154 C CA . ILE B 1 142 ? -9.219 15.75 -4.398 1 94.62 142 ILE B CA 1
ATOM 3155 C C . ILE B 1 142 ? -9.258 15.992 -5.902 1 94.62 142 ILE B C 1
ATOM 3157 O O . ILE B 1 142 ? -10.297 15.812 -6.543 1 94.62 142 ILE B O 1
ATOM 3161 N N . ASN B 1 143 ? -8.156 16.422 -6.363 1 94.62 143 ASN B N 1
ATOM 3162 C CA . ASN B 1 143 ? -8.078 16.812 -7.766 1 94.62 143 ASN B CA 1
ATOM 3163 C C . ASN B 1 143 ? -9.227 17.75 -8.156 1 94.62 143 ASN B C 1
ATOM 3165 O O . ASN B 1 143 ? -9.859 17.562 -9.195 1 94.62 143 ASN B O 1
ATOM 3169 N N . GLY B 1 144 ? -9.484 18.594 -7.301 1 93 144 GLY B N 1
ATOM 3170 C CA . GLY B 1 144 ? -10.445 19.656 -7.574 1 93 144 GLY B CA 1
ATOM 3171 C C . GLY B 1 144 ? -11.867 19.266 -7.211 1 93 144 GLY B C 1
ATOM 3172 O O . GLY B 1 144 ? -12.766 20.109 -7.223 1 93 144 GLY B O 1
ATOM 3173 N N . GLU B 1 145 ? -12.164 18.078 -6.828 1 92.75 145 GLU B N 1
ATOM 3174 C CA . GLU B 1 145 ? -13.5 17.625 -6.48 1 92.75 145 GLU B CA 1
ATOM 3175 C C . GLU B 1 145 ? -13.672 17.5 -4.969 1 92.75 145 GLU B C 1
ATOM 3177 O O . GLU B 1 145 ? -12.82 16.906 -4.293 1 92.75 145 GLU B O 1
ATOM 3182 N N . VAL B 1 146 ? -14.812 17.969 -4.5 1 93.94 146 VAL B N 1
ATOM 3183 C CA . VAL B 1 146 ? -15.07 17.953 -3.062 1 93.94 146 VAL B CA 1
ATOM 3184 C C . VAL B 1 146 ? -15.297 16.531 -2.588 1 93.94 146 VAL B C 1
ATOM 3186 O O . VAL B 1 146 ? -15.961 15.734 -3.27 1 93.94 146 VAL B O 1
ATOM 3189 N N . THR B 1 147 ? -14.703 16.203 -1.45 1 91.56 147 THR B N 1
ATOM 3190 C CA . THR B 1 147 ? -14.914 14.914 -0.822 1 91.56 147 THR B CA 1
ATOM 3191 C C . THR B 1 147 ? -14.953 15.047 0.697 1 91.56 147 THR B C 1
ATOM 3193 O O . THR B 1 147 ? -14.68 16.125 1.238 1 91.56 147 THR B O 1
ATOM 3196 N N . ARG B 1 148 ? -15.43 13.938 1.341 1 92.75 148 ARG B N 1
ATOM 3197 C CA . ARG B 1 148 ? -15.555 13.93 2.795 1 92.75 148 ARG B CA 1
ATOM 3198 C 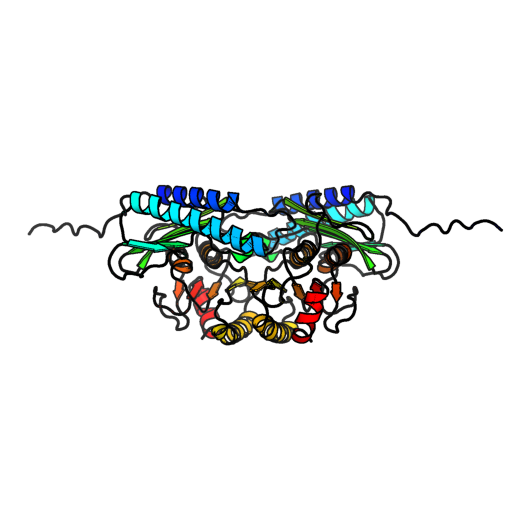C . ARG B 1 148 ? -15.258 12.547 3.363 1 92.75 148 ARG B C 1
ATOM 3200 O O . ARG B 1 148 ? -15.227 11.562 2.625 1 92.75 148 ARG B O 1
ATOM 3207 N N . VAL B 1 149 ? -15.008 12.539 4.633 1 92.62 149 VAL B N 1
ATOM 3208 C CA . VAL B 1 149 ? -14.82 11.273 5.344 1 92.62 149 VAL B CA 1
ATOM 3209 C C . VAL B 1 149 ? -16.047 10.391 5.164 1 92.62 149 VAL B C 1
ATOM 3211 O O . VAL B 1 149 ? -17.172 10.891 5.047 1 92.62 149 VAL B O 1
ATOM 3214 N N . ARG B 1 150 ? -15.781 9.109 5.145 1 85.62 150 ARG B N 1
ATOM 3215 C CA . ARG B 1 150 ? -16.906 8.172 5.043 1 85.62 150 ARG B CA 1
ATOM 3216 C C . ARG B 1 150 ? -17.688 8.125 6.352 1 85.62 150 ARG B C 1
ATOM 3218 O O . ARG B 1 150 ? -17.109 7.898 7.418 1 85.62 150 ARG B O 1
ATOM 3225 N N . SER B 1 151 ? -18.938 8.469 6.398 1 72.62 151 SER B N 1
ATOM 3226 C CA . SER B 1 151 ? -19.766 8.602 7.598 1 72.62 151 SER B CA 1
ATOM 3227 C C . SER B 1 151 ? -20.109 7.242 8.188 1 72.62 151 SER B C 1
ATOM 3229 O O . SER B 1 151 ? -20.219 7.098 9.406 1 72.62 151 SER B O 1
ATOM 3231 N N . SER B 1 152 ? -20.609 6.234 7.551 1 61.72 152 SER B N 1
ATOM 3232 C CA . SER B 1 152 ? -21.297 5.195 8.312 1 61.72 152 SER B CA 1
ATOM 3233 C C . SER B 1 152 ? -20.844 3.805 7.883 1 61.72 152 SER B C 1
ATOM 3235 O O . SER B 1 152 ? -21.656 3 7.418 1 61.72 152 SER B O 1
ATOM 3237 N N . PRO B 1 153 ? -19.438 3.578 8.086 1 66.81 153 PRO B N 1
ATOM 3238 C CA . PRO B 1 153 ? -19.219 2.154 7.82 1 66.81 153 PRO B CA 1
ATOM 3239 C C . PRO B 1 153 ? -19.453 1.281 9.047 1 66.81 153 PRO B C 1
ATOM 3241 O O . PRO B 1 153 ? -19.344 1.761 10.18 1 66.81 153 PRO B O 1
ATOM 3244 N N . GLU B 1 154 ? -20.203 0.223 9.016 1 85.56 154 GLU B N 1
ATOM 3245 C CA . GLU B 1 154 ? -20.141 -0.786 10.07 1 85.56 154 GLU B CA 1
ATOM 3246 C C . GLU B 1 154 ? -18.703 -1.05 10.5 1 85.56 154 GLU B C 1
ATOM 3248 O O . GLU B 1 154 ? -17.844 -1.339 9.664 1 85.56 154 GLU B O 1
ATOM 3253 N N . PRO B 1 155 ? -18.438 -0.794 11.781 1 89.56 155 PRO B N 1
ATOM 3254 C CA . PRO B 1 155 ? -17.062 -0.989 12.266 1 89.56 155 PRO B CA 1
ATOM 3255 C C . PRO B 1 155 ? -16.438 -2.295 11.773 1 89.56 155 PRO B C 1
ATOM 3257 O O . PRO B 1 155 ? -15.25 -2.342 11.477 1 89.56 155 PRO B O 1
ATOM 3260 N N . ALA B 1 156 ? -17.281 -3.307 11.625 1 89.25 156 ALA B N 1
ATOM 3261 C CA . ALA B 1 156 ? -16.781 -4.617 11.219 1 89.25 156 ALA B CA 1
ATOM 3262 C C . ALA B 1 156 ? -16.328 -4.602 9.766 1 89.25 156 ALA B C 1
ATOM 3264 O O . ALA B 1 156 ? -15.617 -5.504 9.32 1 89.25 156 ALA B O 1
ATOM 3265 N N . ASN B 1 157 ? -16.703 -3.6 9.023 1 87.19 157 ASN B N 1
ATOM 3266 C CA . ASN B 1 157 ? -16.328 -3.492 7.621 1 87.19 157 ASN B CA 1
ATOM 3267 C C . ASN B 1 157 ? -15.195 -2.486 7.418 1 87.19 157 ASN B C 1
ATOM 3269 O O . ASN B 1 157 ? -14.836 -2.174 6.281 1 87.19 157 ASN B O 1
ATOM 3273 N N . ALA B 1 158 ? -14.555 -2.057 8.484 1 91.5 158 ALA B N 1
ATOM 3274 C CA . ALA B 1 158 ? -13.57 -0.977 8.43 1 91.5 158 ALA B CA 1
ATOM 3275 C C . ALA B 1 158 ? -12.242 -1.473 7.859 1 91.5 158 ALA B C 1
ATOM 3277 O O . ALA B 1 158 ? -11.805 -2.58 8.172 1 91.5 158 ALA B O 1
ATOM 3278 N N . VAL B 1 159 ? -11.766 -0.715 7.02 1 92.5 159 VAL B N 1
ATOM 3279 C CA . VAL B 1 159 ? -10.367 -0.863 6.613 1 92.5 159 VAL B CA 1
ATOM 3280 C C . VAL B 1 159 ? -9.5 0.137 7.375 1 92.5 159 VAL B C 1
ATOM 3282 O O . VAL B 1 159 ? -9.672 1.351 7.234 1 92.5 159 VAL B O 1
ATOM 3285 N N . VAL B 1 160 ? -8.562 -0.403 8.125 1 95.06 160 VAL B N 1
ATOM 3286 C CA . VAL B 1 160 ? -7.805 0.413 9.07 1 95.06 160 VAL B CA 1
ATOM 3287 C C . VAL B 1 160 ? -6.348 0.504 8.609 1 95.06 160 VAL B C 1
ATOM 3289 O O . VAL B 1 160 ? -5.723 -0.513 8.305 1 95.06 160 VAL B O 1
ATOM 3292 N N . GLY B 1 161 ? -5.879 1.755 8.477 1 96 161 GLY B N 1
ATOM 3293 C CA . GLY B 1 161 ? -4.461 1.968 8.234 1 96 161 GLY B CA 1
ATOM 3294 C C . GLY B 1 161 ? -3.656 2.135 9.516 1 96 161 GLY B C 1
ATOM 3295 O O . GLY B 1 161 ? -4.133 2.738 10.477 1 96 161 GLY B O 1
ATOM 3296 N N . LEU B 1 162 ? -2.453 1.607 9.453 1 93.25 162 LEU B N 1
ATOM 3297 C CA . LEU B 1 162 ? -1.54 1.811 10.57 1 93.25 162 LEU B CA 1
ATOM 3298 C C . LEU B 1 162 ? -0.105 1.966 10.078 1 93.25 162 LEU B C 1
ATOM 3300 O O . LEU B 1 162 ? 0.22 1.56 8.961 1 93.25 162 LEU B O 1
ATOM 3304 N N . ASP B 1 163 ? 0.671 2.643 10.789 1 89.62 163 ASP B N 1
ATOM 3305 C CA . ASP B 1 163 ? 2.113 2.703 10.57 1 89.62 163 ASP B CA 1
ATOM 3306 C C . ASP B 1 163 ? 2.879 2.365 11.844 1 89.62 163 ASP B C 1
ATOM 3308 O O . ASP B 1 163 ? 2.566 2.887 12.922 1 89.62 163 ASP B O 1
ATOM 3312 N N . PHE B 1 164 ? 3.861 1.423 11.578 1 85.5 164 PHE B N 1
ATOM 3313 C CA . PHE B 1 164 ? 4.746 1.122 12.695 1 85.5 164 PHE B CA 1
ATOM 3314 C C . PHE B 1 164 ? 5.832 2.182 12.828 1 85.5 164 PHE B C 1
ATOM 3316 O O . PHE B 1 164 ? 6.438 2.586 11.828 1 85.5 164 PHE B O 1
ATOM 3323 N N . SER B 1 165 ? 5.848 2.883 13.852 1 73.06 165 SER B N 1
ATOM 3324 C CA . SER B 1 165 ? 6.867 3.904 14.07 1 73.06 165 SER B CA 1
ATOM 3325 C C . SER B 1 165 ? 8.273 3.33 13.914 1 73.06 165 SER B C 1
ATOM 3327 O O . SER B 1 165 ? 8.484 2.131 14.109 1 73.06 165 SER B O 1
ATOM 3329 N N . SER B 1 166 ? 9.172 4.156 13.406 1 68.12 166 SER B N 1
ATOM 3330 C CA . SER B 1 166 ? 10.57 3.77 13.328 1 68.12 166 SER B CA 1
ATOM 3331 C C . SER B 1 166 ? 11.164 3.562 14.719 1 68.12 166 SER B C 1
ATOM 3333 O O . SER B 1 166 ? 12.242 2.98 14.859 1 68.12 166 SER B O 1
ATOM 3335 N N . GLU B 1 167 ? 10.391 4.066 15.695 1 71.25 167 GLU B N 1
ATOM 3336 C CA . GLU B 1 167 ? 10.828 3.875 17.078 1 71.25 167 GLU B CA 1
ATOM 3337 C C . GLU B 1 167 ? 10.461 2.486 17.578 1 71.25 167 GLU B C 1
ATOM 3339 O O . GLU B 1 167 ? 9.312 2.244 17.969 1 71.25 167 GLU B O 1
ATOM 3344 N N . MET B 1 168 ? 11.414 1.661 17.797 1 71.56 168 MET B N 1
ATOM 3345 C CA . MET B 1 168 ? 11.25 0.243 18.109 1 71.56 168 MET B CA 1
ATOM 3346 C C . MET B 1 168 ? 10.492 0.055 19.422 1 71.56 168 MET B C 1
ATOM 3348 O O . MET B 1 168 ? 9.734 -0.908 19.578 1 71.56 168 MET B O 1
ATOM 3352 N N . HIS B 1 169 ? 10.703 1.056 20.312 1 77.12 169 HIS B N 1
ATOM 3353 C CA . HIS B 1 169 ? 10.125 0.884 21.641 1 77.12 169 HIS B CA 1
ATOM 3354 C C . HIS B 1 169 ? 8.602 0.99 21.594 1 77.12 169 HIS B C 1
ATOM 3356 O O . HIS B 1 169 ? 7.926 0.572 22.531 1 77.12 169 HIS B O 1
ATOM 3362 N N . THR B 1 170 ? 8.039 1.51 20.531 1 76.12 170 THR B N 1
ATOM 3363 C CA . THR B 1 170 ? 6.59 1.658 20.422 1 76.12 170 THR B CA 1
ATOM 3364 C C . THR B 1 170 ? 5.961 0.404 19.828 1 76.12 170 THR B C 1
ATOM 3366 O O . THR B 1 170 ? 4.742 0.224 19.891 1 76.12 170 THR B O 1
ATOM 3369 N N . ARG B 1 171 ? 6.738 -0.44 19.312 1 79.06 171 ARG B N 1
ATOM 3370 C CA . ARG B 1 171 ? 6.242 -1.522 18.469 1 79.06 171 ARG B CA 1
ATOM 3371 C C . ARG B 1 171 ? 5.43 -2.521 19.297 1 79.06 171 ARG B C 1
ATOM 3373 O O . ARG B 1 171 ? 4.367 -2.969 18.844 1 79.06 171 ARG B O 1
ATOM 3380 N N . PRO B 1 172 ? 5.852 -2.857 20.547 1 80.44 172 PRO B N 1
ATOM 3381 C CA . PRO B 1 172 ? 5.031 -3.791 21.312 1 80.44 172 PRO B CA 1
ATOM 3382 C C . PRO B 1 172 ? 3.621 -3.26 21.578 1 80.44 172 PRO B C 1
ATOM 3384 O O . PRO B 1 172 ? 2.646 -4.004 21.469 1 80.44 172 PRO B O 1
ATOM 3387 N N . GLU B 1 173 ? 3.566 -2.01 21.906 1 83.31 173 GLU B N 1
ATOM 3388 C CA . GLU B 1 173 ? 2.258 -1.403 22.125 1 83.31 173 GLU B CA 1
ATOM 3389 C C . GLU B 1 173 ? 1.416 -1.411 20.859 1 83.31 173 GLU B C 1
ATOM 3391 O O . GLU B 1 173 ? 0.223 -1.716 20.891 1 83.31 173 GLU B O 1
ATOM 3396 N N . THR B 1 174 ? 2.037 -1.093 19.797 1 86.12 174 THR B N 1
ATOM 3397 C CA . THR B 1 174 ? 1.344 -1.07 18.5 1 86.12 174 THR B CA 1
ATOM 3398 C C . THR B 1 174 ? 0.843 -2.465 18.141 1 86.12 174 THR B C 1
ATOM 3400 O O . THR B 1 174 ? -0.253 -2.611 17.594 1 86.12 174 THR B O 1
ATOM 3403 N N . LEU B 1 175 ? 1.593 -3.428 18.516 1 88.44 175 LEU B N 1
ATOM 3404 C CA . LEU B 1 175 ? 1.211 -4.809 18.234 1 88.44 175 LEU B CA 1
ATOM 3405 C C . LEU B 1 175 ? -0.013 -5.211 19.047 1 88.44 175 LEU B C 1
ATOM 3407 O O . LEU B 1 175 ? -0.895 -5.91 18.547 1 88.44 175 LEU B O 1
ATOM 3411 N N . GLY B 1 176 ? -0.002 -4.84 20.281 1 87.88 176 GLY B N 1
ATOM 3412 C CA . GLY B 1 176 ? -1.184 -5.082 21.094 1 87.88 176 GLY B CA 1
ATOM 3413 C C . GLY B 1 176 ? -2.434 -4.426 20.531 1 87.88 176 GLY B C 1
ATOM 3414 O O . GLY B 1 176 ? -3.498 -5.047 20.484 1 87.88 176 GLY B O 1
ATOM 3415 N N . GLN B 1 177 ? -2.324 -3.219 20.125 1 89.69 177 GLN B N 1
ATOM 3416 C CA . GLN B 1 177 ? -3.426 -2.494 19.5 1 89.69 177 GLN B CA 1
ATOM 3417 C C . GLN B 1 177 ? -3.893 -3.193 18.219 1 89.69 177 GLN B C 1
ATOM 3419 O O . GLN B 1 177 ? -5.094 -3.375 18.016 1 89.69 177 GLN B O 1
ATOM 3424 N N . LEU B 1 178 ? -2.924 -3.57 17.5 1 90.38 178 LEU B N 1
ATOM 3425 C CA . LEU B 1 178 ? -3.215 -4.258 16.234 1 90.38 178 LEU B CA 1
ATOM 3426 C C . LEU B 1 178 ? -3.986 -5.547 16.5 1 90.38 178 LEU B C 1
ATOM 3428 O O . LEU B 1 178 ? -4.934 -5.863 15.766 1 90.38 178 LEU B O 1
ATOM 3432 N N . SER B 1 179 ? -3.592 -6.258 17.469 1 90.81 179 SER B N 1
ATOM 3433 C CA . SER B 1 179 ? -4.27 -7.504 17.812 1 90.81 179 SER B CA 1
ATOM 3434 C C . SER B 1 179 ? -5.75 -7.266 18.094 1 90.81 179 SER B C 1
ATOM 3436 O O . SER B 1 179 ? -6.602 -8.047 17.656 1 90.81 179 SER B O 1
ATOM 3438 N N . ARG B 1 180 ? -6.035 -6.242 18.75 1 91.81 180 ARG B N 1
ATOM 3439 C CA . ARG B 1 180 ? -7.418 -5.918 19.078 1 91.81 180 ARG B CA 1
ATOM 3440 C C . ARG B 1 180 ? -8.172 -5.414 17.844 1 91.81 180 ARG B C 1
ATOM 3442 O O . ARG B 1 180 ? -9.32 -5.793 17.625 1 91.81 180 ARG B O 1
ATOM 3449 N N . ILE B 1 181 ? -7.547 -4.652 17.047 1 92.06 181 ILE B N 1
ATOM 3450 C CA . ILE B 1 181 ? -8.148 -4.086 15.852 1 92.06 181 ILE B CA 1
ATOM 3451 C C . ILE B 1 181 ? -8.5 -5.207 14.875 1 92.06 181 ILE B C 1
ATOM 3453 O O . ILE B 1 181 ? -9.555 -5.188 14.242 1 92.06 181 ILE B O 1
ATOM 3457 N N . LEU B 1 182 ? -7.605 -6.148 14.797 1 90.5 182 LEU B N 1
ATOM 3458 C CA . LEU B 1 182 ? -7.77 -7.242 13.844 1 90.5 182 LEU B CA 1
ATOM 3459 C C . LEU B 1 182 ? -8.984 -8.094 14.195 1 90.5 182 LEU B C 1
ATOM 3461 O O . LEU B 1 182 ? -9.5 -8.828 13.352 1 90.5 182 LEU B O 1
ATOM 3465 N N . GLN B 1 183 ? -9.43 -7.992 15.367 1 88.88 183 GLN B N 1
ATOM 3466 C CA . GLN B 1 183 ? -10.609 -8.742 15.781 1 88.88 183 GLN B CA 1
ATOM 3467 C C . GLN B 1 183 ? -11.891 -8.039 15.336 1 88.88 183 GLN B C 1
ATOM 3469 O O . GLN B 1 183 ? -12.969 -8.641 15.336 1 88.88 183 GLN B O 1
ATOM 3474 N N . GLN B 1 184 ? -11.742 -6.887 14.945 1 89.12 184 GLN B N 1
ATOM 3475 C CA . GLN B 1 184 ? -12.938 -6.098 14.664 1 89.12 184 GLN B CA 1
ATOM 3476 C C . GLN B 1 184 ? -12.945 -5.625 13.211 1 89.12 184 GLN B C 1
ATOM 3478 O O . GLN B 1 184 ? -13.984 -5.656 12.547 1 89.12 184 GLN B O 1
ATOM 3483 N N . ALA B 1 185 ? -11.812 -5.238 12.727 1 90.75 185 ALA B N 1
ATOM 3484 C CA . ALA B 1 185 ? -11.719 -4.609 11.414 1 90.75 185 ALA B CA 1
ATOM 3485 C C . ALA B 1 185 ? -11.781 -5.652 10.305 1 90.75 185 ALA B C 1
ATOM 3487 O O . ALA B 1 185 ? -11.391 -6.805 10.5 1 90.75 185 ALA B O 1
ATOM 3488 N N . ARG B 1 186 ? -12.242 -5.203 9.18 1 87.25 186 ARG B N 1
ATOM 3489 C CA . ARG B 1 186 ? -12.25 -6.062 8 1 87.25 186 ARG B CA 1
ATOM 3490 C C . ARG B 1 186 ? -10.828 -6.281 7.48 1 87.25 186 ARG B C 1
ATOM 3492 O O . ARG B 1 186 ? -10.477 -7.395 7.086 1 87.25 186 ARG B O 1
ATOM 3499 N N . ALA B 1 187 ? -10.117 -5.23 7.488 1 90 187 ALA B N 1
ATOM 3500 C CA . ALA B 1 187 ? -8.758 -5.305 6.961 1 90 187 ALA B CA 1
ATOM 3501 C C . ALA B 1 187 ? -7.871 -4.238 7.598 1 90 187 ALA B C 1
ATOM 3503 O O . ALA B 1 187 ? -8.359 -3.217 8.078 1 90 187 ALA B O 1
ATOM 3504 N N . VAL B 1 188 ? -6.59 -4.551 7.566 1 93.25 188 VAL B N 1
ATOM 3505 C CA . VAL B 1 188 ? -5.578 -3.607 8.031 1 93.25 188 VAL B CA 1
ATOM 3506 C C . VAL B 1 188 ? -4.539 -3.381 6.934 1 93.25 188 VAL B C 1
ATOM 3508 O O . VAL B 1 188 ? -4.164 -4.316 6.227 1 93.25 188 VAL B O 1
ATOM 3511 N N . LYS B 1 189 ? -4.156 -2.156 6.797 1 95.94 189 LYS B N 1
ATOM 3512 C CA . LYS B 1 189 ? -3.146 -1.782 5.809 1 95.94 189 LYS B CA 1
ATOM 3513 C C . LYS B 1 189 ? -1.95 -1.107 6.473 1 95.94 189 LYS B C 1
ATOM 3515 O O . LYS B 1 189 ? -2.119 -0.256 7.352 1 95.94 189 LYS B O 1
ATOM 3520 N N . VAL B 1 190 ? -0.769 -1.521 6.105 1 95.81 190 VAL B N 1
ATOM 3521 C CA . VAL B 1 190 ? 0.487 -0.869 6.465 1 95.81 190 VAL B CA 1
ATOM 3522 C C . VAL B 1 190 ? 1.221 -0.432 5.199 1 95.81 190 VAL B C 1
ATOM 3524 O O . VAL B 1 190 ? 1.866 -1.247 4.535 1 95.81 190 VAL B O 1
ATOM 3527 N N . LEU B 1 191 ? 1.21 0.86 4.961 1 95.88 191 LEU B N 1
ATOM 3528 C CA . LEU B 1 191 ? 1.603 1.348 3.643 1 95.88 191 LEU B CA 1
ATOM 3529 C C . LEU B 1 191 ? 2.932 2.092 3.713 1 95.88 191 LEU B C 1
ATOM 3531 O O . LEU B 1 191 ? 3.592 2.291 2.689 1 95.88 191 LEU B O 1
ATOM 3535 N N . GLY B 1 192 ? 3.268 2.613 4.836 1 93.25 192 GLY B N 1
ATOM 3536 C CA . GLY B 1 192 ? 4.543 3.289 5.027 1 93.25 192 GLY B CA 1
ATOM 3537 C C . GLY B 1 192 ? 4.508 4.75 4.617 1 93.25 192 GLY B C 1
ATOM 3538 O O . GLY B 1 192 ? 5.559 5.371 4.434 1 93.25 192 GLY B O 1
ATOM 3539 N N . VAL B 1 193 ? 3.338 5.27 4.398 1 95.25 193 VAL B N 1
ATOM 3540 C CA . VAL B 1 193 ? 3.17 6.668 4.016 1 95.25 193 VAL B CA 1
ATOM 3541 C C . VAL B 1 193 ? 2.029 7.289 4.816 1 95.25 193 VAL B C 1
ATOM 3543 O O . VAL B 1 193 ? 0.924 7.469 4.301 1 95.25 193 VAL B O 1
ATOM 3546 N N . PRO B 1 194 ? 2.326 7.754 6.023 1 95.31 194 PRO B N 1
ATOM 3547 C CA . PRO B 1 194 ? 1.269 8.266 6.895 1 95.31 194 PRO B CA 1
ATOM 3548 C C . PRO B 1 194 ? 0.547 9.477 6.301 1 95.31 194 PRO B C 1
ATOM 3550 O O . PRO B 1 194 ? -0.651 9.656 6.531 1 95.31 194 PRO B O 1
ATOM 3553 N N . VAL B 1 195 ? 1.254 10.289 5.547 1 96.69 195 VAL B N 1
ATOM 3554 C CA . VAL B 1 195 ? 0.664 11.469 4.93 1 96.69 195 VAL B CA 1
ATOM 3555 C C . VAL B 1 195 ? -0.478 11.055 4.004 1 96.69 195 VAL B C 1
ATOM 3557 O O . VAL B 1 195 ? -1.57 11.625 4.062 1 96.69 195 VAL B O 1
ATOM 3560 N N . LEU B 1 196 ? -0.228 10.07 3.244 1 97.69 196 LEU B N 1
ATOM 3561 C CA . LEU B 1 196 ? -1.263 9.594 2.332 1 97.69 196 LEU B CA 1
ATOM 3562 C C . LEU B 1 196 ? -2.355 8.852 3.092 1 97.69 196 LEU B C 1
ATOM 3564 O O . LEU B 1 196 ? -3.529 8.906 2.715 1 97.69 196 LEU B O 1
ATOM 3568 N N . SER B 1 197 ? -1.999 8.148 4.109 1 97.44 197 SER B N 1
ATOM 3569 C CA . SER B 1 197 ? -3.004 7.461 4.91 1 97.44 197 SER B CA 1
ATOM 3570 C C . SER B 1 197 ? -4.012 8.445 5.5 1 97.44 197 SER B C 1
ATOM 3572 O O . SER B 1 197 ? -5.219 8.211 5.441 1 97.44 197 SER B O 1
ATOM 3574 N N . LEU B 1 198 ? -3.514 9.523 6.016 1 97.75 198 LEU B N 1
ATOM 3575 C CA . LEU B 1 198 ? -4.402 10.539 6.562 1 97.75 198 LEU B CA 1
ATOM 3576 C C . LEU B 1 198 ? -5.262 11.156 5.465 1 97.75 198 LEU B C 1
ATOM 3578 O O . LEU B 1 198 ? -6.461 11.375 5.656 1 97.75 198 LEU B O 1
ATOM 3582 N N . ALA B 1 199 ? -4.637 11.477 4.352 1 97.69 199 ALA B N 1
ATOM 3583 C CA . ALA B 1 199 ? -5.379 12.039 3.225 1 97.69 199 ALA B CA 1
ATOM 3584 C C . ALA B 1 199 ? -6.508 11.102 2.793 1 97.69 199 ALA B C 1
ATOM 3586 O O . ALA B 1 199 ? -7.605 11.555 2.469 1 97.69 199 ALA B O 1
ATOM 3587 N N . GLU B 1 200 ? -6.238 9.844 2.822 1 95.81 200 GLU B N 1
ATOM 3588 C CA . GLU B 1 200 ? -7.207 8.867 2.324 1 95.81 200 GLU B CA 1
ATOM 3589 C C . GLU B 1 200 ? -8.305 8.609 3.352 1 95.81 200 GLU B C 1
ATOM 3591 O O . GLU B 1 200 ? -9.43 8.258 2.99 1 95.81 200 GLU B O 1
ATOM 3596 N N . VAL B 1 201 ? -8.008 8.781 4.609 1 96.19 201 VAL B N 1
ATOM 3597 C CA . VAL B 1 201 ? -9.078 8.82 5.602 1 96.19 201 VAL B CA 1
ATOM 3598 C C . VAL B 1 201 ? -10 10.008 5.316 1 96.19 201 VAL B C 1
ATOM 3600 O O . VAL B 1 201 ? -11.219 9.852 5.273 1 96.19 201 VAL B O 1
ATOM 3603 N N . ALA B 1 202 ? -9.383 11.156 5.148 1 96.69 202 ALA B N 1
ATOM 3604 C CA . ALA B 1 202 ? -10.148 12.367 4.875 1 96.69 202 ALA B CA 1
ATOM 3605 C C . ALA B 1 202 ? -11.016 12.195 3.629 1 96.69 202 ALA B C 1
ATOM 3607 O O . ALA B 1 202 ? -12.133 12.703 3.568 1 96.69 202 ALA B O 1
ATOM 3608 N N . ALA B 1 203 ? -10.523 11.469 2.705 1 93.69 203 ALA B N 1
ATOM 3609 C CA . ALA B 1 203 ? -11.203 11.297 1.424 1 93.69 203 ALA B CA 1
ATOM 3610 C C . ALA B 1 203 ? -12.227 10.172 1.495 1 93.69 203 ALA B C 1
ATOM 3612 O O . ALA B 1 203 ? -12.93 9.906 0.519 1 93.69 203 ALA B O 1
ATOM 3613 N N . GLY B 1 204 ? -12.25 9.453 2.533 1 91.19 204 GLY B N 1
ATOM 3614 C CA . GLY B 1 204 ? -13.242 8.406 2.719 1 91.19 204 GLY B CA 1
ATOM 3615 C C . GLY B 1 204 ? -12.836 7.082 2.098 1 91.19 204 GLY B C 1
ATOM 3616 O O . GLY B 1 204 ? -13.68 6.199 1.904 1 91.19 204 GLY B O 1
ATOM 3617 N N . ARG B 1 205 ? -11.594 6.941 1.798 1 90.94 205 ARG B N 1
ATOM 3618 C CA . ARG B 1 205 ? -11.141 5.715 1.15 1 90.94 205 ARG B CA 1
ATOM 3619 C C . ARG B 1 205 ? -10.375 4.828 2.131 1 90.94 205 ARG B C 1
ATOM 3621 O O . ARG B 1 205 ? -10.07 3.674 1.824 1 90.94 205 ARG B O 1
ATOM 3628 N N . LEU B 1 206 ? -10.055 5.293 3.244 1 93.31 206 LEU B N 1
ATOM 3629 C CA . LEU B 1 206 ? -9.688 4.586 4.469 1 93.31 206 LEU B CA 1
ATOM 3630 C C . LEU B 1 206 ? -10.625 4.969 5.613 1 93.31 206 LEU B C 1
ATOM 3632 O O . LEU B 1 206 ? -11.062 6.117 5.707 1 93.31 206 LEU B O 1
ATOM 3636 N N . ASP B 1 207 ? -10.906 4.043 6.469 1 93.94 207 ASP B N 1
ATOM 3637 C CA . ASP B 1 207 ? -11.914 4.316 7.488 1 93.94 207 ASP B CA 1
ATOM 3638 C C . ASP B 1 207 ? -11.273 4.867 8.758 1 93.94 207 ASP B C 1
ATOM 3640 O O . ASP B 1 207 ? -11.898 5.641 9.492 1 93.94 207 ASP B O 1
ATOM 3644 N N . LEU B 1 208 ? -10.156 4.398 9.008 1 96 208 LEU B N 1
ATOM 3645 C CA . LEU B 1 208 ? -9.445 4.789 10.219 1 96 208 LEU B CA 1
ATOM 3646 C C . LEU B 1 208 ? -7.934 4.676 10.023 1 96 208 LEU B C 1
ATOM 3648 O O . LEU B 1 208 ? -7.461 3.781 9.312 1 96 208 LEU B O 1
ATOM 3652 N N . PHE B 1 209 ? -7.23 5.617 10.609 1 97.12 209 PHE B N 1
ATOM 3653 C CA . PHE B 1 209 ? -5.777 5.555 10.648 1 97.12 209 PHE B CA 1
ATOM 3654 C C . PHE B 1 209 ? -5.266 5.836 12.062 1 97.12 209 PHE B C 1
ATOM 3656 O O . PHE B 1 209 ? -5.773 6.727 12.742 1 97.12 209 PHE B O 1
ATOM 3663 N N . PHE B 1 210 ? -4.285 5.059 12.477 1 94.88 210 PHE B N 1
ATOM 3664 C CA . PHE B 1 210 ? -3.664 5.355 13.758 1 94.88 210 PHE B CA 1
ATOM 3665 C C . PHE B 1 210 ? -2.16 5.113 13.703 1 94.88 210 PHE B C 1
ATOM 3667 O O . PHE B 1 210 ? -1.688 4.289 12.922 1 94.88 210 PHE B O 1
ATOM 3674 N N . ARG B 1 211 ? -1.453 5.801 14.469 1 93.06 211 ARG B N 1
ATOM 3675 C CA . ARG B 1 211 ? 0.003 5.762 14.57 1 93.06 211 ARG B CA 1
ATOM 3676 C C . ARG B 1 211 ? 0.472 6.219 15.945 1 93.06 211 ARG B C 1
ATOM 3678 O O . ARG B 1 211 ? 0.05 7.27 16.438 1 93.06 211 ARG B O 1
ATOM 3685 N N . PRO B 1 212 ? 1.384 5.465 16.562 1 87.75 212 PRO B N 1
ATOM 3686 C CA . PRO B 1 212 ? 1.798 5.781 17.938 1 87.75 212 PRO B CA 1
ATOM 3687 C C . PRO B 1 212 ? 2.754 6.973 18 1 87.75 212 PRO B C 1
ATOM 3689 O O . PRO B 1 212 ? 2.916 7.578 19.062 1 87.75 212 PRO B O 1
ATOM 3692 N N . SER B 1 213 ? 3.457 7.207 16.969 1 82.62 213 SER B N 1
ATOM 3693 C CA . SER B 1 213 ? 4.395 8.328 16.969 1 82.62 213 SER B CA 1
ATOM 3694 C C . SER B 1 213 ? 4.09 9.297 15.836 1 82.62 213 SER B C 1
ATOM 3696 O O . SER B 1 213 ? 3.727 8.875 14.734 1 82.62 213 SER B O 1
ATOM 3698 N N . THR B 1 214 ? 4.227 10.555 16.328 1 79.19 214 THR B N 1
ATOM 3699 C CA . THR B 1 214 ? 3.85 11.57 15.352 1 79.19 214 THR B CA 1
ATOM 3700 C C . THR B 1 214 ? 5.004 12.539 15.102 1 79.19 214 THR B C 1
ATOM 3702 O O . THR B 1 214 ? 5.723 12.906 16.031 1 79.19 214 THR B O 1
ATOM 3705 N N . LYS B 1 215 ? 5.258 12.789 13.938 1 87.62 215 LYS B N 1
ATOM 3706 C CA . LYS B 1 215 ? 6.074 13.914 13.492 1 87.62 215 LYS B CA 1
ATOM 3707 C C . LYS B 1 215 ? 5.215 14.992 12.844 1 87.62 215 LYS B C 1
ATOM 3709 O O . LYS B 1 215 ? 4.324 14.688 12.047 1 87.62 215 LYS B O 1
ATOM 3714 N N . ALA B 1 216 ? 5.496 16.203 13.242 1 91.62 216 ALA B N 1
ATOM 3715 C CA . ALA B 1 216 ? 4.66 17.312 12.781 1 91.62 216 ALA B CA 1
ATOM 3716 C C . ALA B 1 216 ? 4.547 17.312 11.258 1 91.62 216 ALA B C 1
ATOM 3718 O O . ALA B 1 216 ? 3.451 17.469 10.711 1 91.62 216 ALA B O 1
ATOM 3719 N N . ALA B 1 217 ? 5.656 17.125 10.602 1 94.38 217 ALA B N 1
ATOM 3720 C CA . ALA B 1 217 ? 5.695 17.188 9.148 1 94.38 217 ALA B CA 1
ATOM 3721 C C . ALA B 1 217 ? 4.77 16.141 8.523 1 94.38 217 ALA B C 1
ATOM 3723 O O . ALA B 1 217 ? 4.23 16.359 7.434 1 94.38 217 ALA B O 1
ATOM 3724 N N . ASP B 1 218 ? 4.473 15.102 9.258 1 93.94 218 ASP B N 1
ATOM 3725 C CA . ASP B 1 218 ? 3.645 14.008 8.75 1 93.94 218 ASP B CA 1
ATOM 3726 C C . ASP B 1 218 ? 2.17 14.25 9.062 1 93.94 218 ASP B C 1
ATOM 3728 O O . ASP B 1 218 ? 1.292 13.617 8.477 1 93.94 218 ASP B O 1
ATOM 3732 N N . MET B 1 219 ? 1.906 15.133 9.977 1 96.31 219 MET B N 1
ATOM 3733 C CA . MET B 1 219 ? 0.566 15.117 10.555 1 96.31 219 MET B CA 1
ATOM 3734 C C . MET B 1 219 ? -0.209 16.375 10.18 1 96.31 219 MET B C 1
ATOM 3736 O O . MET B 1 219 ? -1.409 16.312 9.906 1 96.31 219 MET B O 1
ATOM 3740 N N . VAL B 1 220 ? 0.415 17.5 10.109 1 97.44 220 VAL B N 1
ATOM 3741 C CA . VAL B 1 220 ? -0.25 18.812 10.109 1 97.44 220 VAL B CA 1
ATOM 3742 C C . VAL B 1 220 ? -1.212 18.891 8.93 1 97.44 220 VAL B C 1
ATOM 3744 O O . VAL B 1 220 ? -2.4 19.172 9.109 1 97.44 220 VAL B O 1
ATOM 3747 N N . ALA B 1 221 ? -0.726 18.625 7.723 1 98.31 221 ALA B N 1
ATOM 3748 C CA . ALA B 1 221 ? -1.575 18.719 6.535 1 98.31 221 ALA B CA 1
ATOM 3749 C C . ALA B 1 221 ? -2.742 17.734 6.629 1 98.31 221 ALA B C 1
ATOM 3751 O O . ALA B 1 221 ? -3.893 18.109 6.387 1 98.31 221 ALA B O 1
ATOM 3752 N N . GLY B 1 222 ? -2.441 16.516 7.012 1 98.25 222 GLY B N 1
ATOM 3753 C CA . GLY B 1 222 ? -3.461 15.484 7.09 1 98.25 222 GLY B CA 1
ATOM 3754 C C . GLY B 1 222 ? -4.512 15.758 8.148 1 98.25 222 GLY B C 1
ATOM 3755 O O . GLY B 1 222 ? -5.699 15.5 7.93 1 98.25 222 GLY B O 1
ATOM 3756 N N . VAL B 1 223 ? -4.102 16.266 9.281 1 98.19 223 VAL B N 1
ATOM 3757 C CA . VAL B 1 223 ? -5.031 16.578 10.359 1 98.19 223 VAL B CA 1
ATOM 3758 C C . VAL B 1 223 ? -6.02 17.656 9.891 1 98.19 223 VAL B C 1
ATOM 3760 O O . VAL B 1 223 ? -7.227 17.531 10.109 1 98.19 223 VAL B O 1
ATOM 3763 N N . CYS B 1 224 ? -5.508 18.672 9.266 1 98.19 224 CYS B N 1
ATOM 3764 C CA . CYS B 1 224 ? -6.383 19.703 8.703 1 98.19 224 CYS B CA 1
ATOM 3765 C C . CYS B 1 224 ? -7.402 19.078 7.75 1 98.19 224 CYS B C 1
ATOM 3767 O O . CYS B 1 224 ? -8.594 19.375 7.836 1 98.19 224 CYS B O 1
ATOM 3769 N N . MET B 1 225 ? -6.953 18.172 6.914 1 98.31 225 MET B N 1
ATOM 3770 C CA . MET B 1 225 ? -7.809 17.562 5.906 1 98.31 225 MET B CA 1
ATOM 3771 C C . MET B 1 225 ? -8.922 16.75 6.559 1 98.31 225 MET B C 1
ATOM 3773 O O . MET B 1 225 ? -10.086 16.875 6.172 1 98.31 225 MET B O 1
ATOM 3777 N N . VAL B 1 226 ? -8.586 15.922 7.508 1 97.94 226 VAL B N 1
ATOM 3778 C CA . VAL B 1 226 ? -9.562 15.055 8.148 1 97.94 226 VAL B CA 1
ATOM 3779 C C . VAL B 1 226 ? -10.617 15.906 8.859 1 97.94 226 VAL B C 1
ATOM 3781 O O . VAL B 1 226 ? -11.82 15.656 8.719 1 97.94 226 VAL B O 1
ATOM 3784 N N . ARG B 1 227 ? -10.219 16.938 9.516 1 97.69 227 ARG B N 1
ATOM 3785 C CA . ARG B 1 227 ? -11.148 17.797 10.234 1 97.69 227 ARG B CA 1
ATOM 3786 C C . ARG B 1 227 ? -12.062 18.547 9.273 1 97.69 227 ARG B C 1
ATOM 3788 O O . ARG B 1 227 ? -13.289 18.562 9.453 1 97.69 227 ARG B O 1
ATOM 3795 N N . VAL B 1 228 ? -11.508 19.078 8.234 1 96.88 228 VAL B N 1
ATOM 3796 C CA . VAL B 1 228 ? -12.25 19.859 7.25 1 96.88 228 VAL B CA 1
ATOM 3797 C C . VAL B 1 228 ? -13.25 18.953 6.527 1 96.88 228 VAL B C 1
ATOM 3799 O O . VAL B 1 228 ? -14.344 19.406 6.16 1 96.88 228 VAL B O 1
ATOM 3802 N N . SER B 1 229 ? -12.945 17.719 6.426 1 96 229 SER B N 1
ATOM 3803 C CA . SER B 1 229 ? -13.797 16.781 5.695 1 96 229 SER B CA 1
ATOM 3804 C C . SER B 1 229 ? -14.875 16.188 6.594 1 96 229 SER B C 1
ATOM 3806 O O . SER B 1 229 ? -15.672 15.352 6.156 1 96 229 SER B O 1
ATOM 3808 N N . GLY B 1 230 ? -14.914 16.594 7.824 1 95.31 230 GLY B N 1
ATOM 3809 C CA . GLY B 1 230 ? -15.961 16.172 8.734 1 95.31 230 GLY B CA 1
ATOM 3810 C C . GLY B 1 230 ? -15.539 15.039 9.656 1 95.31 230 GLY B C 1
ATOM 3811 O O . GLY B 1 230 ? -16.359 14.5 10.398 1 95.31 230 GLY B O 1
ATOM 3812 N N . GLY B 1 231 ? -14.266 14.719 9.602 1 96.62 231 GLY B N 1
ATOM 3813 C CA . GLY B 1 231 ? -13.75 13.68 10.477 1 96.62 231 GLY B CA 1
ATOM 3814 C C . GLY B 1 231 ? -13.242 14.219 11.805 1 96.62 231 GLY B C 1
ATOM 3815 O O . GLY B 1 231 ? -13.414 15.406 12.102 1 96.62 231 GLY B O 1
ATOM 3816 N N . LYS B 1 232 ? -12.758 13.266 12.594 1 97 232 LYS B N 1
ATOM 3817 C CA . LYS B 1 232 ? -12.18 13.578 13.891 1 97 232 LYS B CA 1
ATOM 3818 C C . LYS B 1 232 ? -10.742 13.062 13.992 1 97 232 LYS B C 1
ATOM 3820 O O . LYS B 1 232 ? -10.414 12.023 13.414 1 97 232 LYS B O 1
ATOM 3825 N N . VAL B 1 233 ? -9.945 13.812 14.68 1 98.12 233 VAL B N 1
ATOM 3826 C CA . VAL B 1 233 ? -8.578 13.406 14.984 1 98.12 233 VAL B CA 1
ATOM 3827 C C . VAL B 1 233 ? -8.336 13.516 16.484 1 98.12 233 VAL B C 1
ATOM 3829 O O . VAL B 1 233 ? -8.484 14.594 17.078 1 98.12 233 VAL B O 1
ATOM 3832 N N . VAL B 1 234 ? -7.957 12.406 17.078 1 97.62 234 VAL B N 1
ATOM 3833 C CA . VAL B 1 234 ? -7.738 12.375 18.531 1 97.62 234 VAL B CA 1
ATOM 3834 C C . VAL B 1 234 ? -6.422 11.672 18.828 1 97.62 234 VAL B C 1
ATOM 3836 O O . VAL B 1 234 ? -5.812 11.07 17.953 1 97.62 234 VAL B O 1
ATOM 3839 N N . ASP B 1 235 ? -5.953 11.883 20.047 1 95.25 235 ASP B N 1
ATOM 3840 C CA . ASP B 1 235 ? -4.793 11.125 20.5 1 95.25 235 ASP B CA 1
ATOM 3841 C C . ASP B 1 235 ? -5.223 9.82 21.172 1 95.25 235 ASP B C 1
ATOM 3843 O O . ASP B 1 235 ? -6.391 9.438 21.109 1 95.25 235 ASP B O 1
ATOM 3847 N N . TYR B 1 236 ? -4.301 9.078 21.75 1 91.5 236 TYR B N 1
ATOM 3848 C CA . TYR B 1 236 ? -4.57 7.746 22.281 1 91.5 236 TYR B CA 1
ATOM 3849 C C . TYR B 1 236 ? -5.379 7.832 23.562 1 91.5 236 TYR B C 1
ATOM 3851 O O . TYR B 1 236 ? -5.898 6.82 24.047 1 91.5 236 TYR B O 1
ATOM 3859 N N . GLU B 1 237 ? -5.539 9.016 24.094 1 92.38 237 GLU B N 1
ATOM 3860 C CA . GLU B 1 237 ? -6.379 9.219 25.281 1 92.38 237 GLU B CA 1
ATOM 3861 C C . GLU B 1 237 ? -7.789 9.656 24.891 1 92.38 237 GLU B C 1
ATOM 3863 O O . GLU B 1 237 ? -8.641 9.867 25.75 1 92.38 237 GLU B O 1
ATOM 3868 N N . GLY B 1 238 ? -8.016 9.828 23.625 1 94.12 238 GLY B N 1
ATOM 3869 C CA . GLY B 1 238 ? -9.312 10.242 23.125 1 94.12 238 GLY B CA 1
ATOM 3870 C C . GLY B 1 238 ? -9.492 11.75 23.109 1 94.12 238 GLY B C 1
ATOM 3871 O O . GLY B 1 238 ? -10.586 12.242 22.812 1 94.12 238 GLY B O 1
ATOM 3872 N N . MET B 1 239 ? -8.492 12.43 23.406 1 96.06 239 MET B N 1
ATOM 3873 C CA . MET B 1 239 ? -8.531 13.891 23.391 1 96.06 239 MET B CA 1
ATOM 3874 C C . MET B 1 239 ? -8.242 14.43 21.984 1 96.06 239 MET B C 1
ATOM 3876 O O . MET B 1 239 ? -7.562 13.773 21.203 1 96.06 239 MET B O 1
ATOM 3880 N N . GLU B 1 240 ? -8.766 15.641 21.75 1 97.19 240 GLU B N 1
ATOM 3881 C CA . GLU B 1 240 ? -8.469 16.266 20.453 1 97.19 240 GLU B CA 1
ATOM 3882 C C . GLU B 1 240 ? -6.969 16.344 20.203 1 97.19 240 GLU B C 1
ATOM 3884 O O . GLU B 1 240 ? -6.199 16.719 21.094 1 97.19 240 GLU B O 1
ATOM 3889 N N . TRP B 1 241 ? -6.555 15.969 19.047 1 97.19 241 TRP B N 1
ATOM 3890 C CA . TRP B 1 241 ? -5.137 15.922 18.703 1 97.19 241 TRP B CA 1
ATOM 3891 C C . TRP B 1 241 ? -4.551 17.328 18.641 1 97.19 241 TRP B C 1
ATOM 3893 O O . TRP B 1 241 ? -5.18 18.234 18.094 1 97.19 241 TRP B O 1
ATOM 3903 N N . THR B 1 242 ? -3.371 17.5 19.156 1 95.69 242 THR B N 1
ATOM 3904 C CA . THR B 1 242 ? -2.557 18.703 19.016 1 95.69 242 THR B CA 1
ATOM 3905 C C . THR B 1 242 ? -1.146 18.344 18.547 1 95.69 242 THR B C 1
ATOM 3907 O O . THR B 1 242 ? -0.787 17.172 18.5 1 95.69 242 THR B O 1
ATOM 3910 N N . ILE B 1 243 ? -0.391 19.328 18.234 1 93.5 243 ILE B N 1
ATOM 3911 C CA . ILE B 1 243 ? 0.968 19.125 17.734 1 93.5 243 ILE B CA 1
ATOM 3912 C C . ILE B 1 243 ? 1.817 18.469 18.828 1 93.5 243 ILE B C 1
ATOM 3914 O O . ILE B 1 243 ? 2.91 17.969 18.547 1 93.5 243 ILE B O 1
ATOM 3918 N N . HIS B 1 244 ? 1.341 18.406 20.047 1 91.69 244 HIS B N 1
ATOM 3919 C CA . HIS B 1 244 ? 2.072 17.844 21.172 1 91.69 244 HIS B CA 1
ATOM 3920 C C . HIS B 1 244 ? 1.597 16.422 21.484 1 91.69 244 HIS B C 1
ATOM 3922 O O . HIS B 1 244 ? 2.16 15.75 22.344 1 91.69 244 HIS B O 1
ATOM 3928 N N . SER B 1 245 ? 0.65 15.977 20.797 1 92.88 245 SER B N 1
ATOM 3929 C CA . SER B 1 245 ? 0.11 14.648 21.031 1 92.88 245 SER B CA 1
ATOM 3930 C C . SER B 1 245 ? 1.12 13.562 20.672 1 92.88 245 SER B C 1
ATOM 3932 O O . SER B 1 245 ? 1.835 13.68 19.672 1 92.88 245 SER B O 1
ATOM 3934 N N . LYS B 1 246 ? 1.294 12.414 21.391 1 84 246 LYS B N 1
ATOM 3935 C CA . LYS B 1 246 ? 2.236 11.32 21.172 1 84 246 LYS B CA 1
ATOM 3936 C C . LYS B 1 246 ? 1.701 10.336 20.141 1 84 246 LYS B C 1
ATOM 3938 O O . LYS B 1 246 ? 2.475 9.641 19.484 1 84 246 LYS B O 1
ATOM 3943 N N . GLY B 1 247 ? 0.422 10.328 19.844 1 91.06 247 GLY B N 1
ATOM 3944 C CA . GLY B 1 247 ? -0.217 9.453 18.875 1 91.06 247 GLY B CA 1
ATOM 3945 C C . GLY B 1 247 ? -1.41 10.094 18.203 1 91.06 247 GLY B C 1
ATOM 3946 O O . GLY B 1 247 ? -1.845 11.18 18.578 1 91.06 247 GLY B O 1
ATOM 3947 N N . ILE B 1 248 ? -1.771 9.383 17.188 1 95.56 248 ILE B N 1
ATOM 3948 C CA . ILE B 1 248 ? -2.877 9.953 16.422 1 95.56 248 ILE B CA 1
ATOM 3949 C C . ILE B 1 248 ? -3.859 8.844 16.047 1 95.56 248 ILE B C 1
ATOM 3951 O O . ILE B 1 248 ? -3.449 7.738 15.703 1 95.56 248 ILE B O 1
ATOM 3955 N N . ILE B 1 249 ? -5.102 9.102 16.172 1 96.56 249 ILE B N 1
ATOM 3956 C CA . ILE B 1 249 ? -6.219 8.32 15.648 1 96.56 249 ILE B CA 1
ATOM 3957 C C . ILE B 1 249 ? -7.125 9.227 14.812 1 96.56 249 ILE B C 1
ATOM 3959 O O . ILE B 1 249 ? -7.602 10.258 15.305 1 96.56 249 ILE B O 1
ATOM 3963 N N . ALA B 1 250 ? -7.281 8.906 13.578 1 97.69 250 ALA B N 1
ATOM 3964 C CA . ALA B 1 250 ? -8.07 9.734 12.672 1 97.69 250 ALA B CA 1
ATOM 3965 C C . ALA B 1 250 ? -9.164 8.914 11.992 1 97.69 250 ALA B C 1
ATOM 3967 O O . ALA B 1 250 ? -8.914 7.789 11.547 1 97.69 250 ALA B O 1
ATOM 3968 N N . GLY B 1 251 ? -10.359 9.352 11.914 1 96.56 251 GLY B N 1
ATOM 3969 C CA . GLY B 1 251 ? -11.516 8.719 11.305 1 96.56 251 GLY B CA 1
ATOM 3970 C C . GLY B 1 251 ? -12.812 9.477 11.531 1 96.56 251 GLY B C 1
ATOM 3971 O O . GLY B 1 251 ? -12.789 10.617 12.008 1 96.56 251 GLY B O 1
ATOM 3972 N N . SER B 1 252 ? -13.875 8.938 11.047 1 95.5 252 SER B N 1
ATOM 3973 C CA . SER B 1 252 ? -15.172 9.5 11.398 1 95.5 252 SER B CA 1
ATOM 3974 C C . SER B 1 252 ? -15.445 9.367 12.898 1 95.5 252 SER B C 1
ATOM 3976 O O . SER B 1 252 ? -14.781 8.594 13.586 1 95.5 252 SER B O 1
ATOM 3978 N N . SER B 1 253 ? -16.375 10.18 13.352 1 94.12 253 SER B N 1
ATOM 3979 C CA . SER B 1 253 ? -16.734 10.102 14.766 1 94.12 253 SER B CA 1
ATOM 3980 C C . SER B 1 253 ? -17.156 8.688 15.141 1 94.12 253 SER B C 1
ATOM 3982 O O . SER B 1 253 ? -16.766 8.188 16.203 1 94.12 253 SER B O 1
ATOM 3984 N N . ALA B 1 254 ? -17.906 8.055 14.305 1 93.12 254 ALA B N 1
ATOM 3985 C CA . ALA B 1 254 ? -18.375 6.699 14.562 1 93.12 254 ALA B CA 1
ATOM 3986 C C . ALA B 1 254 ? -17.219 5.715 14.656 1 93.12 254 ALA B C 1
ATOM 3988 O O . ALA B 1 254 ? -17.203 4.848 15.531 1 93.12 254 ALA B O 1
ATOM 3989 N N . MET B 1 255 ? -16.281 5.855 13.773 1 94.62 255 MET B N 1
ATOM 3990 C CA . MET B 1 255 ? -15.125 4.953 13.766 1 94.62 255 MET B CA 1
ATOM 3991 C C . MET B 1 255 ? -14.266 5.164 15.008 1 94.62 255 MET B C 1
ATOM 3993 O O . MET B 1 255 ? -13.789 4.199 15.609 1 94.62 255 MET B O 1
ATOM 3997 N N . ILE B 1 256 ? -14.055 6.418 15.359 1 95.12 256 ILE B N 1
ATOM 3998 C CA . ILE B 1 256 ? -13.266 6.719 16.547 1 95.12 256 ILE B CA 1
ATOM 3999 C C . ILE B 1 256 ? -13.938 6.098 17.781 1 95.12 256 ILE B C 1
ATOM 4001 O O . ILE B 1 256 ? -13.273 5.453 18.594 1 95.12 256 ILE B O 1
ATOM 4005 N N . GLU B 1 257 ? -15.172 6.242 17.906 1 93.62 257 GLU B N 1
ATOM 4006 C CA . GLU B 1 257 ? -15.906 5.684 19.047 1 93.62 257 GLU B CA 1
ATOM 4007 C C . GLU B 1 257 ? -15.781 4.164 19.094 1 93.62 257 GLU B C 1
ATOM 4009 O O . GLU B 1 257 ? -15.602 3.584 20.156 1 93.62 257 GLU B O 1
ATOM 4014 N N . ALA B 1 258 ? -15.828 3.572 17.984 1 94.38 258 ALA B N 1
ATOM 4015 C CA . ALA B 1 258 ? -15.828 2.113 17.906 1 94.38 258 ALA B CA 1
ATOM 4016 C C . ALA B 1 258 ? -14.445 1.546 18.188 1 94.38 258 ALA B C 1
ATOM 4018 O O . ALA B 1 258 ? -14.32 0.47 18.781 1 94.38 258 ALA B O 1
ATOM 4019 N N . TYR B 1 259 ? -13.406 2.26 17.75 1 95.12 259 TYR B N 1
ATOM 4020 C CA . TYR B 1 259 ? -12.094 1.632 17.75 1 95.12 259 TYR B CA 1
ATOM 4021 C C . TYR B 1 259 ? -11.219 2.197 18.859 1 95.12 259 TYR B C 1
ATOM 4023 O O . TYR B 1 259 ? -10.172 1.625 19.188 1 95.12 259 TYR B O 1
ATOM 4031 N N . LEU B 1 260 ? -11.578 3.309 19.469 1 94.75 260 LEU B N 1
ATOM 4032 C CA . LEU B 1 260 ? -10.789 3.918 20.531 1 94.75 260 LEU B CA 1
ATOM 4033 C C . LEU B 1 260 ? -10.523 2.92 21.656 1 94.75 260 LEU B C 1
ATOM 4035 O O . LEU B 1 260 ? -9.406 2.828 22.156 1 94.75 260 LEU B O 1
ATOM 4039 N N . PRO B 1 261 ? -11.406 2.059 22.062 1 92.88 261 PRO B N 1
ATOM 4040 C CA . PRO B 1 261 ? -11.148 1.088 23.141 1 92.88 261 PRO B CA 1
ATOM 4041 C C . PRO B 1 261 ? -10.062 0.08 22.766 1 92.88 261 PRO B C 1
ATOM 4043 O O . PRO B 1 261 ? -9.414 -0.484 23.641 1 92.88 261 PRO B O 1
ATOM 4046 N N . CYS B 1 262 ? -9.891 -0.164 21.453 1 91.25 262 CYS B N 1
ATOM 4047 C CA . CYS B 1 262 ? -8.859 -1.085 20.984 1 91.25 262 CYS B CA 1
ATOM 4048 C C . CYS B 1 262 ? -7.477 -0.463 21.125 1 91.25 262 CYS B C 1
ATOM 4050 O O . CYS B 1 262 ? -6.469 -1.172 21.109 1 91.25 262 CYS B O 1
ATOM 4052 N N . LEU B 1 263 ? -7.418 0.835 21.188 1 87.31 263 LEU B N 1
ATOM 4053 C CA . LEU B 1 263 ? -6.145 1.534 21.062 1 87.31 263 LEU B CA 1
ATOM 4054 C C . LEU B 1 263 ? -5.676 2.07 22.406 1 87.31 263 LEU B C 1
ATOM 4056 O O . LEU B 1 263 ? -4.547 2.543 22.531 1 87.31 263 LEU B O 1
ATOM 4060 N N . THR B 1 264 ? -6.586 2.092 23.406 1 77.38 264 THR B N 1
ATOM 4061 C CA . THR B 1 264 ? -6.277 2.568 24.75 1 77.38 264 THR B CA 1
ATOM 4062 C C . THR B 1 264 ? -6.039 1.398 25.688 1 77.38 264 THR B C 1
ATOM 4064 O O . THR B 1 264 ? -6.543 0.296 25.469 1 77.38 264 THR B O 1
#

Radius of gyration: 24.1 Å; Cα contacts (8 Å, |Δi|>4): 1216; chains: 2; bounding box: 47×104×58 Å

Nearest PDB structures (foldseek):
  3lv0-assembly1_B  TM=8.984E-01  e=8.374E-24  Bartonella henselae
  3lv0-assembly1_A  TM=8.692E-01  e=3.603E-24  Bartonella henselae
  2czi-assembly1_A-2  TM=9.215E-01  e=2.560E-21  Homo sapiens
  2pcr-assembly1_D  TM=9.062E-01  e=1.985E-20  Aquifex aeolicus VF5
  2pcr-assembly1_C  TM=8.730E-01  e=7.368E-19  Aquifex aeolicus VF5

Solvent-accessible surface area (backbone atoms only — not comparable to full-atom values): 26981 Å² total; per-residue (Å²): 136,79,80,73,73,72,74,69,93,70,73,70,92,52,63,68,66,59,56,50,50,51,37,50,55,36,22,50,52,39,48,73,66,50,51,90,64,77,79,72,53,63,83,54,38,58,49,50,45,48,52,33,36,52,54,20,37,53,52,49,52,58,51,48,39,70,69,54,75,58,47,65,30,34,67,86,82,36,70,71,88,60,62,70,52,51,29,40,31,24,20,51,54,38,20,60,74,20,53,71,34,60,54,89,50,44,31,24,32,39,14,31,27,49,49,49,37,52,40,25,13,35,37,23,25,55,79,76,70,44,40,38,39,23,37,67,96,48,59,19,24,51,72,83,39,75,42,35,29,52,72,80,71,55,63,58,67,26,39,32,38,40,47,83,53,91,51,68,85,52,45,66,60,51,48,54,26,45,58,46,40,62,75,43,33,60,38,68,33,22,74,60,30,65,45,56,49,34,46,29,20,15,47,36,35,29,43,29,34,39,29,66,59,67,50,66,36,49,38,35,19,24,53,26,25,19,46,43,18,65,23,40,52,20,22,64,85,69,42,77,53,52,87,80,40,58,24,42,36,37,18,20,62,60,47,43,68,70,45,46,72,41,62,87,136,79,81,73,73,72,75,67,92,72,73,71,93,54,63,68,66,58,55,51,50,51,37,52,53,35,22,50,51,38,49,73,68,50,52,88,64,74,78,71,53,64,81,53,39,59,49,50,46,48,52,35,35,51,56,21,36,53,52,47,52,57,53,48,40,70,71,55,76,60,47,65,31,32,66,87,82,36,70,71,88,61,61,68,52,53,30,42,30,24,21,50,54,39,19,60,73,20,53,72,34,61,53,89,50,46,31,24,31,40,16,31,28,49,49,49,36,51,39,25,13,33,37,22,26,54,80,75,71,43,39,38,39,23,37,67,96,49,60,19,22,50,73,82,39,78,42,35,30,52,71,80,71,56,64,57,67,27,38,33,36,37,48,82,54,92,51,69,86,51,45,66,59,50,48,55,25,46,56,46,40,63,74,43,34,59,40,67,34,22,74,63,28,64,45,58,49,34,46,31,20,15,48,35,37,29,43,29,34,40,29,68,62,66,51,67,36,50,38,35,20,23,53,25,26,20,44,43,18,66,24,39,51,19,22,64,85,68,42,77,54,53,86,79,40,58,22,41,36,36,20,21,64,64,46,45,68,69,45,46,70,40,62,88

Sequence (528 aa):
MENLKLKSFAQHDFPIEDIEQVARSAGSIIRAHYTRGVGCEFKSRRQVVTIADRESEQFLKETLLKLHPCHFYGEESGGIIIEQGDQWVVDPLDGTENMTGYPPLLAVSIGLLRNGKPVLGVIYDPIHDTLYSAQEEHQLKINGEVTRVR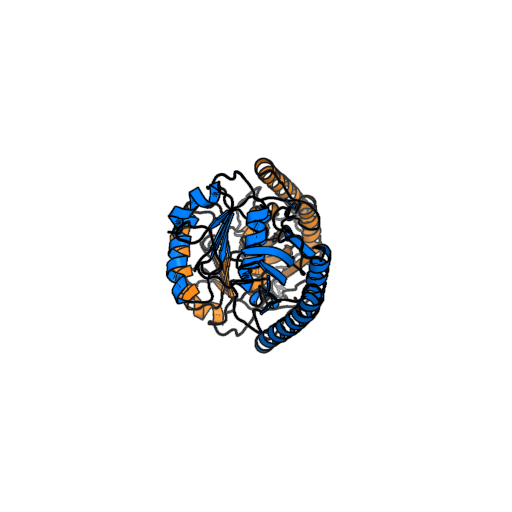SSPEPANAVVGLDFSSEMHTRPETLGQLSRILQQARAVKVLGVPVLSLAEVAAGRLDLFFRPSTKAADMVAGVCMVRVSGGKVVDYEGMEWTIHSKGIIAGSSAMIEAYLPCLTMENLKLKSFAQHDFPIEDIEQVARSAGSIIRAHYTRGVGCEFKSRRQVVTIADRESEQFLKETLLKLHPCHFYGEESGGIIIEQGDQWVVDPLDGTENMTGYPPLLAVSIGLLRNGKPVLGVIYDPIHDTLYSAQEEHQLKINGEVTRVRSSPEPANAVVGLDFSSEMHTRPETLGQLSRILQQARAVKVLGVPVLSLAEVAAGRLDLFFRPSTKAADMVAGVCMVRVSGGKVVDYEGMEWTIHSKGIIAGSSAMIEAYLPCLT